Protein AF-A0A417WD55-F1 (afdb_monomer)

Foldseek 3Di:
DPPVVVVVLVVVVCVPPVDDPPPVVVVVVVVVVVVVVVCVVDDDDDDDQCCVVPVPVLVVQLVLLQVLCVVVVHDDDSVVSSVLSSVVVVLCVVLVVFPQQDPVSRDAAAEDQDPSSQVSQCVVDPNGDGRYDYPVVVVVVCCVVVVQPDPPVVVVVVVVVVPPPCVVDDPDPLLVVLLVVLVPDPDDPVLSVQLNVVLVVCVVPVCVPPHSVVSSVVSSVVSVVVVVVVVVVVVVVVVVVVVVVVVVVVVVVVVVVVVVVVVVVVVVVVVVVVVVVVVLVVVLLVVLVVVLVVQLVVLVVVLVVLVVVLVVVVVVLVCVLPPDPDDDPVSVVSVVVVVVVNVVVVVVNVVCCVVSPVVSNPSVVSSVVSSVVSVVVVVD

pLDDT: mean 78.68, std 12.38, range [41.69, 94.5]

Structure (mmCIF, N/CA/C/O backbone):
data_AF-A0A417WD55-F1
#
_entry.id   AF-A0A417WD55-F1
#
loop_
_atom_site.group_PDB
_atom_site.id
_atom_site.type_symbol
_atom_site.label_atom_id
_atom_site.label_alt_id
_atom_site.label_comp_id
_atom_site.label_asym_id
_atom_site.label_entity_id
_atom_site.label_seq_id
_atom_site.pdbx_PDB_ins_code
_atom_site.Cartn_x
_atom_site.Cartn_y
_atom_site.Cartn_z
_atom_site.occupancy
_atom_site.B_iso_or_equiv
_atom_site.auth_seq_id
_atom_site.auth_comp_id
_atom_site.auth_asym_id
_atom_site.auth_atom_id
_atom_site.pdbx_PDB_model_num
ATOM 1 N N . MET A 1 1 ? -5.468 11.785 12.604 1.00 46.09 1 MET A N 1
ATOM 2 C CA . MET A 1 1 ? -5.602 12.234 11.202 1.00 46.09 1 MET A CA 1
ATOM 3 C C . MET A 1 1 ? -4.329 12.976 10.851 1.00 46.09 1 MET A C 1
ATOM 5 O O . MET A 1 1 ? -3.972 13.876 11.599 1.00 46.09 1 MET A O 1
ATOM 9 N N . SER A 1 2 ? -3.601 12.562 9.814 1.00 43.62 2 SER A N 1
ATOM 10 C CA . SER A 1 2 ? -2.461 13.344 9.327 1.00 43.62 2 SER A CA 1
ATOM 11 C C . SER A 1 2 ? -2.979 14.679 8.782 1.00 43.62 2 SER A C 1
ATOM 13 O O . SER A 1 2 ? -4.073 14.738 8.219 1.00 43.62 2 SER A O 1
ATOM 15 N N . ASN A 1 3 ? -2.194 15.750 8.903 1.00 53.44 3 ASN A N 1
ATOM 16 C CA . ASN A 1 3 ? -2.518 17.033 8.269 1.00 53.44 3 ASN A CA 1
ATOM 17 C C . ASN A 1 3 ? -2.682 16.910 6.734 1.00 53.44 3 ASN A C 1
ATOM 19 O O . ASN A 1 3 ? -3.299 17.781 6.125 1.00 53.44 3 ASN A O 1
ATOM 23 N N . SER A 1 4 ? -2.192 15.822 6.115 1.00 65.38 4 SER A N 1
ATOM 24 C CA . SER A 1 4 ? -2.349 15.561 4.677 1.00 65.38 4 SER A CA 1
ATOM 25 C C . SER A 1 4 ? -3.800 15.285 4.280 1.00 65.38 4 SER A C 1
ATOM 27 O O . SER A 1 4 ? -4.269 15.868 3.314 1.00 65.38 4 SER A O 1
ATOM 29 N N . ALA A 1 5 ? -4.551 14.499 5.060 1.00 67.06 5 ALA A N 1
ATOM 30 C CA . ALA A 1 5 ? -5.908 14.088 4.687 1.00 67.06 5 ALA A CA 1
ATOM 31 C C . ALA A 1 5 ? -6.897 15.267 4.657 1.00 67.06 5 ALA A C 1
ATOM 33 O O . ALA A 1 5 ? -7.792 15.325 3.816 1.00 67.06 5 ALA A O 1
ATOM 34 N N . PHE A 1 6 ? -6.727 16.239 5.559 1.00 74.12 6 PHE A N 1
ATOM 35 C CA . PHE A 1 6 ? -7.515 17.474 5.538 1.00 74.12 6 PHE A CA 1
ATOM 36 C C . PHE A 1 6 ? -7.191 18.319 4.300 1.00 74.12 6 PHE A C 1
ATOM 38 O O . PHE A 1 6 ? -8.096 18.824 3.636 1.00 74.12 6 PHE A O 1
ATOM 45 N N . TYR A 1 7 ? -5.902 18.433 3.969 1.00 79.75 7 TYR A N 1
ATOM 46 C CA . TYR A 1 7 ? -5.443 19.169 2.797 1.00 79.75 7 TYR A CA 1
ATOM 47 C C . TYR A 1 7 ? -5.915 18.517 1.491 1.00 79.75 7 TYR A C 1
ATOM 49 O O . TYR A 1 7 ? -6.394 19.213 0.604 1.00 79.75 7 TYR A O 1
ATOM 57 N N . GLU A 1 8 ? -5.875 17.188 1.399 1.00 84.00 8 GLU A N 1
ATOM 58 C CA . GLU A 1 8 ? -6.396 16.419 0.263 1.00 84.00 8 GLU A CA 1
ATOM 59 C C . GLU A 1 8 ? -7.890 16.681 0.032 1.00 84.00 8 GLU A C 1
ATOM 61 O O . GLU A 1 8 ? -8.294 16.966 -1.093 1.00 84.00 8 GLU A O 1
ATOM 66 N N . GLN A 1 9 ? -8.710 16.658 1.089 1.00 85.62 9 GLN A N 1
ATOM 67 C CA . GLN A 1 9 ? -10.148 16.941 0.976 1.00 85.62 9 GLN A CA 1
ATOM 68 C C . GLN A 1 9 ? -10.431 18.385 0.556 1.00 85.62 9 GLN A C 1
ATOM 70 O O . GLN A 1 9 ? -11.361 18.636 -0.209 1.00 85.62 9 GLN A O 1
ATOM 75 N N . TYR A 1 10 ? -9.627 19.334 1.034 1.00 86.62 10 TYR A N 1
ATOM 76 C CA . TYR A 1 10 ? -9.731 20.726 0.618 1.00 86.62 10 TYR A CA 1
ATOM 77 C C . TYR A 1 10 ? -9.341 20.911 -0.854 1.00 86.62 10 TYR A C 1
ATOM 79 O O . TYR A 1 10 ? -10.084 21.534 -1.609 1.00 86.62 10 TYR A O 1
ATOM 87 N N . VAL A 1 11 ? -8.226 20.316 -1.290 1.00 86.38 11 VAL A N 1
ATOM 88 C CA . VAL A 1 11 ? -7.793 20.342 -2.696 1.00 86.38 11 VAL A CA 1
ATOM 89 C C . VAL A 1 11 ? -8.856 19.713 -3.596 1.00 86.38 11 VAL A C 1
ATOM 91 O O . VAL A 1 11 ? -9.207 20.298 -4.619 1.00 86.38 11 VAL A O 1
ATOM 94 N N . GLU A 1 12 ? -9.427 18.575 -3.201 1.00 88.50 12 GLU A N 1
ATOM 95 C CA . GLU A 1 12 ? -10.518 17.931 -3.936 1.00 88.50 12 GLU A CA 1
ATOM 96 C C . GLU A 1 12 ? -11.747 18.842 -4.043 1.00 88.50 12 GLU A C 1
ATOM 98 O O . GLU A 1 12 ? -12.304 19.009 -5.124 1.00 88.50 12 GLU A O 1
ATOM 103 N N . TRP A 1 13 ? -12.137 19.499 -2.947 1.00 90.56 13 TRP A N 1
ATOM 104 C CA . TRP A 1 13 ? -13.247 20.453 -2.943 1.00 90.56 13 TRP A CA 1
ATOM 105 C C . TRP A 1 13 ? -13.001 21.648 -3.877 1.00 90.56 13 TRP A C 1
ATOM 107 O O . TRP A 1 13 ? -13.927 22.087 -4.560 1.00 90.56 13 TRP A O 1
ATOM 117 N N . THR A 1 14 ? -11.759 22.137 -3.983 1.00 88.31 14 THR A N 1
ATOM 118 C CA . THR A 1 14 ? -11.406 23.240 -4.899 1.00 88.31 14 THR A CA 1
ATOM 119 C C . THR A 1 14 ? -11.415 22.868 -6.385 1.00 88.31 14 THR A C 1
ATOM 121 O O . THR A 1 14 ? -11.325 23.765 -7.220 1.00 88.31 14 THR A O 1
ATOM 124 N N . LYS A 1 15 ? -11.537 21.580 -6.744 1.00 89.38 15 LYS A N 1
ATOM 125 C CA . LYS A 1 15 ? -11.661 21.156 -8.151 1.00 89.38 15 LYS A CA 1
ATOM 126 C C . LYS A 1 15 ? -13.021 21.499 -8.762 1.00 89.38 15 LYS A C 1
ATOM 128 O O . LYS A 1 15 ? -13.132 21.543 -9.985 1.00 89.38 15 LYS A O 1
ATOM 133 N N . ASP A 1 16 ? -14.047 21.719 -7.940 1.00 85.75 16 ASP A N 1
ATOM 134 C CA . ASP A 1 16 ? -15.352 22.170 -8.422 1.00 85.75 16 ASP A CA 1
ATOM 135 C C . ASP A 1 16 ? -15.255 23.643 -8.877 1.00 85.75 16 ASP A C 1
ATOM 137 O O . ASP A 1 16 ? -14.875 24.495 -8.069 1.00 85.75 16 ASP A O 1
ATOM 141 N N . PRO A 1 17 ? -15.618 23.974 -10.133 1.00 82.75 17 PRO A N 1
ATOM 142 C CA . PRO A 1 17 ? -15.533 25.334 -10.673 1.00 82.75 17 PRO A CA 1
ATOM 143 C C . PRO A 1 17 ? -16.310 26.396 -9.882 1.00 82.75 17 PRO A C 1
ATOM 145 O O . PRO A 1 17 ? -16.053 27.590 -10.040 1.00 82.75 17 PRO A O 1
ATOM 148 N N . VAL A 1 18 ? -17.289 25.986 -9.068 1.00 83.88 18 VAL A N 1
ATOM 149 C CA . VAL A 1 18 ? -18.092 26.887 -8.228 1.00 83.88 18 VAL A CA 1
ATOM 150 C C . VAL A 1 18 ? -17.329 27.316 -6.966 1.00 83.88 18 VAL A C 1
ATOM 152 O O . VAL A 1 18 ? -17.618 28.371 -6.392 1.00 83.88 18 VAL A O 1
ATOM 155 N N . ASN A 1 19 ? -16.336 26.532 -6.543 1.00 87.69 19 ASN A N 1
ATOM 156 C CA . ASN A 1 19 ? -15.581 26.758 -5.317 1.00 87.69 19 ASN A CA 1
ATOM 157 C C . ASN A 1 19 ? -14.346 27.630 -5.573 1.00 87.69 19 ASN A C 1
ATOM 159 O O . ASN A 1 19 ? -13.726 27.591 -6.634 1.00 87.69 19 ASN A O 1
ATOM 163 N N . ARG A 1 20 ? -13.971 28.446 -4.582 1.00 82.69 20 ARG A N 1
ATOM 164 C CA . ARG A 1 20 ? -12.819 29.353 -4.673 1.00 82.69 20 ARG A CA 1
ATOM 165 C C . ARG A 1 20 ? -11.692 28.891 -3.765 1.00 82.69 20 ARG A C 1
ATOM 167 O O . ARG A 1 20 ? -11.904 28.584 -2.594 1.00 82.69 20 ARG A O 1
ATOM 174 N N . THR A 1 21 ? -10.473 28.928 -4.289 1.00 82.75 21 THR A N 1
ATOM 175 C CA . THR A 1 21 ? -9.264 28.766 -3.482 1.00 82.75 21 THR A CA 1
ATOM 176 C C . THR A 1 21 ? -9.187 29.863 -2.419 1.00 82.75 21 THR A C 1
ATOM 178 O O . THR A 1 21 ? -9.408 31.038 -2.710 1.00 82.75 21 THR A O 1
ATOM 181 N N . SER A 1 22 ? -8.845 29.461 -1.200 1.00 81.62 22 SER A N 1
ATOM 182 C CA . SER A 1 22 ? -8.765 30.261 0.033 1.00 81.62 22 SER A CA 1
ATOM 183 C C . SER A 1 22 ? -10.110 30.645 0.662 1.00 81.62 22 SER A C 1
ATOM 185 O O . SER A 1 22 ? -10.128 31.404 1.631 1.00 81.62 22 SER A O 1
ATOM 187 N N . ASP A 1 23 ? -11.231 30.100 0.178 1.00 85.69 23 ASP A N 1
ATOM 188 C CA . ASP A 1 23 ? -12.548 30.270 0.804 1.00 85.69 23 ASP A CA 1
ATOM 189 C C . ASP A 1 23 ? -12.836 29.165 1.838 1.00 85.69 23 ASP A C 1
ATOM 191 O O . ASP A 1 23 ? -13.628 28.241 1.626 1.00 85.69 23 ASP A O 1
ATOM 195 N N . TYR A 1 24 ? -12.165 29.264 2.987 1.00 86.00 24 TYR A N 1
ATOM 196 C CA . TYR A 1 24 ? -12.306 28.297 4.080 1.00 86.00 24 TYR A CA 1
ATOM 197 C C . TYR A 1 24 ? -13.711 28.281 4.698 1.00 86.00 24 TYR A C 1
ATOM 199 O O . TYR A 1 24 ? -14.160 27.234 5.159 1.00 86.00 24 TYR A O 1
ATOM 207 N N . SER A 1 25 ? -14.430 29.407 4.672 1.00 85.44 25 SER A N 1
ATOM 208 C CA . SER A 1 25 ? -15.797 29.510 5.199 1.00 85.44 25 SER A CA 1
ATOM 209 C C . SER A 1 25 ? -16.780 28.681 4.372 1.00 85.44 25 SER A C 1
ATOM 211 O O . SER A 1 25 ? -17.621 27.961 4.920 1.00 85.44 25 SER A O 1
ATOM 213 N N . SER A 1 26 ? -16.667 28.740 3.041 1.00 85.75 26 SER A N 1
ATOM 214 C CA . SER A 1 26 ? -17.481 27.907 2.153 1.00 85.75 26 SER A CA 1
ATOM 215 C C . SER A 1 26 ? -17.122 26.426 2.266 1.00 85.75 26 SER A C 1
ATOM 217 O O . SER A 1 26 ? -18.029 25.590 2.249 1.00 85.75 26 SER A O 1
ATOM 219 N N . PHE A 1 27 ? -15.839 26.098 2.453 1.00 89.19 27 PHE A N 1
ATOM 220 C CA . PHE A 1 27 ? -15.402 24.725 2.707 1.00 89.19 27 PHE A CA 1
ATOM 221 C C . PHE A 1 27 ? -15.952 24.178 4.033 1.00 89.19 27 PHE A C 1
ATOM 223 O O . PHE A 1 27 ? -16.495 23.076 4.070 1.00 89.19 27 PHE A O 1
ATOM 230 N N . GLU A 1 28 ? -15.913 24.962 5.116 1.00 85.44 28 GLU A N 1
ATOM 231 C CA . GLU A 1 28 ? -16.514 24.578 6.398 1.00 85.44 28 GLU A CA 1
ATOM 232 C C . GLU A 1 28 ? -18.017 24.298 6.246 1.00 85.44 28 GLU A C 1
ATOM 234 O O . GLU A 1 28 ? -18.533 23.299 6.760 1.00 85.44 28 GLU A O 1
ATOM 239 N N . ARG A 1 29 ? -18.732 25.149 5.500 1.00 84.38 29 ARG A N 1
ATOM 240 C CA . ARG A 1 29 ? -20.154 24.942 5.207 1.00 84.38 29 ARG A CA 1
ATOM 241 C C . ARG A 1 29 ? -20.390 23.640 4.442 1.00 84.38 29 ARG A C 1
ATOM 243 O O . ARG A 1 29 ? -21.329 22.919 4.778 1.00 84.38 29 ARG A O 1
ATOM 250 N N . ASP A 1 30 ? -19.557 23.323 3.454 1.00 88.00 30 ASP A N 1
ATOM 251 C CA . ASP A 1 30 ? -19.630 22.055 2.721 1.00 88.00 30 ASP A CA 1
ATOM 252 C C . ASP A 1 30 ? -19.429 20.850 3.651 1.00 88.00 30 ASP A C 1
ATOM 254 O O . ASP A 1 30 ? -20.256 19.936 3.669 1.00 88.00 30 ASP A O 1
ATOM 258 N N . LEU A 1 31 ? -18.413 20.886 4.519 1.00 87.62 31 LEU A N 1
ATOM 259 C CA . LEU A 1 31 ? -18.183 19.839 5.520 1.00 87.62 31 LEU A CA 1
ATOM 260 C C . LEU A 1 31 ? -19.382 19.667 6.465 1.00 87.62 31 LEU A C 1
ATOM 262 O O . LEU A 1 31 ? -19.794 18.536 6.747 1.00 87.62 31 LEU A O 1
ATOM 266 N N . ARG A 1 32 ? -19.999 20.767 6.916 1.00 85.00 32 ARG A N 1
ATOM 267 C CA . ARG A 1 32 ? -21.218 20.727 7.745 1.00 85.00 32 ARG A CA 1
ATOM 268 C C . ARG A 1 32 ? -22.405 20.128 6.989 1.00 85.00 32 ARG A C 1
ATOM 270 O O . ARG A 1 32 ? -23.150 19.336 7.570 1.00 85.00 32 ARG A O 1
ATOM 277 N N . MET A 1 33 ? -22.578 20.450 5.706 1.00 84.69 33 MET A N 1
ATOM 278 C CA . MET A 1 33 ? -23.633 19.864 4.868 1.00 84.69 33 MET A CA 1
ATOM 279 C C . MET A 1 33 ? -23.415 18.365 4.651 1.00 84.69 33 MET A C 1
ATOM 281 O O . MET A 1 33 ? -24.353 17.583 4.818 1.00 84.69 33 MET A O 1
ATOM 285 N N . ARG A 1 34 ? -22.183 17.940 4.348 1.00 85.94 34 ARG A N 1
ATOM 286 C CA . ARG A 1 34 ? -21.821 16.518 4.225 1.00 85.94 34 ARG A CA 1
ATOM 287 C C . ARG A 1 34 ? -22.086 15.767 5.523 1.00 85.94 34 ARG A C 1
ATOM 289 O O . ARG A 1 34 ? -22.737 14.725 5.497 1.00 85.94 34 ARG A O 1
ATOM 296 N N . THR A 1 35 ? -21.664 16.334 6.651 1.00 83.00 35 THR A N 1
ATOM 297 C CA . THR A 1 35 ? -21.931 15.778 7.984 1.00 83.00 35 THR A CA 1
ATOM 298 C C . THR A 1 35 ? -23.434 15.653 8.225 1.00 83.00 35 THR A C 1
ATOM 300 O O . THR A 1 35 ? -23.910 14.581 8.579 1.00 83.00 35 THR A O 1
ATOM 303 N N . SER A 1 36 ? -24.211 16.698 7.932 1.00 82.19 36 SER A N 1
ATOM 304 C CA . SER A 1 36 ? -25.672 16.681 8.092 1.00 82.19 36 SER A CA 1
ATOM 305 C C . SER A 1 36 ? -26.347 15.626 7.207 1.00 82.19 36 SER A C 1
ATOM 307 O O . SER A 1 36 ? -27.272 14.953 7.649 1.00 82.19 36 SER A O 1
ATOM 309 N N . LYS A 1 37 ? -25.862 15.428 5.975 1.00 87.00 37 LYS A N 1
ATOM 310 C CA . LYS A 1 37 ? -26.350 14.394 5.048 1.00 87.00 37 LYS A CA 1
ATOM 311 C C . LYS A 1 37 ? -26.018 12.974 5.514 1.00 87.00 37 LYS A C 1
ATOM 313 O O . LYS A 1 37 ? -26.772 12.047 5.232 1.00 87.00 37 LYS A O 1
ATOM 318 N N . ILE A 1 38 ? -24.887 12.787 6.192 1.00 83.62 38 ILE A N 1
ATOM 319 C CA . ILE A 1 38 ? -24.549 11.511 6.831 1.00 83.62 38 ILE A CA 1
ATOM 320 C C . ILE A 1 38 ? -25.488 11.285 8.018 1.00 83.62 38 ILE A C 1
ATOM 322 O O . ILE A 1 38 ? -26.119 10.234 8.106 1.00 83.62 38 ILE A O 1
ATOM 326 N N . LEU A 1 39 ? -25.632 12.295 8.881 1.00 80.81 39 LEU A N 1
ATOM 327 C CA . LEU A 1 39 ? -26.465 12.236 10.081 1.00 80.81 39 LEU A CA 1
ATOM 328 C C . LEU A 1 39 ? -27.955 12.036 9.769 1.00 80.81 39 LEU A C 1
ATOM 330 O O . LEU A 1 39 ? -28.630 11.344 10.521 1.00 80.81 39 LEU A O 1
ATOM 334 N N . SER A 1 40 ? -28.466 12.550 8.645 1.00 83.25 40 SER A N 1
ATOM 335 C CA . SER A 1 40 ? -29.884 12.415 8.271 1.00 83.25 40 SER A CA 1
ATOM 336 C C . SER A 1 40 ? -30.336 10.974 8.013 1.00 83.25 40 SER A C 1
ATOM 338 O O . SER A 1 40 ? -31.533 10.696 8.010 1.00 83.25 40 SER A O 1
ATOM 340 N N . ARG A 1 41 ? -29.395 10.045 7.808 1.00 84.50 41 ARG A N 1
ATOM 341 C CA . ARG A 1 41 ? -29.684 8.611 7.663 1.00 84.50 41 ARG A CA 1
ATOM 342 C C . ARG A 1 41 ? -29.931 7.920 9.001 1.00 84.50 41 ARG A C 1
ATOM 344 O O . ARG A 1 41 ? -30.516 6.838 9.025 1.00 84.50 41 ARG A O 1
ATOM 351 N N . PHE A 1 42 ? -29.477 8.514 10.101 1.00 82.81 42 PHE A N 1
ATOM 352 C CA . PHE A 1 42 ? -29.632 7.948 11.431 1.00 82.81 42 PHE A CA 1
ATOM 353 C C . PHE A 1 42 ? -30.982 8.365 12.008 1.00 82.81 42 PHE A C 1
ATOM 355 O O . PHE A 1 42 ? -31.354 9.538 12.002 1.00 82.81 42 PHE A O 1
ATOM 362 N N . LYS A 1 43 ? -31.738 7.388 12.514 1.00 82.38 43 LYS A N 1
ATOM 363 C CA . LYS A 1 43 ? -33.006 7.657 13.193 1.00 82.38 43 LYS A CA 1
ATOM 364 C C . LYS A 1 43 ? -32.711 8.202 14.584 1.00 82.38 43 LYS A C 1
ATOM 366 O O . LYS A 1 43 ? -31.997 7.562 15.354 1.00 82.38 43 LYS A O 1
ATOM 371 N N . GLN A 1 44 ? -33.292 9.352 14.915 1.00 83.56 44 GLN A N 1
ATOM 372 C CA . GLN A 1 44 ? -33.306 9.815 16.295 1.00 83.56 44 GLN A CA 1
ATOM 373 C C . GLN A 1 44 ? -34.150 8.848 17.124 1.00 83.56 44 GLN A C 1
ATOM 375 O O . GLN A 1 44 ? -35.297 8.554 16.788 1.00 83.56 44 GLN A O 1
ATOM 380 N N . VAL A 1 45 ? -33.561 8.350 18.203 1.00 84.38 45 VAL A N 1
ATOM 381 C CA . VAL A 1 45 ? -34.229 7.468 19.151 1.00 84.38 45 VAL A CA 1
ATOM 382 C C . VAL A 1 45 ? -34.620 8.293 20.367 1.00 84.38 45 VAL A C 1
ATOM 384 O O . VAL A 1 45 ? -33.774 8.937 20.982 1.00 84.38 45 VAL A O 1
ATOM 387 N N . THR A 1 46 ? -35.901 8.259 20.712 1.00 84.31 46 THR A N 1
ATOM 388 C CA . THR A 1 46 ? -36.436 8.830 21.949 1.00 84.31 46 THR A CA 1
ATOM 389 C C . THR A 1 46 ? -36.837 7.698 22.880 1.00 84.31 46 THR A C 1
ATOM 391 O O . THR A 1 46 ? -37.456 6.729 22.439 1.00 84.31 46 THR A O 1
ATOM 394 N N . PHE A 1 47 ? -36.495 7.820 24.155 1.00 84.44 47 PHE A N 1
ATOM 395 C CA . PHE A 1 47 ? -36.822 6.842 25.185 1.00 84.44 47 PHE A CA 1
ATOM 396 C C . PHE A 1 47 ? -37.184 7.560 26.489 1.00 84.44 47 PHE A C 1
ATOM 398 O O . PHE A 1 47 ? -36.869 8.740 26.662 1.00 84.44 47 PHE A O 1
ATOM 405 N N . ASP A 1 48 ? -37.885 6.853 27.373 1.00 82.25 48 ASP A N 1
ATOM 406 C CA . ASP A 1 48 ? -38.412 7.418 28.614 1.00 82.25 48 ASP A CA 1
ATOM 407 C C . ASP A 1 48 ? -37.310 7.716 29.638 1.00 82.25 48 ASP A C 1
ATOM 409 O O . ASP A 1 48 ? -36.278 7.048 29.694 1.00 82.25 48 ASP A O 1
ATOM 413 N N . ASP A 1 49 ? -37.557 8.697 30.506 1.00 85.06 49 ASP A N 1
ATOM 414 C CA . ASP A 1 49 ? -36.658 9.028 31.611 1.00 85.06 49 ASP A CA 1
ATOM 415 C C . ASP A 1 49 ? -36.671 7.914 32.676 1.00 85.06 49 ASP A C 1
ATOM 417 O O . ASP A 1 49 ? -37.663 7.691 33.385 1.00 85.06 49 ASP A O 1
ATOM 421 N N . TYR A 1 50 ? -35.539 7.229 32.829 1.00 84.75 50 TYR A N 1
ATOM 422 C CA . TYR A 1 50 ? -35.362 6.134 33.780 1.00 84.75 50 TYR A CA 1
ATOM 423 C C . TYR A 1 50 ? -35.447 6.595 35.237 1.00 84.75 50 TYR A C 1
ATOM 425 O O . TYR A 1 50 ? -35.742 5.770 36.108 1.00 84.75 50 TYR A O 1
ATOM 433 N N . SER A 1 51 ? -35.299 7.898 35.512 1.00 78.94 51 SER A N 1
ATOM 434 C CA . SER A 1 51 ? -35.532 8.448 36.853 1.00 78.94 51 SER A CA 1
ATOM 435 C C . SER A 1 51 ? -36.985 8.286 37.322 1.00 78.94 51 SER A C 1
ATOM 437 O O . SER A 1 51 ? -37.242 8.265 38.525 1.00 78.94 51 SER A O 1
ATOM 439 N N . GLY A 1 52 ? -37.943 8.112 36.402 1.00 76.56 52 GLY A N 1
ATOM 440 C CA . GLY A 1 52 ? -39.337 7.800 36.724 1.00 76.56 52 GLY A CA 1
ATOM 441 C C . GLY A 1 52 ? -39.621 6.300 36.860 1.00 76.56 52 GLY A C 1
ATOM 442 O O . GLY A 1 52 ? -40.349 5.900 37.771 1.00 76.56 52 GLY A O 1
ATOM 443 N N . ARG A 1 53 ? -39.037 5.476 35.976 1.00 75.81 53 ARG A N 1
ATOM 444 C CA . ARG A 1 53 ? -39.362 4.044 35.800 1.00 75.81 53 ARG A CA 1
ATOM 445 C C . ARG A 1 53 ? -38.592 3.114 36.740 1.00 75.81 53 ARG A C 1
ATOM 447 O O . ARG A 1 53 ? -39.163 2.144 37.226 1.00 75.81 53 ARG A O 1
ATOM 454 N N . ASN A 1 54 ? -37.319 3.405 37.012 1.00 77.31 54 ASN A N 1
ATOM 455 C CA . ASN A 1 54 ? -36.439 2.550 37.811 1.00 77.31 54 ASN A CA 1
ATOM 456 C C . ASN A 1 54 ? -35.638 3.379 38.827 1.00 77.31 54 ASN A C 1
ATOM 458 O O . ASN A 1 54 ? -34.412 3.455 38.789 1.00 77.31 54 ASN A O 1
ATOM 462 N N . LYS A 1 55 ? -36.368 4.041 39.736 1.00 82.19 55 LYS A N 1
ATOM 463 C CA . LYS A 1 55 ? -35.841 5.048 40.677 1.00 82.19 55 LYS A CA 1
ATOM 464 C C . LYS A 1 55 ? -34.624 4.589 41.476 1.00 82.19 55 LYS A C 1
ATOM 466 O O . LYS A 1 55 ? -33.711 5.380 41.677 1.00 82.19 55 LYS A O 1
ATOM 471 N N . LYS A 1 56 ? -34.629 3.338 41.948 1.00 86.50 56 LYS A N 1
ATOM 472 C CA . LYS A 1 56 ? -33.562 2.814 42.805 1.00 86.50 56 LYS A CA 1
ATOM 473 C C . LYS A 1 56 ? -32.272 2.609 42.014 1.00 86.50 56 LYS A C 1
ATOM 475 O O . LYS A 1 56 ? -31.260 3.203 42.362 1.00 86.50 56 LYS A O 1
ATOM 480 N N . GLU A 1 57 ? -32.333 1.840 40.927 1.00 86.75 57 GLU A N 1
ATOM 481 C CA . GLU A 1 57 ? -31.165 1.593 40.076 1.00 86.75 57 GLU A CA 1
ATOM 482 C C . GLU A 1 57 ? -30.647 2.899 39.464 1.00 86.75 57 GLU A C 1
ATOM 484 O O . GLU A 1 57 ? -29.450 3.163 39.495 1.00 86.75 57 GLU A O 1
ATOM 489 N N . TYR A 1 58 ? -31.544 3.771 38.994 1.00 91.19 58 TYR A N 1
ATOM 490 C CA . TYR A 1 58 ? -31.170 5.083 38.472 1.00 91.19 58 TYR A CA 1
ATOM 491 C C . TYR A 1 58 ? -30.399 5.919 39.504 1.00 91.19 58 TYR A C 1
ATOM 493 O O . TYR A 1 58 ? -29.345 6.460 39.177 1.00 91.19 58 TYR A O 1
ATOM 501 N N . ALA A 1 59 ? -30.894 6.019 40.744 1.00 91.31 59 ALA A N 1
ATOM 502 C CA . ALA A 1 59 ? -30.233 6.793 41.794 1.00 91.31 59 ALA A CA 1
ATOM 503 C C . ALA A 1 59 ? -28.856 6.212 42.155 1.00 91.31 59 ALA A C 1
ATOM 505 O O . ALA A 1 59 ? -27.895 6.963 42.307 1.00 91.31 59 ALA A O 1
ATOM 506 N N . GLU A 1 60 ? -28.739 4.883 42.226 1.00 92.94 60 GLU A N 1
ATOM 507 C CA . GLU A 1 60 ? -27.469 4.197 42.484 1.00 92.94 60 GLU A CA 1
ATOM 508 C C . GLU A 1 60 ? -26.436 4.463 41.377 1.00 92.94 60 GLU A C 1
ATOM 510 O O . GLU A 1 60 ? -25.277 4.768 41.672 1.00 92.94 60 GLU A O 1
ATOM 515 N N . GLN A 1 61 ? -26.838 4.391 40.102 1.00 92.31 61 GLN A N 1
ATOM 516 C CA . GLN A 1 61 ? -25.928 4.676 38.987 1.00 92.31 61 GLN A CA 1
ATOM 517 C C . GLN A 1 61 ? -25.566 6.163 38.904 1.00 92.31 61 GLN A C 1
ATOM 519 O O . GLN A 1 61 ? -24.409 6.494 38.646 1.00 92.31 61 GLN A O 1
ATOM 524 N N . PHE A 1 62 ? -26.523 7.055 39.170 1.00 93.62 62 PHE A N 1
ATOM 525 C CA . PHE A 1 62 ? -26.304 8.501 39.191 1.00 93.62 62 PHE A CA 1
ATOM 526 C C . PHE A 1 62 ? -25.248 8.905 40.220 1.00 93.62 62 PHE A C 1
ATOM 528 O O . PHE A 1 62 ? -24.263 9.551 39.858 1.00 93.62 62 PHE A O 1
ATOM 535 N N . GLU A 1 63 ? -25.405 8.476 41.474 1.00 94.31 63 GLU A N 1
ATOM 536 C CA . GLU A 1 63 ? -24.428 8.784 42.521 1.00 94.31 63 GLU A CA 1
ATOM 537 C C . GLU A 1 63 ? -23.079 8.116 42.245 1.00 94.31 63 GLU A C 1
ATOM 539 O O . GLU A 1 63 ? -22.031 8.730 42.436 1.00 94.31 63 GLU A O 1
ATOM 544 N N . SER A 1 64 ? -23.079 6.894 41.702 1.00 94.50 64 SER A N 1
ATOM 545 C CA . SER A 1 64 ? -21.834 6.204 41.369 1.00 94.50 64 SER A CA 1
ATOM 546 C C . SER A 1 64 ? -21.026 6.920 40.284 1.00 94.50 64 SER A C 1
ATOM 548 O O . SER A 1 64 ? -19.816 7.068 40.445 1.00 94.50 64 SER A O 1
ATOM 550 N N . LEU A 1 65 ? -21.660 7.377 39.199 1.00 93.75 65 LEU A N 1
ATOM 551 C CA . LEU A 1 65 ? -20.965 8.122 38.146 1.00 93.75 65 LEU A CA 1
ATOM 552 C C . LEU A 1 65 ? -20.532 9.508 38.641 1.00 93.75 65 LEU A C 1
ATOM 554 O O . LEU A 1 65 ? -19.436 9.967 38.315 1.00 93.75 65 LEU A O 1
ATOM 558 N N . LYS A 1 66 ? -21.366 10.173 39.450 1.00 93.88 66 LYS A N 1
ATOM 559 C CA . LYS A 1 66 ? -21.037 11.470 40.054 1.00 93.88 66 LYS A CA 1
ATOM 560 C C . LYS A 1 66 ? -19.789 11.369 40.925 1.00 93.88 66 LYS A C 1
ATOM 562 O O . LYS A 1 66 ? -18.860 12.155 40.740 1.00 93.88 66 LYS A O 1
ATOM 567 N N . GLN A 1 67 ? -19.742 10.370 41.801 1.00 94.06 67 GLN A N 1
ATOM 568 C CA . GLN A 1 67 ? -18.602 10.111 42.671 1.00 94.06 67 GLN A CA 1
ATOM 569 C C . GLN A 1 67 ? -17.340 9.774 41.864 1.00 94.06 67 GLN A C 1
ATOM 571 O O . GLN A 1 67 ? -16.285 10.358 42.103 1.00 94.06 67 GLN A O 1
ATOM 576 N N . TYR A 1 68 ? -17.466 8.942 40.827 1.00 93.62 68 TYR A N 1
ATOM 577 C CA . TYR A 1 68 ? -16.350 8.608 39.942 1.00 93.62 68 TYR A CA 1
ATOM 578 C C . TYR A 1 68 ? -15.747 9.836 39.252 1.00 93.62 68 TYR A C 1
ATOM 580 O O . TYR A 1 68 ? -14.525 10.006 39.215 1.00 93.62 68 TYR A O 1
ATOM 588 N N . LYS A 1 69 ? -16.596 10.732 38.725 1.00 92.19 69 LYS A N 1
ATOM 589 C CA . LYS A 1 69 ? -16.144 11.982 38.095 1.00 92.19 69 LYS A CA 1
ATOM 590 C C . LYS A 1 69 ? -15.430 12.891 39.108 1.00 92.19 69 LYS A C 1
ATOM 592 O O . LYS A 1 69 ? -14.415 13.488 38.749 1.00 92.19 69 LYS A O 1
ATOM 597 N N . ILE A 1 70 ? -15.899 12.957 40.359 1.00 91.69 70 ILE A N 1
ATOM 598 C CA . ILE A 1 70 ? -15.248 13.722 41.441 1.00 91.69 70 ILE A CA 1
ATOM 599 C C . ILE A 1 70 ? -13.856 13.156 41.753 1.00 91.69 70 ILE A C 1
ATOM 601 O O . ILE A 1 70 ? -12.881 13.909 41.779 1.00 91.69 70 ILE A O 1
ATOM 605 N N . GLU A 1 71 ? -13.742 11.838 41.931 1.00 91.50 71 GLU A N 1
ATOM 606 C CA . GLU A 1 71 ? -12.476 11.150 42.230 1.00 91.50 71 GLU A CA 1
ATOM 607 C C . GLU A 1 71 ? -11.430 11.353 41.125 1.00 91.50 71 GLU A C 1
ATOM 609 O O . GLU A 1 71 ? -10.252 11.583 41.400 1.00 91.50 71 GLU A O 1
ATOM 614 N N . HIS A 1 72 ? -11.879 11.395 39.871 1.00 89.00 72 HIS A N 1
ATOM 615 C CA . HIS A 1 72 ? -11.038 11.631 38.697 1.00 89.00 72 HIS A CA 1
ATOM 616 C C . HIS A 1 72 ? -10.864 13.120 38.347 1.00 89.00 72 HIS A C 1
ATOM 618 O O . HIS A 1 72 ? -10.443 13.454 37.235 1.00 89.00 72 HIS A O 1
ATOM 624 N N . ARG A 1 73 ? -11.165 14.027 39.291 1.00 84.75 73 ARG A N 1
ATOM 625 C CA . ARG A 1 73 ? -10.991 15.489 39.173 1.00 84.75 73 ARG A CA 1
ATOM 626 C C . ARG A 1 73 ? -11.687 16.092 37.945 1.00 84.75 73 ARG A C 1
ATOM 628 O O . ARG A 1 73 ? -11.150 16.989 37.292 1.00 84.75 73 ARG A O 1
ATOM 635 N N . ARG A 1 74 ? -12.878 15.596 37.605 1.00 84.50 74 ARG A N 1
ATOM 636 C CA . ARG A 1 74 ? -13.729 16.134 36.534 1.00 84.50 74 ARG A CA 1
ATOM 637 C C . ARG A 1 74 ? -14.848 16.994 37.111 1.00 84.50 74 ARG A C 1
ATOM 639 O O . ARG A 1 74 ? -15.384 16.708 38.177 1.00 84.50 74 ARG A O 1
ATOM 646 N N . ASN A 1 75 ? -15.227 18.033 36.368 1.00 81.44 75 ASN A N 1
ATOM 647 C CA . ASN A 1 75 ? -16.383 18.851 36.718 1.00 81.44 75 ASN A CA 1
ATOM 648 C C . ASN A 1 75 ? -17.660 18.011 36.638 1.00 81.44 75 ASN A C 1
ATOM 650 O O . ASN A 1 75 ? -17.896 17.313 35.650 1.00 81.44 75 ASN A O 1
ATOM 654 N N . THR A 1 76 ? -18.493 18.112 37.667 1.00 84.69 76 THR A N 1
ATOM 655 C CA . THR A 1 76 ? -19.799 17.462 37.717 1.00 84.69 76 THR A CA 1
ATOM 656 C C . THR A 1 76 ? -20.893 18.468 37.386 1.00 84.69 76 THR A C 1
ATOM 658 O O . THR A 1 76 ? -20.928 19.584 37.899 1.00 84.69 76 THR A O 1
ATOM 661 N N . TYR A 1 77 ? -21.789 18.072 36.486 1.00 89.06 77 TYR A N 1
ATOM 662 C CA . TYR A 1 77 ? -22.975 18.838 36.133 1.00 89.06 77 TYR A CA 1
ATOM 663 C C . TYR A 1 77 ? -24.161 17.880 36.098 1.00 89.06 77 TYR A C 1
ATOM 665 O O . TYR A 1 77 ? -24.240 17.015 35.223 1.00 89.06 77 TYR A O 1
ATOM 673 N N . ASP A 1 78 ? -25.060 18.014 37.071 1.00 89.00 78 ASP A N 1
ATOM 674 C CA . ASP A 1 78 ? -26.136 17.048 37.318 1.00 89.00 78 ASP A CA 1
ATOM 675 C C . AS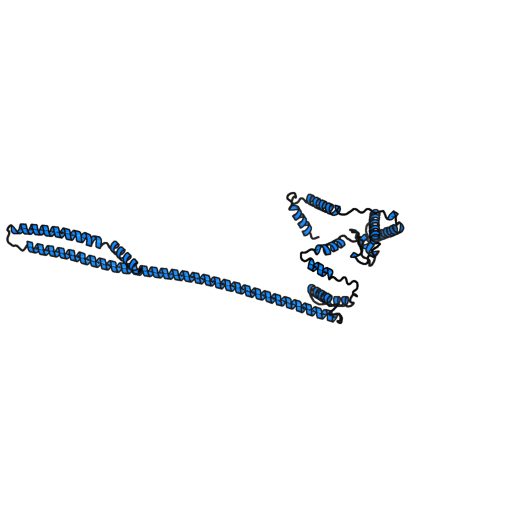P A 1 78 ? -27.011 16.766 36.076 1.00 89.00 78 ASP A C 1
ATOM 677 O O . ASP A 1 78 ? -27.287 15.594 35.817 1.00 89.00 78 ASP A O 1
ATOM 681 N N . PRO A 1 79 ? -27.383 17.754 35.232 1.00 90.56 79 PRO A N 1
ATOM 682 C CA . PRO A 1 79 ? -28.128 17.473 34.002 1.00 90.56 79 PRO A CA 1
ATOM 683 C C . PRO A 1 79 ? -27.359 16.627 32.976 1.00 90.56 79 PRO A C 1
ATOM 685 O O . PRO A 1 79 ? -27.964 15.801 32.295 1.00 90.56 79 PRO A O 1
ATOM 688 N N . SER A 1 80 ? -26.033 16.780 32.886 1.00 89.69 80 SER A N 1
ATOM 689 C CA . SER A 1 80 ? -25.194 15.929 32.027 1.00 89.69 80 SER A CA 1
ATOM 690 C C . SER A 1 80 ? -25.116 14.508 32.570 1.00 89.69 80 SER A C 1
ATOM 692 O O . SER A 1 80 ? -25.274 13.565 31.806 1.00 89.69 80 SER A O 1
ATOM 694 N N . ILE A 1 81 ? -24.933 14.342 33.883 1.00 91.31 81 ILE A N 1
ATOM 695 C CA . ILE A 1 81 ? -24.903 13.017 34.522 1.00 91.31 81 ILE A CA 1
ATOM 696 C C . ILE A 1 81 ? -26.262 12.326 34.344 1.00 91.31 81 ILE A C 1
ATOM 698 O O . ILE A 1 81 ? -26.322 11.145 34.014 1.00 91.31 81 ILE A O 1
ATOM 702 N N . LYS A 1 82 ? -27.366 13.072 34.471 1.00 91.56 82 LYS A N 1
ATOM 703 C CA . LYS A 1 82 ? -28.715 12.569 34.191 1.00 91.56 82 LYS A CA 1
ATOM 704 C C . LYS A 1 82 ? -28.859 12.070 32.751 1.00 91.56 82 LYS A C 1
ATOM 706 O O . LYS A 1 82 ? -29.470 11.024 32.542 1.00 91.56 82 LYS A O 1
ATOM 711 N N . ALA A 1 83 ? -28.328 12.794 31.766 1.00 90.19 83 ALA A N 1
ATOM 712 C CA . ALA A 1 83 ? -28.347 12.356 30.372 1.00 90.19 83 ALA A CA 1
ATOM 713 C C . ALA A 1 83 ? -27.485 11.099 30.158 1.00 90.19 83 ALA A C 1
ATOM 715 O O . ALA A 1 83 ? -27.954 10.138 29.548 1.00 90.19 83 ALA A O 1
ATOM 716 N N . ASP A 1 84 ? -26.272 11.074 30.715 1.00 92.50 84 ASP A N 1
ATOM 717 C CA . ASP A 1 84 ? -25.337 9.945 30.626 1.00 92.50 84 ASP A CA 1
ATOM 718 C C . ASP A 1 84 ? -25.957 8.658 31.195 1.00 92.50 84 ASP A C 1
ATOM 720 O O . ASP A 1 84 ? -25.967 7.626 30.526 1.00 92.50 84 ASP A O 1
ATOM 724 N N . ILE A 1 85 ? -26.553 8.721 32.391 1.00 93.56 85 ILE A N 1
ATOM 725 C CA . ILE A 1 85 ? -27.178 7.558 33.040 1.00 93.56 85 ILE A CA 1
ATOM 726 C C . ILE A 1 85 ? -28.431 7.089 32.306 1.00 93.56 85 ILE A C 1
ATOM 728 O O . ILE A 1 85 ? -28.636 5.885 32.160 1.00 93.56 85 ILE A O 1
ATOM 732 N N . ASN A 1 86 ? -29.251 8.011 31.802 1.00 92.31 86 ASN A N 1
ATOM 733 C CA . ASN A 1 86 ? -30.405 7.651 30.980 1.00 92.31 86 ASN A CA 1
ATOM 734 C C . ASN A 1 86 ? -29.974 6.908 29.704 1.00 92.31 86 ASN A C 1
ATOM 736 O O . ASN A 1 86 ? -30.531 5.858 29.390 1.00 92.31 86 ASN A O 1
ATOM 740 N N . ASN A 1 87 ? -28.937 7.397 29.016 1.00 92.19 87 ASN A N 1
ATOM 741 C CA . ASN A 1 87 ? -28.365 6.718 27.852 1.00 92.19 87 ASN A CA 1
ATOM 742 C C . ASN A 1 87 ? -27.763 5.354 28.221 1.00 92.19 87 ASN A C 1
ATOM 744 O O . ASN A 1 87 ? -27.970 4.378 27.503 1.00 92.19 87 ASN A O 1
ATOM 748 N N . TYR A 1 88 ? -27.045 5.267 29.343 1.00 92.06 88 TYR A N 1
ATOM 749 C CA . TYR A 1 88 ? -26.463 4.016 29.825 1.00 92.06 88 TYR A CA 1
ATOM 750 C C . TYR A 1 88 ? -27.539 2.957 30.079 1.00 92.06 88 TYR A C 1
ATOM 752 O O . TYR A 1 88 ? -27.469 1.872 29.508 1.00 92.06 88 TYR A O 1
ATOM 760 N N . LEU A 1 89 ? -28.561 3.279 30.878 1.00 91.56 89 LEU A N 1
ATOM 761 C CA . LEU A 1 89 ? -29.638 2.343 31.212 1.00 91.56 89 LEU A CA 1
ATOM 762 C C . LEU A 1 89 ? -30.423 1.907 29.973 1.00 91.56 89 LEU A C 1
ATOM 764 O O . LEU A 1 89 ? -30.767 0.732 29.855 1.00 91.56 89 LEU A O 1
ATOM 768 N N . TYR A 1 90 ? -30.627 2.814 29.018 1.00 91.44 90 TYR A N 1
ATOM 769 C CA . TYR A 1 90 ? -31.234 2.481 27.735 1.00 91.44 90 TYR A CA 1
ATOM 770 C C . TYR A 1 90 ? -30.427 1.438 26.952 1.00 91.44 90 TYR A C 1
ATOM 772 O O . TYR A 1 90 ? -30.982 0.452 26.465 1.00 91.44 90 TYR A O 1
ATOM 780 N N . ILE A 1 91 ? -29.107 1.617 26.858 1.00 90.06 91 ILE A N 1
ATOM 781 C CA . ILE A 1 91 ? -28.222 0.667 26.173 1.00 90.06 91 ILE A CA 1
ATOM 782 C C . ILE A 1 91 ? -28.167 -0.674 26.915 1.00 90.06 91 ILE A C 1
ATOM 784 O O . ILE A 1 91 ? -28.196 -1.726 26.277 1.00 90.06 91 ILE A O 1
ATOM 788 N N . GLN A 1 92 ? -28.164 -0.658 28.251 1.00 88.31 92 GLN A N 1
ATOM 789 C CA . GLN A 1 92 ? -28.239 -1.884 29.049 1.00 88.31 92 GLN A CA 1
ATOM 790 C C . GLN A 1 92 ? -29.560 -2.634 28.829 1.00 88.31 92 GLN A C 1
ATOM 792 O O . GLN A 1 92 ? -29.540 -3.847 28.632 1.00 88.31 92 GLN A O 1
ATOM 797 N N . GLU A 1 93 ? -30.703 -1.939 28.789 1.00 88.06 93 GLU A N 1
ATOM 798 C CA . GLU A 1 93 ? -32.006 -2.561 28.507 1.00 88.06 93 GLU A CA 1
ATOM 799 C C . GLU A 1 93 ? -32.034 -3.178 27.101 1.00 88.06 93 GLU A C 1
ATOM 801 O O . GLU A 1 93 ? -32.508 -4.301 26.932 1.00 88.06 93 GLU A O 1
ATOM 806 N N . ARG A 1 94 ? -31.454 -2.499 26.102 1.00 87.56 94 ARG A N 1
ATOM 807 C CA . ARG A 1 94 ? -31.354 -2.999 24.718 1.00 87.56 94 ARG A CA 1
ATOM 808 C C . ARG A 1 94 ? -30.455 -4.220 24.561 1.00 87.56 94 ARG A C 1
ATOM 810 O O . ARG A 1 94 ? -30.681 -5.017 23.655 1.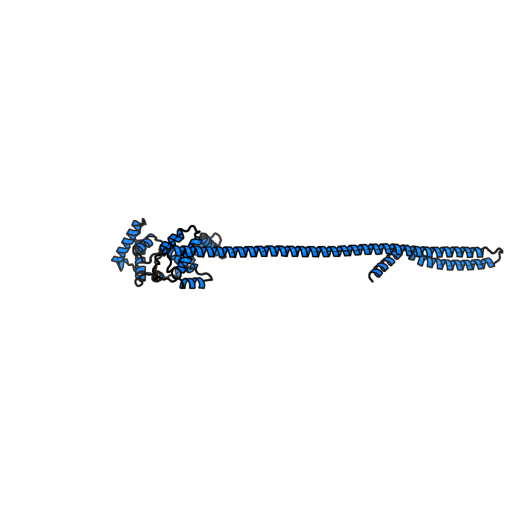00 87.56 94 ARG A O 1
ATOM 817 N N . ASN A 1 95 ? -29.465 -4.372 25.432 1.00 86.75 95 ASN A N 1
ATOM 818 C CA . ASN A 1 95 ? -28.543 -5.504 25.416 1.00 86.75 95 ASN A CA 1
ATOM 819 C C . ASN A 1 95 ? -28.906 -6.594 26.442 1.00 86.75 95 ASN A C 1
ATOM 821 O O . ASN A 1 95 ? -28.181 -7.575 26.553 1.00 86.75 95 ASN A O 1
ATOM 825 N N . ARG A 1 96 ? -30.022 -6.469 27.179 1.00 79.06 96 ARG A N 1
ATOM 826 C CA . ARG A 1 96 ? -30.365 -7.334 28.327 1.00 79.06 96 ARG A CA 1
ATOM 827 C C . ARG A 1 96 ? -30.457 -8.828 27.998 1.00 79.06 96 ARG A C 1
ATOM 829 O O . ARG A 1 96 ? -30.154 -9.658 28.850 1.00 79.06 96 ARG A O 1
ATOM 836 N N . GLU A 1 97 ? -30.881 -9.171 26.785 1.00 69.62 97 GLU A N 1
ATOM 837 C CA . GLU A 1 97 ? -31.023 -10.565 26.333 1.00 69.62 97 GLU A CA 1
ATOM 838 C C . GLU A 1 97 ? -29.695 -11.194 25.887 1.00 69.62 97 GLU A C 1
ATOM 840 O O . GLU A 1 97 ? -29.618 -12.408 25.697 1.00 69.62 97 GLU A O 1
ATOM 845 N N . LYS A 1 98 ? -28.631 -10.396 25.745 1.00 66.06 98 LYS A N 1
ATOM 846 C CA . LYS A 1 98 ? -27.331 -10.852 25.261 1.00 66.06 98 LYS A CA 1
ATOM 847 C C . LYS A 1 98 ? -26.307 -10.753 26.384 1.00 66.06 98 LYS A C 1
ATOM 849 O O . LYS A 1 98 ? -26.048 -9.680 26.917 1.00 66.06 98 LYS A O 1
ATOM 854 N N . LYS A 1 99 ? -25.699 -11.882 26.757 1.00 56.66 99 LYS A N 1
ATOM 855 C CA . LYS A 1 99 ? -24.834 -11.987 27.948 1.00 56.66 99 LYS A CA 1
ATOM 856 C C . LYS A 1 99 ? -23.498 -11.231 27.872 1.00 56.66 99 LYS A C 1
ATOM 858 O O . LYS A 1 99 ? -22.719 -11.311 28.812 1.00 56.66 99 LYS A O 1
ATOM 863 N N . GLY A 1 100 ? -23.239 -10.450 26.819 1.00 56.31 100 GLY A N 1
ATOM 864 C CA . GLY A 1 100 ? -22.051 -9.592 26.737 1.00 56.31 100 GLY A CA 1
ATOM 865 C C . GLY A 1 100 ? -20.729 -10.358 26.809 1.00 56.31 100 GLY A C 1
ATOM 866 O O . GLY A 1 100 ? -19.733 -9.788 27.245 1.00 56.31 100 GLY A O 1
ATOM 867 N N . GLU A 1 101 ? -20.748 -11.638 26.422 1.00 59.72 101 GLU A N 1
ATOM 868 C CA . GLU A 1 101 ? -19.586 -12.531 26.441 1.00 59.72 101 GLU A CA 1
ATOM 869 C C . GLU A 1 101 ? -18.593 -12.129 25.336 1.00 59.72 101 GLU A C 1
ATOM 871 O O . GLU A 1 101 ? -17.413 -11.971 25.629 1.00 59.72 101 GLU A O 1
ATOM 876 N N . ASN A 1 102 ? -19.082 -11.811 24.122 1.00 60.78 102 ASN A N 1
ATOM 877 C CA . ASN A 1 102 ? -18.258 -11.416 22.966 1.00 60.78 102 ASN A CA 1
ATOM 878 C C . ASN A 1 102 ? -18.724 -10.106 22.300 1.00 60.78 102 ASN A C 1
ATOM 880 O O . ASN A 1 102 ? -19.894 -9.724 22.382 1.00 60.78 102 ASN A O 1
ATOM 884 N N . PHE A 1 103 ? -17.802 -9.397 21.625 1.00 63.69 103 PHE A N 1
ATOM 885 C CA . PHE A 1 103 ? -18.060 -8.073 21.023 1.00 63.69 103 PHE A CA 1
ATOM 886 C C . PHE A 1 103 ? -19.165 -8.167 19.963 1.00 63.69 103 PHE A C 1
ATOM 888 O O . PHE A 1 103 ? -20.062 -7.338 19.905 1.00 63.69 103 PHE A O 1
ATOM 895 N N . PHE A 1 104 ? -19.176 -9.264 19.207 1.00 62.00 104 PHE A N 1
ATOM 896 C CA . PHE A 1 104 ? -20.205 -9.571 18.212 1.00 62.00 104 PHE A CA 1
ATOM 897 C C . PHE A 1 104 ? -21.564 -9.950 18.811 1.00 62.00 104 PHE A C 1
ATOM 899 O O . PHE A 1 104 ? -22.570 -9.943 18.107 1.00 62.00 104 PHE A O 1
ATOM 906 N N . ALA A 1 105 ? -21.605 -10.290 20.101 1.00 66.06 105 ALA A N 1
ATOM 907 C CA . ALA A 1 105 ? -22.841 -10.587 20.809 1.00 66.06 105 ALA A CA 1
ATOM 908 C C . ALA A 1 105 ? -23.486 -9.327 21.406 1.00 66.06 105 ALA A C 1
ATOM 910 O O . ALA A 1 105 ? -24.572 -9.428 21.961 1.00 66.06 105 ALA A O 1
ATOM 911 N N . THR A 1 106 ? -22.857 -8.152 21.325 1.00 74.38 106 THR A N 1
ATOM 912 C CA . THR A 1 106 ? -23.417 -6.899 21.851 1.00 74.38 106 THR A CA 1
ATOM 913 C C . THR A 1 106 ? -23.795 -5.988 20.687 1.00 74.38 106 THR A C 1
ATOM 915 O O . THR A 1 106 ? -22.942 -5.594 19.903 1.00 74.38 106 THR A O 1
ATOM 918 N N . ASP A 1 107 ? -25.078 -5.647 20.560 1.00 79.38 107 ASP A N 1
ATOM 919 C CA . ASP A 1 107 ? -25.572 -4.926 19.375 1.00 79.38 107 ASP A CA 1
ATOM 920 C C . ASP A 1 107 ? -25.513 -3.406 19.536 1.00 79.38 107 ASP A C 1
ATOM 922 O O . ASP A 1 107 ? -25.372 -2.672 18.558 1.00 79.38 107 ASP A O 1
ATOM 926 N N . HIS A 1 108 ? -25.669 -2.920 20.768 1.00 87.75 108 HIS A N 1
ATOM 927 C CA . HIS A 1 108 ? -25.848 -1.499 21.035 1.00 87.75 108 HIS A CA 1
ATOM 928 C C . HIS A 1 108 ? -24.679 -0.961 21.854 1.00 87.75 108 HIS A C 1
ATOM 930 O O . HIS A 1 108 ? -24.415 -1.431 22.960 1.00 87.75 108 HIS A O 1
ATOM 936 N N . TYR A 1 109 ? -24.022 0.066 21.321 1.00 88.88 109 TYR A N 1
ATOM 937 C CA . TYR A 1 109 ? -22.923 0.774 21.968 1.00 88.88 109 TYR A CA 1
ATOM 938 C C . TYR A 1 109 ? -23.260 2.252 22.119 1.00 88.88 109 TYR A C 1
ATOM 940 O O . TYR A 1 109 ? -23.959 2.838 21.290 1.00 88.88 109 TYR A O 1
ATOM 948 N N . LEU A 1 110 ? -22.714 2.864 23.164 1.00 90.75 110 LEU A N 1
ATOM 949 C CA . LEU A 1 110 ? -22.745 4.299 23.383 1.00 90.75 110 LEU A CA 1
ATOM 950 C C . LEU A 1 110 ? -21.374 4.885 23.065 1.00 90.75 110 LEU A C 1
ATOM 952 O O . LEU A 1 110 ? -20.384 4.546 23.708 1.00 90.75 110 LEU A O 1
ATOM 956 N N . ILE A 1 111 ? -21.325 5.793 22.095 1.00 90.44 111 ILE A N 1
ATOM 957 C CA . ILE A 1 111 ? -20.096 6.501 21.738 1.00 90.44 111 ILE A CA 1
ATOM 958 C C . ILE A 1 111 ? -20.088 7.850 22.460 1.00 90.44 111 ILE A C 1
ATOM 960 O O . ILE A 1 111 ? -20.988 8.664 22.258 1.00 90.44 111 ILE A O 1
ATOM 964 N N . THR A 1 112 ? -19.069 8.099 23.284 1.00 90.38 112 THR A N 1
ATOM 965 C CA . THR A 1 112 ? -18.933 9.342 24.059 1.00 90.38 112 THR A CA 1
ATOM 966 C C . THR A 1 112 ? -17.500 9.861 24.066 1.00 90.38 112 THR A C 1
ATOM 968 O O . THR A 1 112 ? -16.550 9.089 24.122 1.00 90.38 112 THR A O 1
ATOM 971 N N . ALA A 1 113 ? -17.326 11.184 24.040 1.00 87.62 113 ALA A N 1
ATOM 972 C CA . ALA A 1 113 ? -16.021 11.821 24.232 1.00 87.62 113 ALA A CA 1
ATOM 973 C C . ALA A 1 113 ? -15.619 11.934 25.719 1.00 87.62 113 ALA A C 1
ATOM 975 O O . ALA A 1 113 ? -14.511 12.373 26.030 1.00 87.62 113 ALA A O 1
ATOM 976 N N . ASP A 1 114 ? -16.507 11.560 26.646 1.00 88.50 114 ASP A N 1
ATOM 977 C CA . ASP A 1 114 ? -16.222 11.593 28.077 1.00 88.50 114 ASP A CA 1
ATOM 978 C C . ASP A 1 114 ? -15.431 10.349 28.514 1.00 88.50 114 ASP A C 1
ATOM 980 O O . ASP A 1 114 ? -15.9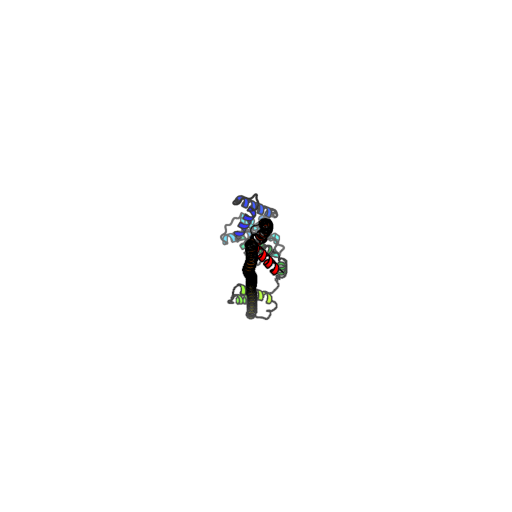72 9.264 28.739 1.00 88.50 114 ASP A O 1
ATOM 984 N N . HIS A 1 115 ? -14.121 10.536 28.674 1.00 88.38 115 HIS A N 1
ATOM 985 C CA . HIS A 1 115 ? -13.211 9.506 29.171 1.00 88.38 115 HIS A CA 1
ATOM 986 C C . HIS A 1 115 ? -13.567 9.000 30.573 1.00 88.38 115 HIS A C 1
ATOM 988 O O . HIS A 1 115 ? -13.356 7.821 30.849 1.00 88.38 115 HIS A O 1
ATOM 994 N N . ALA A 1 116 ? -14.094 9.856 31.454 1.00 90.75 116 ALA A N 1
ATOM 995 C CA . ALA A 1 116 ? -14.465 9.433 32.800 1.00 90.75 116 ALA A CA 1
ATOM 996 C C . ALA A 1 116 ? -15.712 8.547 32.768 1.00 90.75 116 ALA A C 1
ATOM 998 O O . ALA A 1 116 ? -15.797 7.584 33.518 1.00 90.75 116 ALA A O 1
ATOM 999 N N . PHE A 1 117 ? -16.650 8.817 31.861 1.00 91.88 117 PHE A N 1
ATOM 1000 C CA . PHE A 1 117 ? -17.833 7.975 31.707 1.00 91.88 117 PHE A CA 1
ATOM 1001 C C . PHE A 1 117 ? -17.494 6.581 31.153 1.00 91.88 117 PHE A C 1
ATOM 1003 O O . PHE A 1 117 ? -17.974 5.578 31.678 1.00 91.88 117 PHE A O 1
ATOM 1010 N N . SER A 1 118 ? -16.610 6.504 30.152 1.00 90.56 118 SER A N 1
ATOM 1011 C CA . SER A 1 118 ? -16.116 5.218 29.633 1.00 90.56 118 SER A CA 1
ATOM 1012 C C . SER A 1 118 ? -15.298 4.441 30.679 1.00 90.56 118 SER A C 1
ATOM 1014 O O . SER A 1 118 ? -15.463 3.231 30.817 1.00 90.56 118 SER A O 1
ATOM 1016 N N . GLY A 1 119 ? -14.461 5.130 31.466 1.00 90.19 119 GLY A N 1
ATOM 1017 C CA . GLY A 1 119 ? -13.708 4.516 32.568 1.00 90.19 119 GLY A CA 1
ATOM 1018 C C . GLY A 1 119 ? -14.611 3.949 33.666 1.00 90.19 119 GLY A C 1
ATOM 1019 O O . GLY A 1 119 ? -14.445 2.799 34.069 1.00 90.19 119 GLY A O 1
ATOM 1020 N N . TRP A 1 120 ? -15.623 4.719 34.076 1.00 94.00 120 TRP A N 1
ATOM 1021 C CA . TRP A 1 120 ? -16.601 4.307 35.082 1.00 94.00 120 TRP A CA 1
ATOM 1022 C C . TRP A 1 120 ? -17.337 3.017 34.701 1.00 94.00 120 TRP A C 1
ATOM 1024 O O . TRP A 1 120 ? -17.476 2.116 35.528 1.00 94.00 120 TRP A O 1
ATOM 1034 N N . GLU A 1 121 ? -17.790 2.896 33.449 1.00 91.06 121 GLU A N 1
ATOM 1035 C CA . GLU A 1 121 ? -18.505 1.697 32.993 1.00 91.06 121 GLU A CA 1
ATOM 1036 C C . GLU A 1 121 ? -17.604 0.456 32.994 1.00 91.06 121 GLU A C 1
ATOM 1038 O O . GLU A 1 121 ? -18.019 -0.613 33.451 1.00 91.06 121 GLU A O 1
ATOM 1043 N N . ARG A 1 122 ? -16.340 0.624 32.589 1.00 88.44 122 ARG A N 1
ATOM 1044 C CA . ARG A 1 122 ? -15.336 -0.444 32.606 1.00 88.44 122 ARG A CA 1
ATOM 1045 C C . ARG A 1 122 ? -15.058 -0.960 34.019 1.00 88.44 122 ARG A C 1
AT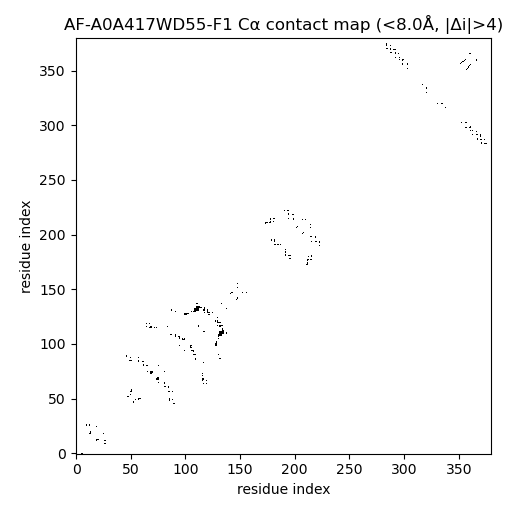OM 1047 O O . ARG A 1 122 ? -14.873 -2.162 34.201 1.00 88.44 122 ARG A O 1
ATOM 1054 N N . GLU A 1 123 ? -15.034 -0.077 35.014 1.00 90.00 123 GLU A N 1
ATOM 1055 C CA . GLU A 1 123 ? -14.870 -0.468 36.421 1.00 90.00 123 GLU A CA 1
ATOM 1056 C C . GLU A 1 123 ? -16.129 -1.112 37.004 1.00 90.00 123 GLU A C 1
ATOM 1058 O O . GLU A 1 123 ? -16.036 -2.036 37.812 1.00 90.00 123 GLU A O 1
ATOM 1063 N N . LYS A 1 124 ? -17.316 -0.678 36.565 1.00 86.50 124 LYS A N 1
ATOM 1064 C CA . LYS A 1 124 ? -18.594 -1.282 36.967 1.00 86.50 124 LYS A CA 1
ATOM 1065 C C . LYS A 1 124 ? -18.776 -2.703 36.451 1.00 86.50 124 LYS A C 1
ATOM 1067 O O . LYS A 1 124 ? -19.447 -3.498 37.109 1.00 86.50 124 LYS A O 1
ATOM 1072 N N . ARG A 1 125 ? -18.228 -3.016 35.277 1.00 81.38 125 ARG A N 1
ATOM 1073 C CA . ARG A 1 125 ? -18.387 -4.314 34.614 1.00 81.38 125 ARG A CA 1
ATOM 1074 C C . ARG A 1 125 ? -17.028 -4.947 34.283 1.00 81.38 125 ARG A C 1
ATOM 1076 O O . ARG A 1 125 ? -16.694 -5.099 33.106 1.00 81.38 125 ARG A O 1
ATOM 1083 N N . PRO A 1 126 ? -16.241 -5.353 35.297 1.00 78.12 126 PRO A N 1
ATOM 1084 C CA . PRO A 1 126 ? -14.938 -5.958 35.060 1.00 78.12 126 PRO A CA 1
ATOM 1085 C C . PRO A 1 126 ? -15.094 -7.273 34.287 1.00 78.12 126 PRO A C 1
ATOM 1087 O O . PRO A 1 126 ? -15.929 -8.110 34.624 1.00 78.12 126 PRO A O 1
ATOM 1090 N N . GLY A 1 127 ? -14.291 -7.449 33.238 1.00 72.56 127 GLY A N 1
ATOM 1091 C CA . GLY A 1 127 ? -14.310 -8.649 32.394 1.00 72.56 127 GLY A CA 1
ATOM 1092 C C . GLY A 1 127 ? -15.449 -8.712 31.372 1.00 72.56 127 GLY A C 1
ATOM 1093 O O . GLY A 1 127 ? -15.436 -9.609 30.537 1.00 72.56 127 GLY A O 1
ATOM 1094 N N . ALA A 1 128 ? -16.392 -7.765 31.384 1.00 78.00 128 ALA A N 1
ATOM 1095 C CA . ALA A 1 128 ? -17.368 -7.625 30.309 1.00 78.00 128 ALA A CA 1
ATOM 1096 C C . ALA A 1 128 ? -16.860 -6.661 29.232 1.00 78.00 128 ALA A C 1
ATOM 1098 O O . ALA A 1 128 ? -16.014 -5.798 29.482 1.00 78.00 128 ALA A O 1
ATOM 1099 N N . ILE A 1 129 ? -17.417 -6.775 28.029 1.00 79.94 129 ILE A N 1
ATOM 1100 C CA . ILE A 1 129 ? -17.115 -5.831 26.955 1.00 79.94 129 ILE A CA 1
ATOM 1101 C C . ILE A 1 129 ? -17.730 -4.468 27.270 1.00 79.94 129 ILE A C 1
ATOM 1103 O O . ILE A 1 129 ? -18.931 -4.402 27.555 1.00 79.94 129 ILE A O 1
ATOM 1107 N N . PRO A 1 130 ? -16.935 -3.386 27.192 1.00 84.00 130 PRO A N 1
ATOM 1108 C CA . PRO A 1 130 ? -17.421 -2.056 27.496 1.00 84.00 130 PRO A CA 1
ATOM 1109 C C . PRO A 1 130 ? -18.454 -1.623 26.461 1.00 84.00 130 PRO A C 1
ATOM 1111 O O . PRO A 1 130 ? -18.205 -1.636 25.253 1.00 84.00 130 PRO A O 1
ATOM 1114 N N . THR A 1 131 ? -19.622 -1.223 26.949 1.00 88.44 131 THR A N 1
ATOM 1115 C CA . THR A 1 131 ? -20.714 -0.709 26.110 1.00 88.44 131 THR A CA 1
ATOM 1116 C C . THR A 1 131 ? -20.592 0.792 25.867 1.00 88.44 131 THR A C 1
ATOM 1118 O O . THR A 1 131 ? -21.136 1.302 24.888 1.00 88.44 131 THR A O 1
ATOM 1121 N N . VAL A 1 132 ? -19.845 1.495 26.723 1.00 91.50 132 VAL A N 1
ATOM 1122 C CA . VAL A 1 132 ? -19.572 2.932 26.623 1.00 91.50 132 VAL A CA 1
ATOM 1123 C C . VAL A 1 132 ? -18.141 3.133 26.131 1.00 91.50 132 VAL A C 1
ATOM 1125 O O . VAL A 1 132 ? -17.172 2.939 26.868 1.00 91.50 132 VAL A O 1
ATOM 1128 N N . VAL A 1 133 ? -17.999 3.530 24.869 1.00 89.81 133 VAL A N 1
ATOM 1129 C CA . VAL A 1 133 ? -16.715 3.568 24.162 1.00 89.81 133 VAL A CA 1
ATOM 1130 C C . VAL A 1 133 ? -16.373 4.964 23.651 1.00 89.81 133 VAL A C 1
ATOM 1132 O O . VAL A 1 133 ? -17.237 5.780 23.330 1.00 89.81 133 VAL A O 1
ATOM 1135 N N . LEU A 1 134 ? -15.073 5.233 23.542 1.00 89.88 134 LEU A N 1
ATOM 1136 C CA . LEU A 1 134 ? -14.563 6.462 22.942 1.00 89.88 134 LEU A CA 1
ATOM 1137 C C . LEU A 1 134 ? -14.682 6.416 21.409 1.00 89.88 134 LEU A C 1
ATOM 1139 O O . LEU A 1 134 ? -14.510 5.344 20.818 1.00 89.88 134 LEU A O 1
ATOM 1143 N N . PRO A 1 135 ? -14.851 7.569 20.731 1.00 87.19 135 PRO A N 1
ATOM 1144 C CA . PRO A 1 135 ? -14.801 7.651 19.276 1.00 87.19 135 PRO A CA 1
ATOM 1145 C C . PRO A 1 135 ? -13.543 7.026 18.675 1.00 87.19 135 PRO A C 1
ATOM 1147 O O . PRO A 1 135 ? -13.622 6.433 17.608 1.00 87.19 135 PRO A O 1
ATOM 1150 N N . SER A 1 136 ? -12.393 7.117 19.356 1.00 80.88 136 SER A N 1
ATOM 1151 C CA . SER A 1 136 ? -11.137 6.510 18.898 1.00 80.88 136 SER A CA 1
ATOM 1152 C C . SER A 1 136 ? -11.210 4.986 18.822 1.00 80.88 136 SER A C 1
ATOM 1154 O O . SER A 1 136 ? -10.703 4.412 17.867 1.00 80.88 136 SER A O 1
ATOM 1156 N N . VAL A 1 137 ? -11.874 4.335 19.781 1.00 81.25 137 VAL A N 1
ATOM 1157 C CA . VAL A 1 137 ? -12.064 2.876 19.787 1.00 81.25 137 VAL A CA 1
ATOM 1158 C C . VAL A 1 137 ? -12.936 2.469 18.606 1.00 81.25 137 VAL A C 1
ATOM 1160 O O . VAL A 1 137 ? -12.560 1.593 17.831 1.00 81.25 137 VAL A O 1
ATOM 1163 N N . TRP A 1 138 ? -14.061 3.161 18.414 1.00 77.62 138 TRP A N 1
ATOM 1164 C CA . T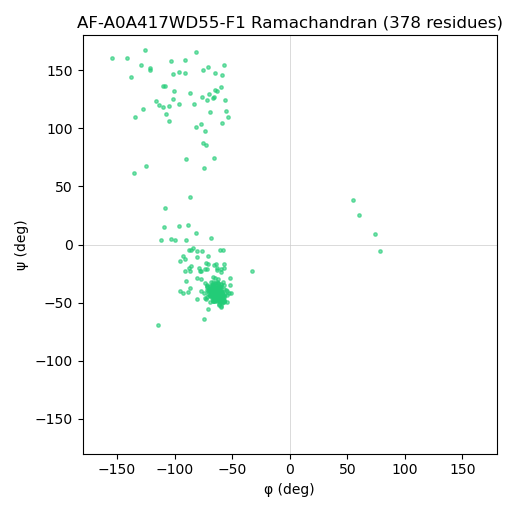RP A 1 138 ? -14.956 2.898 17.289 1.00 77.62 138 TRP A CA 1
ATOM 1165 C C . TRP A 1 138 ? -14.298 3.195 15.939 1.00 77.62 138 TRP A C 1
ATOM 1167 O O . TRP A 1 138 ? -14.471 2.450 14.980 1.00 77.62 138 TRP A O 1
ATOM 1177 N N . TYR A 1 139 ? -13.489 4.249 15.867 1.00 76.62 139 TYR A N 1
ATOM 1178 C CA . TYR A 1 139 ? -12.720 4.588 14.677 1.00 76.62 139 TYR A CA 1
ATOM 1179 C C . TYR A 1 139 ? -11.678 3.517 14.346 1.00 76.62 139 TYR A C 1
ATOM 1181 O O . TYR A 1 139 ? -11.569 3.137 13.187 1.00 76.62 139 TYR A O 1
ATOM 1189 N N . SER A 1 140 ? -10.966 2.975 15.338 1.00 73.31 140 SER A N 1
ATOM 1190 C CA . SER A 1 140 ? -10.045 1.849 15.133 1.00 73.31 140 SER A CA 1
ATOM 1191 C C . SER A 1 140 ? -10.767 0.603 14.627 1.00 73.31 140 SER A C 1
ATOM 1193 O O . SER A 1 140 ? -10.270 -0.053 13.718 1.00 73.31 140 SER A O 1
ATOM 1195 N N . ILE A 1 141 ? -11.960 0.313 15.157 1.00 72.06 141 ILE A N 1
ATOM 1196 C CA . ILE A 1 141 ? -12.811 -0.782 14.674 1.00 72.06 141 ILE A CA 1
ATOM 1197 C C . ILE A 1 141 ? -13.194 -0.528 13.212 1.00 72.06 141 ILE A C 1
ATOM 1199 O O . ILE A 1 141 ? -12.943 -1.372 12.357 1.00 72.06 141 ILE A O 1
ATOM 1203 N N . ILE A 1 142 ? -13.720 0.657 12.888 1.00 71.00 142 ILE A N 1
ATOM 1204 C CA . ILE A 1 142 ? -14.051 1.023 11.506 1.00 71.00 142 ILE A CA 1
ATOM 1205 C C . ILE A 1 142 ? -12.823 0.905 10.608 1.00 71.00 142 ILE A C 1
ATOM 1207 O O . ILE A 1 142 ? -12.951 0.348 9.533 1.00 71.00 142 ILE A O 1
ATOM 1211 N N . LEU A 1 143 ? -11.642 1.373 11.012 1.00 65.50 143 LEU A N 1
ATOM 1212 C CA . LEU A 1 143 ? -10.421 1.250 10.211 1.00 65.50 143 LEU A CA 1
ATOM 1213 C C . LEU A 1 143 ? -9.983 -0.202 10.024 1.00 65.50 143 LEU A C 1
ATOM 1215 O O . LEU A 1 143 ? -9.540 -0.564 8.941 1.00 65.50 143 LEU A O 1
ATOM 1219 N N . GLN A 1 144 ? -10.130 -1.044 11.041 1.00 63.12 144 GLN A N 1
ATOM 1220 C CA . GLN A 1 144 ? -9.834 -2.466 10.925 1.00 63.12 144 GLN A CA 1
ATOM 1221 C C . GLN A 1 144 ? -10.736 -3.154 9.889 1.00 63.12 144 GLN A C 1
ATOM 1223 O O . GLN A 1 144 ? -10.281 -4.076 9.216 1.00 63.12 144 GLN A O 1
ATOM 1228 N N . TYR A 1 145 ? -11.985 -2.704 9.731 1.00 60.09 145 TYR A N 1
ATOM 1229 C CA . TYR A 1 145 ? -12.936 -3.277 8.770 1.00 60.09 145 TYR A CA 1
ATOM 1230 C C . TYR A 1 145 ? -12.941 -2.571 7.402 1.00 60.09 145 TYR A C 1
ATOM 1232 O O . TYR A 1 145 ? -12.962 -3.233 6.373 1.00 60.09 145 TYR A O 1
ATOM 1240 N N . ALA A 1 146 ? -12.884 -1.242 7.370 1.00 55.81 146 ALA A N 1
ATOM 1241 C CA . ALA A 1 146 ? -12.917 -0.407 6.167 1.00 55.81 146 ALA A CA 1
ATOM 1242 C C . ALA A 1 146 ? -11.528 -0.187 5.546 1.00 55.81 146 ALA A C 1
ATOM 1244 O O . ALA A 1 146 ? -11.419 0.083 4.357 1.00 55.81 146 ALA A O 1
ATOM 1245 N N . GLY A 1 147 ? -10.448 -0.320 6.319 1.00 51.81 147 GLY A N 1
ATOM 1246 C CA . GLY A 1 147 ? -9.074 -0.300 5.806 1.00 51.81 147 GLY A CA 1
ATOM 1247 C C . GLY A 1 147 ? -8.664 -1.597 5.102 1.00 51.81 147 GLY A C 1
ATOM 1248 O O . GLY A 1 147 ? -7.571 -1.663 4.550 1.00 51.81 147 GLY A O 1
ATOM 1249 N N . ARG A 1 148 ? -9.528 -2.624 5.120 1.00 49.25 148 ARG A N 1
ATOM 1250 C CA . ARG A 1 148 ? -9.311 -3.917 4.454 1.00 49.25 148 ARG A CA 1
ATOM 1251 C C . ARG A 1 148 ? -9.889 -4.006 3.044 1.00 49.25 148 ARG A C 1
ATOM 1253 O O . ARG A 1 148 ? -9.546 -4.958 2.363 1.00 49.25 148 ARG A O 1
ATOM 1260 N N . THR A 1 149 ? -10.698 -3.042 2.599 1.00 47.44 149 THR A N 1
ATOM 1261 C CA . THR A 1 149 ? -11.188 -3.000 1.212 1.00 47.44 149 THR A CA 1
ATOM 1262 C C . THR A 1 149 ? -10.086 -2.533 0.263 1.00 47.44 149 THR A C 1
ATOM 1264 O O . THR A 1 149 ? -9.949 -1.341 -0.019 1.00 47.44 149 THR A O 1
ATOM 1267 N N . THR A 1 150 ? -9.287 -3.478 -0.221 1.00 52.34 150 THR A N 1
ATOM 1268 C CA . THR A 1 150 ? -8.411 -3.332 -1.392 1.00 52.34 150 THR A CA 1
ATOM 1269 C C . THR A 1 150 ? -8.721 -4.456 -2.381 1.00 52.34 150 THR A C 1
ATOM 1271 O O . THR A 1 150 ? -9.432 -5.400 -2.064 1.00 52.34 150 THR A O 1
ATOM 1274 N N . ALA A 1 151 ? -8.218 -4.365 -3.615 1.00 53.56 151 ALA A N 1
ATOM 1275 C CA . ALA A 1 151 ? -8.569 -5.269 -4.720 1.00 53.56 151 ALA A CA 1
ATOM 1276 C C . ALA A 1 151 ? -8.295 -6.778 -4.482 1.00 53.56 151 ALA A C 1
ATOM 1278 O O . ALA A 1 151 ? -8.661 -7.591 -5.325 1.00 53.56 151 ALA A O 1
ATOM 1279 N N . ASP A 1 152 ? -7.686 -7.152 -3.352 1.00 53.91 152 ASP A N 1
ATOM 1280 C CA . ASP A 1 152 ? -7.359 -8.527 -2.956 1.00 53.91 152 ASP A CA 1
ATOM 1281 C C . ASP A 1 152 ? -8.262 -9.042 -1.804 1.00 53.91 152 ASP A C 1
ATOM 1283 O O . ASP A 1 152 ? -7.862 -9.846 -0.957 1.00 53.91 152 ASP A O 1
ATOM 1287 N N . ASP A 1 153 ? -9.510 -8.555 -1.761 1.00 56.56 153 ASP A N 1
ATOM 1288 C CA . ASP A 1 153 ? -10.530 -8.844 -0.738 1.00 56.56 153 ASP A CA 1
ATOM 1289 C C . ASP A 1 153 ? -10.758 -10.346 -0.499 1.00 56.56 153 ASP A C 1
ATOM 1291 O O . ASP A 1 153 ? -11.076 -10.756 0.615 1.00 56.56 153 ASP A O 1
ATOM 1295 N N . TYR A 1 154 ? -10.552 -11.197 -1.507 1.00 56.31 154 TYR A N 1
ATOM 1296 C CA . TYR A 1 154 ? -10.689 -12.647 -1.354 1.00 56.31 154 TYR A CA 1
ATOM 1297 C C . TYR A 1 154 ? -9.595 -13.240 -0.455 1.00 56.31 154 TYR A C 1
ATOM 1299 O O . TYR A 1 154 ? -9.884 -14.101 0.374 1.00 56.31 154 TYR A O 1
ATOM 1307 N N . SER A 1 155 ? -8.355 -12.754 -0.558 1.00 51.03 155 SER A N 1
ATOM 1308 C CA . SER A 1 155 ? -7.221 -13.191 0.268 1.00 51.03 155 SER A CA 1
ATOM 1309 C C . SER A 1 155 ? -7.395 -12.749 1.724 1.00 51.03 155 SER A C 1
ATOM 1311 O O . SER A 1 155 ? -7.235 -13.540 2.653 1.00 51.03 155 SER A O 1
ATOM 1313 N N . ALA A 1 156 ? -7.825 -11.504 1.945 1.00 53.47 156 ALA A N 1
ATOM 1314 C CA . ALA A 1 156 ? -8.105 -10.997 3.287 1.00 53.47 156 ALA A CA 1
ATOM 1315 C C . ALA A 1 156 ? -9.338 -11.666 3.925 1.00 53.47 156 ALA A C 1
ATOM 1317 O O . ALA A 1 156 ? -9.315 -11.981 5.114 1.00 53.47 156 ALA A O 1
ATOM 1318 N N . PHE A 1 157 ? -10.392 -11.929 3.145 1.00 56.00 157 PHE A N 1
ATOM 1319 C CA . PHE A 1 157 ? -11.603 -12.622 3.592 1.00 56.00 157 PHE A CA 1
ATOM 1320 C C . PHE A 1 157 ? -11.358 -14.103 3.892 1.00 56.00 157 PHE A C 1
ATOM 1322 O O . PHE A 1 157 ? -11.799 -14.587 4.929 1.00 56.00 157 PHE A O 1
ATOM 1329 N N . THR A 1 158 ? -10.614 -14.819 3.045 1.00 54.72 158 THR A N 1
ATOM 1330 C CA . THR A 1 158 ? -10.229 -16.216 3.312 1.00 54.72 158 THR A CA 1
ATOM 1331 C C . THR A 1 158 ? -9.314 -16.315 4.527 1.00 54.72 158 THR A C 1
ATOM 1333 O O . THR A 1 158 ? -9.544 -17.162 5.383 1.00 54.72 158 THR A O 1
ATOM 1336 N N . ARG A 1 159 ? -8.351 -15.397 4.689 1.00 51.72 159 ARG A N 1
ATOM 1337 C CA . ARG A 1 159 ? -7.531 -15.301 5.910 1.00 51.72 159 ARG A CA 1
ATOM 1338 C C . ARG A 1 159 ? -8.346 -14.929 7.150 1.00 51.72 159 ARG A C 1
ATOM 1340 O O . ARG A 1 159 ? -8.014 -15.391 8.231 1.00 51.72 159 ARG A O 1
ATOM 1347 N N . PHE A 1 160 ? -9.404 -14.128 7.014 1.00 54.62 160 PHE A N 1
ATOM 1348 C CA . PHE A 1 160 ? -10.313 -13.789 8.114 1.00 54.62 160 PHE A CA 1
ATOM 1349 C C . PHE A 1 160 ? -11.249 -14.946 8.491 1.00 54.62 160 PHE A C 1
ATOM 1351 O O . PHE A 1 160 ? -11.433 -15.205 9.673 1.00 54.62 160 PHE A O 1
ATOM 1358 N N . LEU A 1 161 ? -11.799 -15.677 7.516 1.00 56.97 161 LEU A N 1
ATOM 1359 C CA . LEU A 1 161 ? -12.535 -16.922 7.770 1.00 56.97 161 LEU A CA 1
ATOM 1360 C C . LEU A 1 161 ? -11.634 -17.989 8.406 1.00 56.97 161 LEU A C 1
ATOM 1362 O O . LEU A 1 161 ? -12.098 -18.765 9.235 1.00 56.97 161 LEU A O 1
ATOM 1366 N N . ASN A 1 162 ? -10.349 -17.989 8.043 1.00 51.34 162 ASN A N 1
ATOM 1367 C CA . ASN A 1 162 ? -9.320 -18.843 8.632 1.00 51.34 162 ASN A CA 1
ATOM 1368 C C . ASN A 1 162 ? -8.713 -18.269 9.922 1.00 51.34 162 ASN A C 1
ATOM 1370 O O . ASN A 1 162 ? -7.892 -18.938 10.544 1.00 51.34 162 ASN A O 1
ATOM 1374 N N . PHE A 1 163 ? -9.109 -17.066 10.357 1.00 46.34 163 PHE A N 1
ATOM 1375 C CA . PHE A 1 163 ? -8.836 -16.605 11.713 1.00 46.34 163 PHE A CA 1
ATOM 1376 C C . PHE A 1 163 ? -9.769 -17.408 12.614 1.00 46.34 163 PHE A C 1
ATOM 1378 O O . PHE A 1 163 ? -10.894 -17.004 12.909 1.00 46.34 163 PHE A O 1
ATOM 1385 N N . SER A 1 164 ? -9.329 -18.602 13.003 1.00 41.97 164 SER A N 1
ATOM 1386 C CA . SER A 1 164 ? -10.006 -19.364 14.032 1.00 41.97 164 SER A CA 1
ATOM 1387 C C . SER A 1 164 ? -10.015 -18.500 15.289 1.00 41.97 164 SER A C 1
ATOM 1389 O O . SER A 1 164 ? -9.003 -18.365 15.976 1.00 41.97 164 SER A O 1
ATOM 1391 N N . PHE A 1 165 ? -11.165 -17.914 15.612 1.00 46.03 165 PHE A N 1
ATOM 1392 C CA . PHE A 1 165 ? -11.493 -17.593 16.992 1.00 46.03 165 PHE A CA 1
ATOM 1393 C C . PHE A 1 165 ? -11.631 -18.932 17.719 1.00 46.03 165 PHE A C 1
ATOM 1395 O O . PHE A 1 165 ? -12.731 -19.417 17.974 1.00 46.03 165 PHE A O 1
ATOM 1402 N N . SER A 1 166 ? -10.501 -19.584 17.992 1.00 41.69 166 SER A N 1
ATOM 1403 C CA . SER A 1 166 ? -10.427 -20.730 18.879 1.00 41.69 166 SER A CA 1
ATOM 1404 C C . SER A 1 166 ? -10.552 -20.214 20.313 1.00 41.69 166 SER A C 1
ATOM 1406 O O . SER A 1 166 ? -9.649 -20.327 21.131 1.00 41.69 166 SER A O 1
ATOM 1408 N N . GLU A 1 167 ? -11.724 -19.670 20.655 1.00 44.59 167 GLU A N 1
ATOM 1409 C CA . GLU A 1 167 ? -12.106 -19.364 22.043 1.00 44.59 167 GLU A CA 1
ATOM 1410 C C . GLU A 1 167 ? -12.138 -20.627 22.931 1.00 44.59 167 GLU A C 1
ATOM 1412 O O . GLU A 1 167 ? -12.295 -20.532 24.143 1.00 44.59 167 GLU A O 1
ATOM 1417 N N . ASN A 1 168 ? -11.918 -21.808 22.341 1.00 45.91 168 ASN A N 1
ATOM 1418 C CA . ASN A 1 168 ? -11.807 -23.094 23.022 1.00 45.91 168 ASN A CA 1
ATOM 1419 C C . ASN A 1 168 ? -10.398 -23.712 22.994 1.00 45.91 168 ASN A C 1
ATOM 1421 O O . ASN A 1 168 ? -10.240 -24.839 23.464 1.00 45.91 168 ASN A O 1
ATOM 1425 N N . GLU A 1 169 ? -9.376 -23.041 22.452 1.00 50.97 169 GLU A N 1
ATOM 1426 C CA . GLU A 1 169 ? -8.014 -23.570 22.560 1.00 50.97 169 GLU A CA 1
ATOM 1427 C C . GLU A 1 169 ? -7.407 -23.178 23.908 1.00 50.97 169 GLU A C 1
ATOM 1429 O O . GLU A 1 169 ? -7.301 -21.983 24.205 1.00 50.97 169 GLU A O 1
ATOM 1434 N N . PRO A 1 170 ? -6.993 -24.149 24.745 1.00 56.53 170 PRO A N 1
ATOM 1435 C CA . PRO A 1 170 ? -6.294 -23.827 25.976 1.00 56.53 170 PRO A CA 1
ATOM 1436 C C . PRO A 1 170 ? -5.071 -22.987 25.615 1.00 56.53 170 PRO A C 1
ATOM 1438 O O . PRO A 1 170 ? -4.259 -23.380 24.777 1.00 56.53 170 PRO A O 1
ATOM 1441 N N . ALA A 1 171 ? -4.970 -21.799 26.215 1.00 60.97 171 ALA A N 1
ATOM 1442 C CA . ALA A 1 171 ? -3.819 -20.935 26.038 1.00 60.97 171 ALA A CA 1
ATOM 1443 C C . ALA A 1 171 ? -2.562 -21.743 26.375 1.00 60.97 171 ALA A C 1
ATOM 1445 O O . ALA A 1 171 ? -2.356 -22.113 27.530 1.00 60.97 171 ALA A O 1
ATOM 1446 N N . ASP A 1 172 ? -1.765 -22.062 25.354 1.00 69.62 172 ASP A N 1
ATOM 1447 C CA . ASP A 1 172 ? -0.537 -22.820 25.539 1.00 69.62 172 ASP A CA 1
ATOM 1448 C C . ASP A 1 172 ? 0.344 -22.095 26.564 1.00 69.62 172 ASP A C 1
ATOM 1450 O O . ASP A 1 172 ? 0.775 -20.957 26.348 1.00 69.62 172 ASP A O 1
ATOM 1454 N N . ALA A 1 173 ? 0.564 -22.748 27.708 1.00 78.12 173 ALA A N 1
ATOM 1455 C CA . ALA A 1 173 ? 1.267 -22.179 28.851 1.00 78.12 173 ALA A CA 1
ATOM 1456 C C . ALA A 1 173 ? 2.704 -21.752 28.500 1.00 78.12 173 ALA A C 1
ATOM 1458 O O . ALA A 1 173 ? 3.266 -20.880 29.166 1.00 78.12 173 ALA A O 1
ATOM 1459 N N . ARG A 1 174 ? 3.272 -22.305 27.417 1.00 80.25 174 ARG A N 1
ATOM 1460 C CA . ARG A 1 174 ? 4.612 -21.995 26.905 1.00 80.25 174 ARG A CA 1
ATOM 1461 C C . ARG A 1 174 ? 4.687 -20.630 26.217 1.00 80.25 174 ARG A C 1
ATOM 1463 O O . ARG A 1 174 ? 5.766 -20.051 26.148 1.00 80.25 174 ARG A O 1
ATOM 1470 N N . LYS A 1 175 ? 3.564 -20.048 25.762 1.00 81.31 175 LYS A N 1
ATOM 1471 C CA . LYS A 1 175 ? 3.535 -18.779 24.993 1.00 81.31 175 LYS A CA 1
ATOM 1472 C C . LYS A 1 175 ? 4.280 -17.633 25.679 1.00 81.31 175 LYS A C 1
ATOM 1474 O O . LYS A 1 175 ? 4.998 -16.884 25.025 1.00 81.31 175 LYS A O 1
ATOM 1479 N N . MET A 1 176 ? 4.115 -17.495 26.995 1.00 78.31 176 MET A N 1
ATOM 1480 C CA . MET A 1 176 ? 4.762 -16.428 27.765 1.00 78.31 176 MET A CA 1
ATOM 1481 C C . MET A 1 176 ? 6.279 -16.628 27.870 1.00 78.31 176 MET A C 1
ATOM 1483 O O . MET A 1 176 ? 7.032 -15.658 27.870 1.00 78.31 176 MET A O 1
ATOM 1487 N N . GLU A 1 177 ? 6.731 -17.876 27.977 1.00 83.62 177 GLU A N 1
ATOM 1488 C CA . GLU A 1 177 ? 8.149 -18.224 28.057 1.00 83.62 177 GLU A CA 1
ATOM 1489 C C . GLU A 1 177 ? 8.831 -18.062 26.695 1.00 83.62 177 GLU A C 1
ATOM 1491 O O . GLU A 1 177 ? 9.845 -17.378 26.602 1.00 83.62 177 GLU A O 1
ATOM 1496 N N . ILE A 1 178 ? 8.203 -18.565 25.630 1.00 87.12 178 ILE A N 1
ATOM 1497 C CA . ILE A 1 178 ? 8.636 -18.374 24.240 1.00 87.12 178 ILE A CA 1
ATOM 1498 C C . ILE A 1 178 ? 8.777 -16.881 23.927 1.00 87.12 178 ILE A C 1
ATOM 1500 O O . ILE A 1 178 ? 9.817 -16.452 23.434 1.00 87.12 178 ILE A O 1
ATOM 1504 N N . LEU A 1 179 ? 7.770 -16.062 24.254 1.00 84.88 179 LEU A N 1
ATOM 1505 C CA . LEU A 1 179 ? 7.815 -14.624 23.985 1.00 84.88 179 LEU A CA 1
ATOM 1506 C C . LEU A 1 179 ? 8.985 -13.942 24.709 1.00 84.88 179 LEU A C 1
ATOM 1508 O O . LEU A 1 179 ? 9.672 -13.112 24.116 1.00 84.88 179 LEU A O 1
ATOM 1512 N N . LYS A 1 180 ? 9.246 -14.304 25.972 1.00 85.12 180 LYS A N 1
ATOM 1513 C CA . LYS A 1 180 ? 10.409 -13.792 26.714 1.00 85.12 180 LYS A CA 1
ATOM 1514 C C . LYS A 1 180 ? 11.720 -14.181 26.033 1.00 85.12 180 LYS A C 1
ATOM 1516 O O . LYS A 1 180 ? 12.583 -13.319 25.881 1.00 85.12 180 LYS A O 1
ATOM 1521 N N . SER A 1 181 ? 11.843 -15.432 25.597 1.00 86.19 181 SER A N 1
ATOM 1522 C CA . SER A 1 181 ? 13.032 -15.936 24.907 1.00 86.19 181 SER A CA 1
ATOM 1523 C C . SER A 1 181 ? 13.261 -15.236 23.565 1.00 86.19 181 SER A C 1
ATOM 1525 O O . SER A 1 181 ? 14.377 -14.798 23.304 1.00 86.19 181 SER A O 1
ATOM 1527 N N . VAL A 1 182 ? 12.217 -15.014 22.757 1.00 87.12 182 VAL A N 1
ATOM 1528 C CA . VAL A 1 182 ? 12.340 -14.291 21.475 1.00 87.12 182 VAL A CA 1
ATOM 1529 C C . VAL A 1 182 ? 12.697 -12.815 21.682 1.00 87.12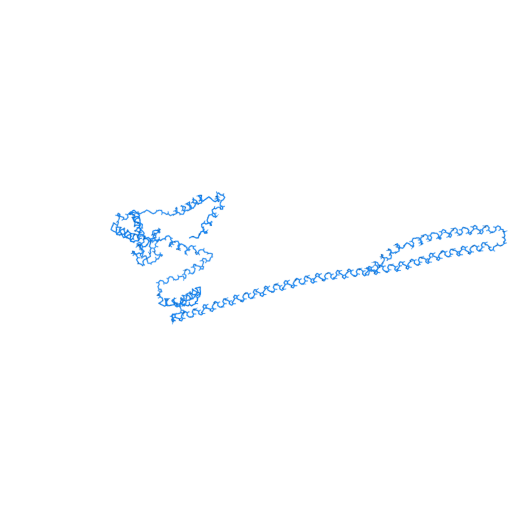 182 VAL A C 1
ATOM 1531 O O . VAL A 1 182 ? 13.543 -12.272 20.971 1.00 87.12 182 VAL A O 1
ATOM 1534 N N . ILE A 1 183 ? 12.109 -12.153 22.685 1.00 85.25 183 ILE A N 1
ATOM 1535 C CA . ILE A 1 183 ? 12.448 -10.758 23.012 1.00 85.25 183 ILE A CA 1
ATOM 1536 C C . ILE A 1 183 ? 13.920 -10.636 23.437 1.00 85.25 183 ILE A C 1
ATOM 1538 O O . ILE A 1 183 ? 14.570 -9.651 23.073 1.00 85.25 183 ILE A O 1
ATOM 1542 N N . ALA A 1 184 ? 14.438 -11.632 24.164 1.00 88.56 1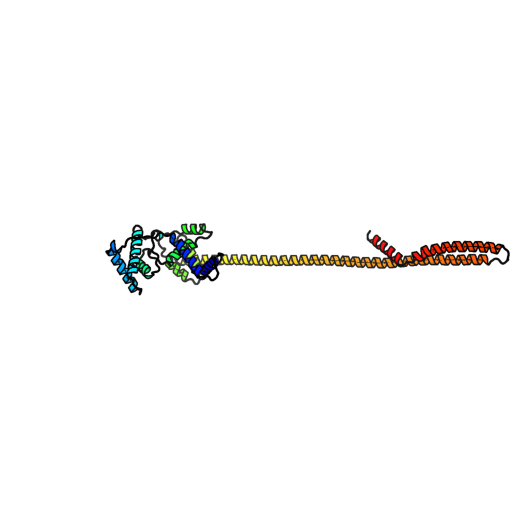84 ALA A N 1
ATOM 1543 C CA . ALA A 1 184 ? 15.811 -11.673 24.660 1.00 88.56 184 ALA A CA 1
ATOM 1544 C C . ALA A 1 184 ? 16.874 -11.934 23.575 1.00 88.56 184 ALA A C 1
ATOM 1546 O O . ALA A 1 184 ? 18.049 -11.654 23.818 1.00 88.56 184 ALA A O 1
ATOM 1547 N N . LEU A 1 185 ? 16.494 -12.420 22.386 1.00 89.31 185 LEU A N 1
ATOM 1548 C CA . LEU A 1 185 ? 17.423 -12.591 21.262 1.00 89.31 185 LEU A CA 1
ATOM 1549 C C . LEU A 1 185 ? 18.063 -11.250 20.868 1.00 89.31 185 LEU A C 1
ATOM 1551 O O . LEU A 1 185 ? 17.414 -10.202 20.904 1.00 89.31 185 LEU A O 1
ATOM 1555 N N . GLN A 1 186 ? 19.321 -11.262 20.428 1.00 89.06 186 GLN A N 1
ATOM 1556 C CA . GLN A 1 186 ? 20.002 -10.061 19.917 1.00 89.06 186 GLN A CA 1
ATOM 1557 C C . GLN A 1 186 ? 19.742 -9.822 18.423 1.00 89.06 186 GLN A C 1
ATOM 1559 O O . GLN A 1 186 ? 20.640 -9.437 17.685 1.00 89.06 186 GLN A O 1
ATOM 1564 N N . GLU A 1 187 ? 18.501 -10.040 17.989 1.00 88.56 187 GLU A N 1
ATOM 1565 C CA . GLU A 1 187 ? 18.083 -9.864 16.596 1.00 88.56 187 GLU A CA 1
ATOM 1566 C C . GLU A 1 187 ? 17.297 -8.557 16.379 1.00 88.56 187 GLU A C 1
ATOM 1568 O O . GLU A 1 187 ? 16.708 -8.019 17.332 1.00 88.56 187 GLU A O 1
ATOM 1573 N N . PRO A 1 188 ? 17.245 -8.040 15.137 1.00 86.00 188 PRO A N 1
ATOM 1574 C CA . PRO A 1 188 ? 16.385 -6.918 14.765 1.00 86.00 188 PRO A CA 1
ATOM 1575 C C . PRO A 1 188 ? 14.899 -7.190 15.047 1.00 86.00 188 PRO A C 1
ATOM 1577 O O . PRO A 1 188 ? 14.452 -8.338 15.057 1.00 86.00 188 PRO A O 1
ATOM 1580 N N . VAL A 1 189 ? 14.115 -6.123 15.242 1.00 78.81 189 VAL A N 1
ATOM 1581 C CA . VAL A 1 189 ? 12.675 -6.214 15.562 1.00 78.81 189 VAL A CA 1
ATOM 1582 C C . VAL A 1 189 ? 11.910 -7.003 14.495 1.00 78.81 189 VAL A C 1
ATOM 1584 O O . VAL A 1 189 ? 11.204 -7.944 14.839 1.00 78.81 189 VAL A O 1
ATOM 1587 N N . ASP A 1 190 ? 12.128 -6.699 13.218 1.00 79.12 190 ASP A N 1
ATOM 1588 C CA . ASP A 1 190 ? 11.433 -7.343 12.092 1.00 79.12 190 ASP A CA 1
ATOM 1589 C C . ASP A 1 190 ? 11.687 -8.864 12.041 1.00 79.12 190 ASP A C 1
ATOM 1591 O O . ASP A 1 190 ? 10.799 -9.673 11.759 1.00 79.12 190 ASP A O 1
ATOM 1595 N N . MET A 1 191 ? 12.907 -9.282 12.392 1.00 83.44 191 MET A N 1
ATOM 1596 C CA . MET A 1 191 ? 13.276 -10.694 12.461 1.00 83.44 191 MET A CA 1
ATOM 1597 C C . MET A 1 191 ? 12.599 -11.388 13.646 1.00 83.44 191 MET A C 1
ATOM 1599 O O . MET A 1 191 ? 12.091 -12.498 13.502 1.00 83.44 191 MET A O 1
ATOM 1603 N N . LYS A 1 192 ? 12.513 -10.718 14.802 1.00 83.12 192 LYS A N 1
ATOM 1604 C CA . LYS A 1 192 ? 11.769 -11.220 15.968 1.00 83.12 192 LYS A CA 1
ATOM 1605 C C . LYS A 1 192 ? 10.281 -11.384 15.674 1.00 83.12 192 LYS A C 1
ATOM 1607 O O . LYS A 1 192 ? 9.699 -12.376 16.101 1.00 83.12 192 LYS A O 1
ATOM 1612 N N . GLU A 1 193 ? 9.671 -10.457 14.940 1.00 81.25 193 GLU A N 1
ATOM 1613 C CA . GLU A 1 193 ? 8.272 -10.578 14.508 1.00 81.25 193 GLU A CA 1
ATOM 1614 C C . GLU A 1 193 ? 8.064 -11.794 13.601 1.00 81.25 193 GLU A C 1
ATOM 1616 O O . GLU A 1 193 ? 7.114 -12.552 13.793 1.00 81.25 193 GLU A O 1
ATOM 1621 N N . THR A 1 194 ? 8.998 -12.034 12.678 1.00 81.69 194 THR A N 1
ATOM 1622 C CA . THR A 1 194 ? 8.965 -13.197 11.778 1.00 81.69 194 THR A CA 1
ATOM 1623 C C . THR A 1 194 ? 9.102 -14.513 12.551 1.00 81.69 194 THR A C 1
ATOM 1625 O O . THR A 1 194 ? 8.350 -15.452 12.304 1.00 81.69 194 THR A O 1
ATOM 1628 N N . ILE A 1 195 ? 9.996 -14.561 13.545 1.00 84.75 195 ILE A N 1
ATOM 1629 C CA . ILE A 1 195 ? 10.151 -15.709 14.455 1.00 84.75 195 ILE A CA 1
ATOM 1630 C C . ILE A 1 195 ? 8.859 -15.946 15.251 1.00 84.75 195 ILE A C 1
ATOM 1632 O O . ILE A 1 195 ? 8.383 -17.072 15.342 1.00 84.75 195 ILE A O 1
ATOM 1636 N N . ILE A 1 196 ? 8.242 -14.896 15.807 1.00 85.31 196 ILE A N 1
ATOM 1637 C CA . ILE A 1 196 ? 6.971 -15.021 16.542 1.00 85.31 196 ILE A CA 1
ATOM 1638 C C . ILE A 1 196 ? 5.867 -15.574 15.637 1.00 85.31 196 ILE A C 1
ATOM 1640 O O . ILE A 1 196 ? 5.072 -16.401 16.086 1.00 85.31 196 ILE A O 1
ATOM 1644 N N . PHE A 1 197 ? 5.815 -15.129 14.382 1.00 82.69 197 PHE A N 1
ATOM 1645 C CA . PHE A 1 197 ? 4.822 -15.584 13.417 1.00 82.69 197 PHE A CA 1
ATOM 1646 C C . PHE A 1 197 ? 5.008 -17.066 13.059 1.00 82.69 197 PHE A C 1
ATOM 1648 O O . PHE A 1 197 ? 4.052 -17.834 13.157 1.00 82.69 197 PHE A O 1
ATOM 1655 N N . ASP A 1 198 ? 6.237 -17.478 12.738 1.00 84.69 198 ASP A N 1
ATOM 1656 C CA . ASP A 1 198 ? 6.582 -18.879 12.459 1.00 84.69 198 ASP A CA 1
ATOM 1657 C C . ASP A 1 198 ? 6.256 -19.792 13.649 1.00 84.69 198 ASP A C 1
ATOM 1659 O O . ASP A 1 198 ? 5.647 -20.853 13.491 1.00 84.69 198 ASP A O 1
ATOM 1663 N N . ILE A 1 199 ? 6.589 -19.346 14.866 1.00 86.06 199 ILE A N 1
ATOM 1664 C CA . ILE A 1 199 ? 6.246 -20.079 16.082 1.00 86.06 199 ILE A CA 1
ATOM 1665 C C . ILE A 1 199 ? 4.733 -20.182 16.238 1.00 86.06 199 ILE A C 1
ATOM 1667 O O . ILE A 1 199 ? 4.243 -21.273 16.505 1.00 86.06 199 ILE A O 1
ATOM 1671 N N . ALA A 1 200 ? 3.981 -19.093 16.066 1.00 81.94 200 ALA A N 1
ATOM 1672 C CA . ALA A 1 200 ? 2.529 -19.099 16.231 1.00 81.94 200 ALA A CA 1
ATOM 1673 C C . ALA A 1 200 ? 1.822 -20.064 15.264 1.00 81.94 200 ALA A C 1
ATOM 1675 O O . ALA A 1 200 ? 0.857 -20.713 15.666 1.00 81.94 200 ALA A O 1
ATOM 1676 N N . GLU A 1 201 ? 2.317 -20.185 14.030 1.00 80.62 201 GLU A N 1
ATOM 1677 C CA . GLU A 1 201 ? 1.784 -21.097 13.013 1.00 80.62 201 GLU A CA 1
ATOM 1678 C C . GLU A 1 201 ? 2.058 -22.573 13.354 1.00 80.62 201 GLU A C 1
ATOM 1680 O O . GLU A 1 201 ? 1.190 -23.432 13.193 1.00 80.62 201 GLU A O 1
ATOM 1685 N N . LYS A 1 202 ? 3.245 -22.867 13.895 1.00 82.88 202 LYS A N 1
ATOM 1686 C CA . LYS A 1 202 ? 3.723 -24.237 14.149 1.00 82.88 202 LYS A CA 1
ATOM 1687 C C . LYS A 1 202 ? 3.471 -24.746 15.572 1.00 82.88 202 LYS A C 1
ATOM 1689 O O . LYS A 1 202 ? 3.543 -25.953 15.814 1.00 82.88 202 LYS A O 1
ATOM 1694 N N . LEU A 1 203 ? 3.133 -23.861 16.518 1.00 81.31 203 LEU A N 1
ATOM 1695 C CA . LEU A 1 203 ? 3.028 -24.162 17.956 1.00 81.31 203 LEU A CA 1
ATOM 1696 C C . LEU A 1 203 ? 2.065 -25.320 18.274 1.00 81.31 203 LEU A C 1
ATOM 1698 O O . LEU A 1 203 ? 2.337 -26.138 19.152 1.00 81.31 203 LEU A O 1
ATOM 1702 N N . GLN A 1 204 ? 0.944 -25.371 17.553 1.00 72.19 204 GLN A N 1
ATOM 1703 C CA . GLN A 1 204 ? -0.158 -26.325 17.736 1.00 72.19 204 GLN A CA 1
ATOM 1704 C C . GLN A 1 204 ? 0.140 -27.724 17.168 1.00 72.19 204 GLN A C 1
ATOM 1706 O O . GLN A 1 204 ? -0.383 -28.724 17.667 1.00 72.19 204 GLN A O 1
ATOM 1711 N N . HIS A 1 205 ? 0.962 -27.802 16.119 1.00 77.00 205 HIS A N 1
ATOM 1712 C CA . HIS A 1 205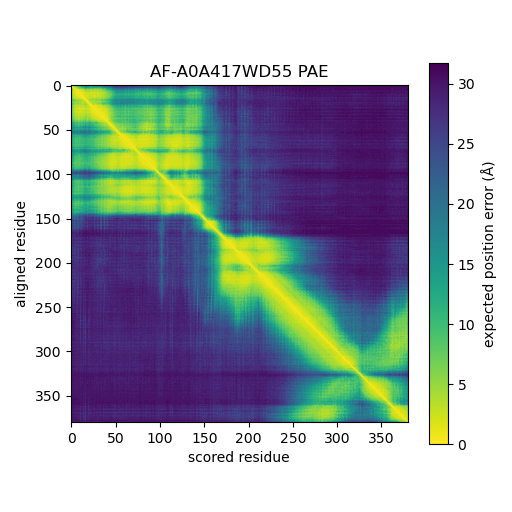 ? 1.152 -29.015 15.323 1.00 77.00 205 HIS A CA 1
ATOM 1713 C C . HIS A 1 205 ? 2.578 -29.548 15.455 1.00 77.00 205 HIS A C 1
ATOM 1715 O O . HIS A 1 205 ? 2.795 -30.572 16.104 1.00 77.00 205 HIS A O 1
ATOM 1721 N N . ASP A 1 206 ? 3.546 -28.820 14.906 1.00 77.44 206 ASP A N 1
ATOM 1722 C CA . ASP A 1 206 ? 4.930 -29.277 14.754 1.00 77.44 206 ASP A CA 1
ATOM 1723 C C . ASP A 1 206 ? 5.715 -29.201 16.072 1.00 77.44 206 ASP A C 1
ATOM 1725 O O . ASP A 1 206 ? 6.695 -29.917 16.272 1.00 77.44 206 ASP A O 1
ATOM 1729 N N . TYR A 1 207 ? 5.264 -28.351 16.998 1.00 81.31 207 TYR A N 1
ATOM 1730 C CA . TYR A 1 207 ? 5.946 -28.056 18.259 1.00 81.31 207 TYR A CA 1
ATOM 1731 C C . TYR A 1 207 ? 5.249 -28.626 19.499 1.00 81.31 207 TYR A C 1
ATOM 1733 O O . TYR A 1 207 ? 5.562 -28.250 20.632 1.00 81.31 207 TYR A O 1
ATOM 1741 N N . LYS A 1 208 ? 4.305 -29.555 19.317 1.00 77.94 208 LYS A N 1
ATOM 1742 C CA . LYS A 1 208 ? 3.498 -30.109 20.413 1.00 77.94 208 LYS A CA 1
ATOM 1743 C C . LYS A 1 208 ? 4.339 -30.739 21.532 1.00 77.94 208 LYS A C 1
ATOM 1745 O O . LYS A 1 208 ? 4.032 -30.523 22.700 1.00 77.94 208 LYS A O 1
ATOM 1750 N N . ASP A 1 209 ? 5.424 -31.422 21.173 1.00 83.31 209 ASP A N 1
ATOM 1751 C CA . ASP A 1 209 ? 6.284 -32.163 22.109 1.00 83.31 209 ASP A CA 1
ATOM 1752 C C . ASP A 1 209 ? 7.608 -31.442 22.440 1.00 83.31 209 ASP A C 1
ATOM 1754 O O . ASP A 1 209 ? 8.464 -31.992 23.133 1.00 83.31 209 ASP A O 1
ATOM 1758 N N . LEU A 1 210 ? 7.794 -30.213 21.947 1.00 84.56 210 LEU A N 1
ATOM 1759 C CA . LEU A 1 210 ? 9.024 -29.438 22.125 1.00 84.56 210 LEU A CA 1
ATOM 1760 C C . LEU A 1 210 ? 8.916 -28.466 23.305 1.00 84.56 210 LEU A C 1
ATOM 1762 O O . LEU A 1 210 ? 7.844 -27.947 23.625 1.00 84.56 210 LEU A O 1
ATOM 1766 N N . ASN A 1 211 ? 10.037 -28.207 23.975 1.00 87.81 211 ASN A N 1
ATOM 1767 C CA . ASN A 1 211 ? 10.084 -27.201 25.034 1.00 87.81 211 ASN A CA 1
ATOM 1768 C C . ASN A 1 211 ? 10.241 -25.778 24.454 1.00 87.81 211 ASN A C 1
ATOM 1770 O O . ASN A 1 211 ? 10.574 -25.599 23.283 1.00 87.81 211 ASN A O 1
ATOM 1774 N N . SER A 1 212 ? 9.999 -24.757 25.279 1.00 85.38 212 SER A N 1
ATOM 1775 C CA . SER A 1 212 ? 10.014 -23.348 24.862 1.00 85.38 212 SER A CA 1
ATOM 1776 C C . SER A 1 212 ? 11.343 -22.904 24.229 1.00 85.38 212 SER A C 1
ATOM 1778 O O . SER A 1 212 ? 11.332 -22.097 23.305 1.00 85.38 212 SER A O 1
ATOM 1780 N N . GLU A 1 213 ? 12.481 -23.432 24.690 1.00 85.56 213 GLU A N 1
ATOM 1781 C CA . GLU A 1 213 ? 13.812 -23.095 24.163 1.00 85.56 213 GLU A CA 1
ATOM 1782 C C . GLU A 1 213 ? 14.048 -23.715 22.781 1.00 85.56 213 GLU A C 1
ATOM 1784 O O . GLU A 1 213 ? 14.433 -23.015 21.847 1.00 85.56 213 GLU A O 1
ATOM 1789 N N . GLN A 1 214 ? 13.728 -25.001 22.623 1.00 86.81 214 GLN A N 1
ATOM 1790 C CA . GLN A 1 214 ? 13.855 -25.726 21.357 1.00 86.81 214 GLN A CA 1
ATOM 1791 C C . GLN A 1 214 ? 12.983 -25.111 20.261 1.00 86.81 214 GLN A C 1
ATOM 1793 O O . GLN A 1 214 ? 13.408 -25.015 19.114 1.00 86.81 214 GLN A O 1
ATOM 1798 N N . ILE A 1 215 ? 11.773 -24.670 20.614 1.00 88.81 215 ILE A N 1
ATOM 1799 C CA . ILE A 1 215 ? 10.850 -24.003 19.688 1.00 88.81 215 ILE A CA 1
ATOM 1800 C C . ILE A 1 215 ? 11.467 -22.714 19.141 1.00 88.81 215 ILE A C 1
ATOM 1802 O O . ILE A 1 215 ? 11.443 -22.475 17.932 1.00 88.81 215 ILE A O 1
ATOM 1806 N N . VAL A 1 216 ? 12.034 -21.894 20.028 1.00 88.56 216 VAL A N 1
ATOM 1807 C CA . VAL A 1 216 ? 12.661 -20.627 19.642 1.00 88.56 216 VAL A CA 1
ATOM 1808 C C . VAL A 1 216 ? 13.903 -20.872 18.798 1.00 88.56 216 VAL A C 1
ATOM 1810 O O . VAL A 1 216 ? 14.070 -20.200 17.788 1.00 88.56 216 VAL A O 1
ATOM 1813 N N . GLU A 1 217 ? 14.735 -21.850 19.150 1.00 89.56 217 GLU A N 1
ATOM 1814 C CA . GLU A 1 217 ? 15.959 -22.152 18.406 1.00 89.56 217 GLU A CA 1
ATOM 1815 C C . GLU A 1 217 ? 15.678 -22.705 16.999 1.00 89.56 217 GLU A C 1
ATOM 1817 O O . GLU A 1 217 ? 16.279 -22.245 16.027 1.00 89.56 217 GLU A O 1
ATOM 1822 N N . ILE A 1 218 ? 14.718 -23.628 16.859 1.00 89.12 218 ILE A N 1
ATOM 1823 C CA . ILE A 1 218 ? 14.316 -24.177 15.553 1.00 89.12 218 ILE A CA 1
ATOM 1824 C C . ILE A 1 218 ? 13.757 -23.068 14.654 1.00 89.12 218 ILE A C 1
ATOM 1826 O O . ILE A 1 218 ? 14.148 -22.956 13.490 1.00 89.12 218 ILE A O 1
ATOM 1830 N N . SER A 1 219 ? 12.872 -22.228 15.195 1.00 89.31 219 SER A N 1
ATOM 1831 C CA . SER A 1 219 ? 12.282 -21.120 14.444 1.00 89.31 219 SER A CA 1
ATOM 1832 C C . SER A 1 219 ? 13.320 -20.054 14.078 1.00 89.31 219 SER A C 1
ATOM 1834 O O . SER A 1 219 ? 13.364 -19.583 12.942 1.00 89.31 219 SER A O 1
ATOM 1836 N N . HIS A 1 220 ? 14.230 -19.727 14.998 1.00 90.00 220 HIS A N 1
ATOM 1837 C CA . HIS A 1 220 ? 15.323 -18.784 14.760 1.00 90.00 220 HIS A CA 1
ATOM 1838 C C . HIS A 1 220 ? 16.239 -19.254 13.625 1.00 90.00 220 HIS A C 1
ATOM 1840 O O . HIS A 1 220 ? 16.501 -18.485 12.699 1.00 90.00 220 HIS A O 1
ATOM 1846 N N . GLN A 1 221 ? 16.649 -20.527 13.627 1.00 89.75 221 GLN A N 1
ATOM 1847 C CA . GLN A 1 221 ? 17.445 -21.100 12.537 1.00 89.75 221 GLN A CA 1
ATOM 1848 C C . GLN A 1 221 ? 16.688 -21.124 11.205 1.00 89.75 221 GLN A C 1
ATOM 1850 O O . GLN A 1 221 ? 17.273 -20.840 10.158 1.00 89.75 221 GLN A O 1
ATOM 1855 N N . TYR A 1 222 ? 15.393 -21.445 11.226 1.00 90.12 222 TYR A N 1
ATOM 1856 C CA . TYR A 1 222 ? 14.558 -21.438 10.028 1.00 90.12 222 TYR A CA 1
ATOM 1857 C C . TYR A 1 222 ? 14.492 -20.041 9.393 1.00 90.12 222 TYR A C 1
ATOM 1859 O O . TYR A 1 222 ? 14.775 -19.898 8.202 1.00 90.12 222 TYR A O 1
ATOM 1867 N N . VAL A 1 223 ? 14.209 -19.009 10.193 1.00 88.38 223 VAL A N 1
ATOM 1868 C CA . VAL A 1 223 ? 14.127 -17.618 9.722 1.00 88.38 223 VAL A CA 1
ATOM 1869 C C . VAL A 1 223 ? 15.480 -17.124 9.200 1.00 88.38 223 VAL A C 1
ATOM 1871 O O . VAL A 1 223 ? 15.526 -16.510 8.135 1.00 88.38 223 VAL A O 1
ATOM 1874 N N . ILE A 1 224 ? 16.594 -17.447 9.872 1.00 88.38 224 ILE A N 1
ATOM 1875 C CA . ILE A 1 224 ? 17.945 -17.131 9.369 1.00 88.38 224 ILE A CA 1
ATOM 1876 C C . ILE A 1 224 ? 18.168 -17.746 7.986 1.00 88.38 224 ILE A C 1
ATOM 1878 O O . ILE A 1 224 ? 18.600 -17.059 7.060 1.00 88.38 224 ILE A O 1
ATOM 1882 N N . ASN A 1 225 ? 17.870 -19.037 7.829 1.00 89.81 225 ASN A N 1
ATOM 1883 C CA . ASN A 1 225 ? 18.082 -19.737 6.565 1.00 89.81 225 ASN A CA 1
ATOM 1884 C C . ASN A 1 225 ? 17.212 -19.168 5.441 1.00 89.81 225 ASN A C 1
ATOM 1886 O O . ASN A 1 225 ? 17.669 -19.086 4.300 1.00 89.81 225 ASN A O 1
ATOM 1890 N N . GLN A 1 226 ? 15.988 -18.740 5.757 1.00 89.00 226 GLN A N 1
ATOM 1891 C CA . GLN A 1 226 ? 15.110 -18.084 4.796 1.00 89.00 226 GLN A CA 1
ATOM 1892 C C . GLN A 1 226 ? 15.682 -16.734 4.339 1.00 89.00 226 GLN A C 1
ATOM 1894 O O . GLN A 1 226 ? 15.795 -16.505 3.136 1.00 89.00 226 GLN A O 1
ATOM 1899 N N . ILE A 1 227 ? 16.117 -15.882 5.273 1.00 85.94 227 ILE A N 1
ATOM 1900 C CA . ILE A 1 227 ? 16.728 -14.581 4.952 1.00 85.94 227 ILE A CA 1
ATOM 1901 C C . ILE A 1 227 ? 17.987 -14.776 4.095 1.00 85.94 227 ILE A C 1
ATOM 1903 O O . ILE A 1 227 ? 18.165 -14.101 3.083 1.00 85.94 227 ILE A O 1
ATOM 1907 N N . LEU A 1 228 ? 18.840 -15.744 4.447 1.00 86.81 228 LEU A N 1
ATOM 1908 C CA . LEU A 1 228 ? 20.034 -16.073 3.665 1.00 86.81 228 LEU A CA 1
ATOM 1909 C C . LEU A 1 228 ? 19.694 -16.570 2.254 1.00 86.81 228 LEU A C 1
ATOM 1911 O O . LEU A 1 228 ? 20.417 -16.268 1.304 1.00 86.81 228 LEU A O 1
ATOM 1915 N N . ALA A 1 229 ? 18.620 -17.344 2.093 1.00 87.38 229 ALA A N 1
ATOM 1916 C CA . ALA A 1 229 ? 18.170 -17.798 0.782 1.00 87.38 229 ALA A CA 1
ATOM 1917 C C . ALA A 1 229 ? 17.657 -16.630 -0.076 1.00 87.38 229 ALA A C 1
ATOM 1919 O O . ALA A 1 229 ? 18.008 -16.540 -1.254 1.00 87.38 229 ALA A O 1
ATOM 1920 N N . GLU A 1 230 ? 16.883 -15.715 0.511 1.00 85.44 230 GLU A N 1
ATOM 1921 C CA . GLU A 1 230 ? 16.359 -14.525 -0.168 1.00 85.44 230 GLU A CA 1
ATOM 1922 C C . GLU A 1 230 ? 17.477 -13.563 -0.598 1.00 85.44 230 GLU A C 1
ATOM 1924 O O . GLU A 1 230 ? 17.511 -13.135 -1.755 1.00 85.44 230 GLU A O 1
ATOM 1929 N N . GLU A 1 231 ? 18.438 -13.286 0.286 1.00 85.00 231 GLU A N 1
ATOM 1930 C CA . GLU A 1 231 ? 19.630 -12.480 -0.014 1.00 85.00 231 GLU A CA 1
ATOM 1931 C C . GLU A 1 231 ? 20.471 -13.110 -1.137 1.00 85.00 231 GLU A C 1
ATOM 1933 O O . GLU A 1 231 ? 20.881 -12.422 -2.075 1.00 85.00 231 GLU A O 1
ATOM 1938 N N . ASN A 1 232 ? 20.671 -14.432 -1.109 1.00 86.94 232 ASN A N 1
ATOM 1939 C CA . ASN A 1 232 ? 21.395 -15.140 -2.168 1.00 86.94 232 ASN A CA 1
ATOM 1940 C C . ASN A 1 232 ? 20.675 -15.068 -3.522 1.00 86.94 232 ASN A C 1
ATOM 1942 O O . ASN A 1 232 ? 21.317 -14.861 -4.553 1.00 86.94 232 ASN A O 1
ATOM 1946 N N . GLU A 1 233 ? 19.352 -15.234 -3.553 1.00 87.12 233 GLU A N 1
ATOM 1947 C CA . GLU A 1 233 ? 18.575 -15.108 -4.790 1.00 87.12 233 GLU A CA 1
ATOM 1948 C C . GLU A 1 233 ? 18.578 -13.671 -5.321 1.00 87.12 233 GLU A C 1
ATOM 1950 O O . GLU A 1 233 ? 18.694 -13.454 -6.531 1.00 87.12 233 GLU A O 1
ATOM 1955 N N . LYS A 1 234 ? 18.529 -12.673 -4.435 1.00 87.94 234 LYS A N 1
ATOM 1956 C CA . LYS A 1 234 ? 18.671 -11.266 -4.814 1.00 87.94 234 LYS A CA 1
ATOM 1957 C C . LYS A 1 234 ? 20.051 -10.986 -5.412 1.00 87.94 234 LYS A C 1
ATOM 1959 O O . LYS A 1 234 ? 20.125 -10.426 -6.504 1.00 87.94 234 LYS A O 1
ATOM 1964 N N . ALA A 1 235 ? 21.123 -11.462 -4.780 1.00 85.88 235 ALA A N 1
ATOM 1965 C CA . ALA A 1 235 ? 22.483 -11.333 -5.300 1.00 85.88 235 ALA A CA 1
ATOM 1966 C C . ALA A 1 235 ? 22.650 -12.010 -6.675 1.00 85.88 235 ALA A C 1
ATOM 1968 O O . ALA A 1 235 ? 23.275 -11.449 -7.580 1.00 85.88 235 ALA A O 1
ATOM 1969 N N . LYS A 1 236 ? 22.040 -13.186 -6.889 1.00 87.62 236 LYS A N 1
ATOM 1970 C CA . LYS A 1 236 ? 22.009 -13.844 -8.210 1.00 87.62 236 LYS A CA 1
ATOM 1971 C C . LYS A 1 236 ? 21.271 -13.015 -9.263 1.00 87.62 236 LYS A C 1
ATOM 1973 O O . LYS A 1 236 ? 21.712 -12.950 -10.407 1.00 87.62 236 LYS A O 1
ATOM 1978 N N . ARG A 1 237 ? 20.158 -12.369 -8.904 1.00 86.00 237 ARG A N 1
ATOM 1979 C CA . ARG A 1 237 ? 19.413 -11.498 -9.831 1.00 86.00 237 ARG A CA 1
ATOM 1980 C C . ARG A 1 237 ? 20.192 -10.235 -10.175 1.00 86.00 237 ARG A C 1
ATOM 1982 O O . ARG A 1 237 ? 20.231 -9.855 -11.339 1.00 86.00 237 ARG A O 1
ATOM 1989 N N . GLU A 1 238 ? 20.828 -9.609 -9.190 1.00 85.88 238 GLU A N 1
ATOM 1990 C CA . GLU A 1 238 ? 21.652 -8.414 -9.396 1.00 85.88 238 GLU A CA 1
ATOM 1991 C C . GLU A 1 238 ? 22.874 -8.719 -10.267 1.00 85.88 238 GLU A C 1
ATOM 1993 O O . GLU A 1 238 ? 23.164 -7.979 -11.204 1.00 85.88 238 GLU A O 1
ATOM 1998 N N . THR A 1 239 ? 23.548 -9.846 -10.024 1.00 84.88 239 THR A N 1
ATOM 1999 C CA . THR A 1 239 ? 24.665 -10.292 -10.871 1.00 84.88 239 THR A CA 1
ATOM 2000 C C . THR A 1 239 ? 24.212 -10.634 -12.289 1.00 84.88 239 THR A C 1
ATOM 2002 O O . THR A 1 239 ? 24.859 -10.202 -13.239 1.00 84.88 239 THR A O 1
ATOM 2005 N N . ALA A 1 240 ? 23.083 -11.326 -12.465 1.00 87.06 240 ALA A N 1
ATOM 2006 C CA . ALA A 1 240 ? 22.521 -11.589 -13.792 1.00 87.06 240 ALA A CA 1
ATOM 2007 C C . ALA A 1 240 ? 22.163 -10.291 -14.539 1.00 87.06 240 ALA A C 1
ATOM 2009 O O . ALA A 1 240 ? 22.486 -10.150 -15.716 1.00 87.06 240 ALA A O 1
ATOM 2010 N N . ALA A 1 241 ? 21.558 -9.318 -13.852 1.00 87.38 241 ALA A N 1
ATOM 2011 C CA . ALA A 1 241 ? 21.233 -8.016 -14.430 1.00 87.38 241 ALA A CA 1
ATOM 2012 C C . ALA A 1 241 ? 22.491 -7.212 -14.802 1.00 87.38 241 ALA A C 1
ATOM 2014 O O . ALA A 1 241 ? 22.527 -6.582 -15.857 1.00 87.38 241 ALA A O 1
ATOM 2015 N N . ALA A 1 242 ? 23.539 -7.256 -13.973 1.00 87.31 242 ALA A N 1
ATOM 2016 C CA . ALA A 1 242 ? 24.817 -6.614 -14.272 1.00 87.31 242 ALA A CA 1
ATOM 2017 C C . ALA A 1 242 ? 25.509 -7.244 -15.492 1.00 87.31 242 ALA A C 1
ATOM 2019 O O . ALA A 1 242 ? 26.069 -6.523 -16.317 1.00 87.31 242 ALA A O 1
ATOM 2020 N N . VAL A 1 243 ? 25.437 -8.573 -15.633 1.00 89.50 243 VAL A N 1
ATOM 2021 C CA . VAL A 1 243 ? 25.970 -9.294 -16.798 1.00 89.50 243 VAL A CA 1
ATOM 2022 C C . VAL A 1 243 ? 25.215 -8.921 -18.073 1.00 89.50 243 VAL A C 1
ATOM 2024 O O . VAL A 1 243 ? 25.860 -8.632 -19.079 1.00 89.50 243 VAL A O 1
ATOM 2027 N N . GLU A 1 244 ? 23.880 -8.874 -18.045 1.00 88.25 244 GLU A N 1
ATOM 2028 C CA . GLU A 1 244 ? 23.104 -8.489 -19.234 1.00 88.25 244 GLU A CA 1
ATOM 2029 C C . GLU A 1 244 ? 23.365 -7.024 -19.617 1.00 88.25 244 GLU A C 1
ATOM 2031 O O . GLU A 1 244 ? 23.575 -6.725 -20.787 1.00 88.25 244 GLU A O 1
ATOM 2036 N N . ALA A 1 245 ? 23.486 -6.119 -18.640 1.00 88.38 245 ALA A N 1
ATOM 2037 C CA . ALA A 1 245 ? 23.823 -4.720 -18.904 1.00 88.38 245 ALA A CA 1
ATOM 2038 C C . ALA A 1 245 ? 25.227 -4.540 -19.517 1.00 88.38 245 ALA A C 1
ATOM 2040 O O . ALA A 1 245 ? 25.424 -3.672 -20.369 1.00 88.38 245 ALA A O 1
ATOM 2041 N N . GLU A 1 246 ? 26.221 -5.329 -19.096 1.00 86.81 246 GLU A N 1
ATOM 2042 C CA . GLU A 1 246 ? 27.549 -5.328 -19.727 1.00 86.81 246 GLU A CA 1
ATOM 2043 C C . GLU A 1 246 ? 27.512 -5.916 -21.141 1.00 86.81 246 GLU A C 1
ATOM 2045 O O . GLU A 1 246 ? 28.170 -5.395 -22.042 1.00 86.81 246 GLU A O 1
ATOM 2050 N N . LYS A 1 247 ? 26.699 -6.949 -21.366 1.00 88.00 247 LYS A N 1
ATOM 2051 C CA . LYS A 1 247 ? 26.491 -7.529 -22.694 1.00 88.00 247 LYS A CA 1
ATOM 2052 C C . LYS A 1 247 ? 25.820 -6.539 -23.650 1.00 88.00 247 LYS A C 1
ATOM 2054 O O . LYS A 1 247 ? 26.322 -6.353 -24.753 1.00 88.00 247 LYS A O 1
ATOM 2059 N N . ASP A 1 248 ? 24.792 -5.817 -23.206 1.00 90.06 248 ASP A N 1
ATOM 2060 C CA . ASP A 1 248 ? 24.140 -4.766 -23.997 1.00 90.06 248 ASP A CA 1
ATOM 2061 C C . ASP A 1 248 ? 25.119 -3.641 -24.377 1.00 90.06 248 ASP A C 1
ATOM 2063 O O . ASP A 1 248 ? 25.111 -3.145 -25.508 1.00 90.06 248 ASP A O 1
ATOM 2067 N N . LYS A 1 249 ? 26.011 -3.244 -23.456 1.00 91.25 249 LYS A N 1
ATOM 2068 C CA . LYS A 1 249 ? 27.079 -2.275 -23.758 1.00 91.25 249 LYS A CA 1
ATOM 2069 C C . LYS A 1 249 ? 28.078 -2.825 -24.772 1.00 91.25 249 LYS A C 1
ATOM 2071 O O . LYS A 1 249 ? 28.495 -2.081 -25.661 1.00 91.25 249 LYS A O 1
ATOM 2076 N N . ALA A 1 250 ? 28.476 -4.089 -24.637 1.00 89.25 250 ALA A N 1
ATOM 2077 C CA . ALA A 1 250 ? 29.384 -4.738 -25.575 1.00 89.25 250 ALA A CA 1
ATOM 2078 C C . ALA A 1 250 ? 28.758 -4.823 -26.975 1.00 89.25 250 ALA A C 1
ATOM 2080 O O . ALA A 1 250 ? 29.394 -4.429 -27.950 1.00 89.25 250 ALA A O 1
ATOM 2081 N N . ASP A 1 251 ? 27.490 -5.223 -27.075 1.00 90.62 251 ASP A N 1
ATOM 2082 C CA . ASP A 1 251 ? 26.751 -5.283 -28.338 1.00 90.62 251 ASP A CA 1
ATOM 2083 C C . ASP A 1 251 ? 26.589 -3.886 -28.962 1.00 90.62 251 ASP A C 1
ATOM 2085 O O . ASP A 1 251 ? 26.765 -3.710 -30.171 1.00 90.62 251 ASP A O 1
ATOM 2089 N N . ALA A 1 252 ? 26.341 -2.850 -28.153 1.00 89.75 252 ALA A N 1
ATOM 2090 C CA . ALA A 1 252 ? 26.317 -1.466 -28.623 1.00 89.75 252 ALA A CA 1
ATOM 2091 C C . ALA A 1 252 ? 27.685 -1.003 -29.162 1.00 89.75 252 ALA A C 1
ATOM 2093 O O . ALA A 1 252 ? 27.738 -0.348 -30.207 1.00 89.75 252 ALA A O 1
ATOM 2094 N N . GLN A 1 253 ? 28.790 -1.364 -28.498 1.00 91.19 253 GLN A N 1
ATOM 2095 C CA . GLN A 1 253 ? 30.145 -1.068 -28.980 1.00 91.19 253 GLN A CA 1
ATOM 2096 C C . GLN A 1 253 ? 30.468 -1.808 -30.281 1.00 91.19 253 GLN A C 1
ATOM 2098 O O . GLN A 1 253 ? 31.007 -1.202 -31.206 1.00 91.19 253 GLN A O 1
ATOM 2103 N N . VAL A 1 254 ? 30.106 -3.089 -30.387 1.00 90.69 254 VAL A N 1
ATOM 2104 C CA . VAL A 1 254 ? 30.294 -3.879 -31.612 1.00 90.69 254 VAL A CA 1
ATOM 2105 C C . VAL A 1 254 ? 29.518 -3.258 -32.771 1.00 90.69 254 VAL A C 1
ATOM 2107 O O . VAL A 1 254 ? 30.087 -3.047 -33.840 1.00 90.69 254 VAL A O 1
ATOM 2110 N N . ASN A 1 255 ? 28.257 -2.879 -32.557 1.00 90.69 255 ASN A N 1
ATOM 2111 C CA . ASN A 1 255 ? 27.448 -2.220 -33.581 1.00 90.69 255 ASN A CA 1
ATOM 2112 C C . ASN A 1 255 ? 28.025 -0.857 -33.998 1.00 90.69 255 ASN A C 1
ATOM 2114 O O . ASN A 1 255 ? 28.034 -0.529 -35.186 1.00 90.69 255 ASN A O 1
ATOM 2118 N N . ALA A 1 256 ? 28.548 -0.071 -33.050 1.00 90.56 256 ALA A N 1
ATOM 2119 C CA . ALA A 1 256 ? 29.223 1.190 -33.355 1.00 90.56 256 ALA A CA 1
ATOM 2120 C C . ALA A 1 256 ? 30.471 0.969 -34.230 1.00 90.56 256 ALA A C 1
ATOM 2122 O O . ALA A 1 256 ? 30.624 1.641 -35.250 1.00 90.56 256 ALA A O 1
ATOM 2123 N N . LEU A 1 257 ? 31.303 -0.022 -33.890 1.00 90.50 257 LEU A N 1
ATOM 2124 C CA . LEU A 1 257 ? 32.488 -0.393 -34.670 1.00 90.50 257 LEU A CA 1
ATOM 2125 C C . LEU A 1 257 ? 32.130 -0.936 -36.060 1.00 90.50 257 LEU A C 1
ATOM 2127 O O . LEU A 1 257 ? 32.820 -0.635 -37.032 1.00 90.50 257 LEU A O 1
ATOM 2131 N N . MET A 1 258 ? 31.053 -1.717 -36.190 1.00 90.69 258 MET A N 1
ATOM 2132 C CA . MET A 1 258 ? 30.583 -2.196 -37.496 1.00 90.69 258 MET A CA 1
ATOM 2133 C C . MET A 1 258 ? 30.152 -1.036 -38.398 1.00 90.69 258 MET A C 1
ATOM 2135 O O . MET A 1 258 ? 30.505 -1.019 -39.577 1.00 90.69 258 MET A O 1
ATOM 2139 N N . ASN A 1 259 ? 29.446 -0.046 -37.847 1.00 91.19 259 ASN A N 1
ATOM 2140 C CA . ASN A 1 259 ? 29.040 1.145 -38.593 1.00 91.19 259 ASN A CA 1
ATOM 2141 C C . ASN A 1 259 ? 30.243 2.005 -39.006 1.00 91.19 259 ASN A C 1
ATOM 2143 O O . ASN A 1 259 ? 30.294 2.481 -40.140 1.00 91.19 259 ASN A O 1
ATOM 2147 N N . GLU A 1 260 ? 31.225 2.178 -38.117 1.00 91.44 260 GLU A N 1
ATOM 2148 C CA . GLU A 1 260 ? 32.465 2.898 -38.427 1.00 91.44 260 GLU A CA 1
ATOM 2149 C C . GLU A 1 260 ? 33.266 2.192 -39.529 1.00 91.44 260 GLU A C 1
ATOM 2151 O O . GLU A 1 260 ? 33.671 2.829 -40.502 1.00 91.44 260 GLU A O 1
ATOM 2156 N N . ASN A 1 261 ? 33.420 0.868 -39.443 1.00 89.38 261 ASN A N 1
ATOM 2157 C CA . ASN A 1 261 ? 34.086 0.084 -40.483 1.00 89.38 261 ASN A CA 1
ATOM 2158 C C . ASN A 1 261 ? 33.362 0.180 -41.831 1.00 89.38 261 ASN A C 1
ATOM 2160 O O . ASN A 1 261 ? 34.015 0.375 -42.854 1.00 89.38 261 ASN A O 1
ATOM 2164 N N . ALA A 1 262 ? 32.027 0.110 -41.852 1.00 90.81 262 ALA A N 1
ATOM 2165 C CA . ALA A 1 262 ? 31.253 0.273 -43.083 1.00 90.81 262 ALA A CA 1
ATOM 2166 C C . ALA A 1 262 ? 31.461 1.662 -43.716 1.00 90.81 262 ALA A C 1
ATOM 2168 O O . ALA A 1 262 ? 31.612 1.780 -44.935 1.00 90.81 262 ALA A O 1
ATOM 2169 N N . TYR A 1 263 ? 31.524 2.711 -42.892 1.00 90.56 263 TYR A N 1
ATOM 2170 C CA . TYR A 1 263 ? 31.813 4.069 -43.347 1.00 90.56 263 TYR A CA 1
ATOM 2171 C C . TYR A 1 263 ? 33.234 4.200 -43.912 1.00 90.56 263 TYR A C 1
ATOM 2173 O O . TYR A 1 263 ? 33.421 4.752 -44.999 1.00 90.56 263 TYR A O 1
ATOM 2181 N N . LEU A 1 264 ? 34.235 3.648 -43.221 1.00 91.12 264 LEU A N 1
ATOM 2182 C CA . LEU A 1 264 ? 35.624 3.643 -43.683 1.00 91.12 264 LEU A CA 1
ATOM 2183 C C . LEU A 1 264 ? 35.793 2.850 -44.985 1.00 91.12 264 LEU A C 1
ATOM 2185 O O . LEU A 1 264 ? 36.493 3.305 -45.889 1.00 91.12 264 LEU A O 1
ATOM 2189 N N . GLU A 1 265 ? 35.122 1.706 -45.131 1.00 89.56 265 GLU A N 1
ATOM 2190 C CA . GLU A 1 265 ? 35.116 0.942 -46.382 1.00 89.56 265 GLU A CA 1
ATOM 2191 C C . GLU A 1 265 ? 34.516 1.741 -47.543 1.00 89.56 265 GLU A C 1
ATOM 2193 O O . GLU A 1 265 ? 35.040 1.695 -48.661 1.00 89.56 265 GLU A O 1
ATOM 2198 N N . GLN A 1 266 ? 33.434 2.487 -47.300 1.00 90.94 266 GLN A N 1
ATOM 2199 C CA . GLN A 1 266 ? 32.841 3.354 -48.315 1.00 90.94 266 GLN A CA 1
ATOM 2200 C C . GLN A 1 266 ? 33.802 4.481 -48.710 1.00 90.94 266 GLN A C 1
ATOM 2202 O O . GLN A 1 266 ? 34.047 4.680 -49.901 1.00 90.94 266 GLN A O 1
ATOM 2207 N N . GLN A 1 267 ? 34.405 5.167 -47.736 1.00 89.44 267 GLN A N 1
ATOM 2208 C CA . GLN A 1 267 ? 35.406 6.201 -48.011 1.00 89.44 267 GLN A CA 1
ATOM 2209 C C . GLN A 1 267 ? 36.603 5.647 -48.788 1.00 89.44 267 GLN A C 1
ATOM 2211 O O . GLN A 1 267 ? 37.098 6.287 -49.721 1.00 89.44 267 GLN A O 1
ATOM 2216 N N . LEU A 1 268 ? 37.062 4.441 -48.443 1.00 90.50 268 LEU A N 1
ATOM 2217 C CA . LEU A 1 268 ? 38.151 3.787 -49.151 1.00 90.50 268 LEU A CA 1
ATOM 2218 C C . LEU A 1 268 ? 37.760 3.508 -50.606 1.00 90.50 268 LEU A C 1
ATOM 2220 O O . LEU A 1 268 ? 38.526 3.858 -51.504 1.00 90.50 268 LEU A O 1
ATOM 2224 N N . LYS A 1 269 ? 36.561 2.965 -50.861 1.00 90.06 269 LYS A N 1
ATOM 2225 C CA . LYS A 1 269 ? 36.043 2.750 -52.224 1.00 90.06 269 LYS A CA 1
ATOM 2226 C C . LYS A 1 269 ? 35.990 4.052 -53.023 1.00 90.06 269 LYS A C 1
ATOM 2228 O O . LYS A 1 269 ? 36.534 4.097 -54.125 1.00 90.06 269 LYS A O 1
ATOM 2233 N N . GLU A 1 270 ? 35.433 5.118 -52.453 1.00 88.12 270 GLU A N 1
ATOM 2234 C CA . GLU A 1 270 ? 35.367 6.434 -53.101 1.00 88.12 270 GLU A CA 1
ATOM 2235 C C . GLU A 1 270 ? 36.769 6.993 -53.407 1.00 88.12 270 GLU A C 1
ATOM 2237 O O . GLU A 1 270 ? 37.022 7.504 -54.502 1.00 88.12 270 GLU A O 1
ATOM 2242 N N . SER A 1 271 ? 37.723 6.846 -52.481 1.00 86.00 271 SER A N 1
ATOM 2243 C CA . SER A 1 271 ? 39.107 7.300 -52.678 1.00 86.00 271 SER A CA 1
ATOM 2244 C C . SER A 1 271 ? 39.836 6.518 -53.779 1.00 86.00 271 SER A C 1
ATOM 2246 O O . SER A 1 271 ? 40.558 7.108 -54.594 1.00 86.00 271 SER A O 1
ATOM 2248 N N . VAL A 1 272 ? 39.611 5.202 -53.859 1.00 88.50 272 VAL A N 1
ATOM 2249 C CA . VAL A 1 272 ? 40.175 4.326 -54.893 1.00 88.50 272 VAL A CA 1
ATOM 2250 C C . VAL A 1 272 ? 39.577 4.670 -56.254 1.00 88.50 272 VAL A C 1
ATOM 2252 O O . VAL A 1 272 ? 40.321 4.797 -57.230 1.00 88.50 272 VAL A O 1
ATOM 2255 N N . GLU A 1 273 ? 38.263 4.885 -56.336 1.00 86.50 273 GLU A N 1
ATOM 2256 C CA . GLU A 1 273 ? 37.598 5.306 -57.572 1.00 86.50 273 GLU A CA 1
ATOM 2257 C C . GLU A 1 273 ? 38.096 6.666 -58.056 1.00 86.50 273 GLU A C 1
ATOM 2259 O O . GLU A 1 273 ? 38.423 6.815 -59.237 1.00 86.50 273 GLU A O 1
ATOM 2264 N N . LYS A 1 274 ? 38.241 7.636 -57.148 1.00 85.94 274 LYS A N 1
ATOM 2265 C CA . LYS A 1 274 ? 38.798 8.952 -57.469 1.00 85.94 274 LYS A CA 1
ATOM 2266 C C . LYS A 1 274 ? 40.234 8.843 -57.975 1.00 85.94 274 LYS A C 1
ATOM 2268 O O . LYS A 1 274 ? 40.557 9.403 -59.019 1.00 85.94 274 LYS A O 1
ATOM 2273 N N . THR A 1 275 ? 41.076 8.057 -57.306 1.00 85.12 275 THR A N 1
ATOM 2274 C CA . THR A 1 275 ? 42.469 7.837 -57.727 1.00 85.12 275 THR A CA 1
ATOM 2275 C C . THR A 1 275 ? 42.535 7.171 -59.103 1.00 85.12 275 THR A C 1
ATOM 2277 O O . THR A 1 275 ? 43.315 7.581 -59.965 1.00 85.12 275 THR A O 1
ATOM 2280 N N . LYS A 1 276 ? 41.676 6.177 -59.358 1.00 84.62 276 LYS A N 1
ATOM 2281 C CA . LYS A 1 276 ? 41.566 5.508 -60.660 1.00 84.62 276 LYS A CA 1
ATOM 2282 C C . LYS A 1 276 ? 41.087 6.470 -61.752 1.00 84.62 276 LYS A C 1
ATOM 2284 O O . LYS A 1 276 ? 41.602 6.427 -62.870 1.00 84.62 276 LYS A O 1
ATOM 2289 N N . ALA A 1 277 ? 40.145 7.360 -61.441 1.00 82.38 277 ALA A N 1
ATOM 2290 C CA . ALA A 1 277 ? 39.680 8.403 -62.351 1.00 82.38 277 ALA A CA 1
ATOM 2291 C C . ALA A 1 277 ? 40.778 9.437 -62.655 1.00 82.38 277 ALA A C 1
ATOM 2293 O O . ALA A 1 277 ? 40.963 9.806 -63.814 1.00 82.38 277 ALA A O 1
ATOM 2294 N N . GLU A 1 278 ? 41.561 9.852 -61.658 1.00 84.00 278 GLU A N 1
ATOM 2295 C CA . GLU A 1 278 ? 42.698 10.762 -61.840 1.00 84.00 278 GLU A CA 1
ATOM 2296 C C . GLU A 1 278 ? 43.813 10.131 -62.687 1.00 84.00 278 GLU A C 1
ATOM 2298 O O . GLU A 1 278 ? 44.339 10.773 -63.599 1.00 84.00 278 GLU A O 1
ATOM 2303 N N . GLN A 1 279 ? 44.153 8.862 -62.438 1.00 82.50 279 GLN A N 1
ATOM 2304 C CA . GLN A 1 279 ? 45.106 8.114 -63.266 1.00 82.50 279 GLN A CA 1
ATOM 2305 C C . GLN A 1 279 ? 44.610 7.975 -64.708 1.00 82.50 279 GLN A C 1
ATOM 2307 O O . GLN A 1 279 ? 45.379 8.199 -65.645 1.00 82.50 279 GLN A O 1
ATOM 2312 N N . ARG A 1 280 ? 43.318 7.675 -64.895 1.00 80.06 280 ARG A N 1
ATOM 2313 C CA . ARG A 1 280 ? 42.677 7.635 -66.216 1.00 80.06 280 ARG A CA 1
ATOM 2314 C C . ARG A 1 280 ? 42.802 8.978 -66.927 1.00 80.06 280 ARG A C 1
ATOM 2316 O O . ARG A 1 280 ? 43.167 9.008 -68.099 1.00 80.06 280 ARG A O 1
ATOM 2323 N N . GLN A 1 281 ? 42.514 10.073 -66.232 1.00 81.56 281 GLN A N 1
ATOM 2324 C CA . GLN A 1 281 ? 42.570 11.408 -66.814 1.00 81.56 281 GLN A CA 1
ATOM 2325 C C . GLN A 1 281 ? 44.001 11.764 -67.237 1.00 81.56 281 GLN A C 1
ATOM 2327 O O . GLN A 1 281 ? 44.216 12.162 -68.380 1.00 81.56 281 GLN A O 1
ATOM 2332 N N . LYS A 1 282 ? 44.994 11.503 -66.375 1.00 83.75 282 LYS A N 1
ATOM 2333 C CA . LYS A 1 282 ? 46.419 11.688 -66.702 1.00 83.75 282 LYS A CA 1
ATOM 2334 C C . LYS A 1 282 ? 46.850 10.861 -67.919 1.00 83.75 282 LYS A C 1
ATOM 2336 O O . LYS A 1 282 ? 47.550 11.375 -68.794 1.00 83.75 282 LYS A O 1
ATOM 2341 N N . TYR A 1 283 ? 46.424 9.599 -68.003 1.00 82.56 283 TYR A N 1
ATOM 2342 C CA . TYR A 1 283 ? 46.693 8.752 -69.166 1.00 82.56 283 TYR A CA 1
ATOM 2343 C C . TYR A 1 283 ? 46.077 9.327 -70.449 1.00 82.56 283 TYR A C 1
ATOM 2345 O O . TYR A 1 283 ? 46.788 9.514 -71.433 1.00 82.56 283 TYR A O 1
ATOM 2353 N N . ILE A 1 284 ? 44.784 9.672 -70.436 1.00 81.31 284 ILE A N 1
ATOM 2354 C CA . ILE A 1 284 ? 44.101 10.243 -71.606 1.00 81.31 284 ILE A CA 1
ATOM 2355 C C . ILE A 1 284 ? 44.780 11.541 -72.049 1.00 81.31 284 ILE A C 1
ATOM 2357 O O . ILE A 1 284 ? 45.011 11.717 -73.244 1.00 81.31 284 ILE A O 1
ATOM 2361 N N . ASP A 1 285 ? 45.132 12.430 -71.121 1.00 81.31 285 ASP A N 1
ATOM 2362 C CA . ASP A 1 285 ? 45.743 13.719 -71.447 1.00 81.31 285 ASP A CA 1
ATOM 2363 C C . ASP A 1 285 ? 47.149 13.545 -72.051 1.00 81.31 285 ASP A C 1
ATOM 2365 O O . ASP A 1 285 ? 47.451 14.143 -73.088 1.00 81.31 285 ASP A O 1
ATOM 2369 N N . SER A 1 286 ? 47.982 12.666 -71.476 1.00 81.19 286 SER A N 1
ATOM 2370 C CA . SER A 1 286 ? 49.314 12.346 -72.020 1.00 81.19 286 SER A CA 1
ATOM 2371 C C . SER A 1 286 ? 49.256 11.696 -73.407 1.00 81.19 286 SER A C 1
ATOM 2373 O O . SER A 1 286 ? 49.946 12.135 -74.330 1.00 81.19 286 SER A O 1
ATOM 2375 N N . GLU A 1 287 ? 48.390 10.702 -73.600 1.00 82.12 287 GLU A N 1
ATOM 2376 C CA . GLU A 1 287 ? 48.235 10.015 -74.884 1.00 82.12 287 GLU A CA 1
ATOM 2377 C C . GLU A 1 287 ? 47.626 10.949 -75.946 1.00 82.12 287 GLU A C 1
ATOM 2379 O O . GLU A 1 287 ? 48.006 10.911 -77.121 1.00 82.12 287 GLU A O 1
ATOM 2384 N N . THR A 1 288 ? 46.725 11.850 -75.536 1.00 77.88 288 THR A N 1
ATOM 2385 C CA . THR A 1 288 ? 46.171 12.896 -76.404 1.00 77.88 288 THR A CA 1
ATOM 2386 C C . THR A 1 288 ? 47.269 13.835 -76.891 1.00 77.88 288 THR A C 1
ATOM 2388 O O . THR A 1 288 ? 47.326 14.119 -78.090 1.00 77.88 288 THR A O 1
ATOM 2391 N N . ASP A 1 289 ? 48.158 14.294 -76.008 1.00 79.62 289 ASP A N 1
ATOM 2392 C CA . ASP A 1 289 ? 49.275 15.171 -76.372 1.00 79.62 289 ASP A CA 1
ATOM 2393 C C . ASP A 1 289 ? 50.239 14.481 -77.354 1.00 79.62 289 ASP A C 1
ATOM 2395 O O . ASP A 1 289 ? 50.548 15.026 -78.420 1.00 79.62 289 ASP A O 1
ATOM 2399 N N . ILE A 1 290 ? 50.624 13.230 -77.075 1.00 81.81 290 ILE A N 1
ATOM 2400 C CA . ILE A 1 290 ? 51.501 12.431 -77.948 1.00 81.81 290 ILE A CA 1
ATOM 2401 C C . ILE A 1 290 ? 50.878 12.255 -79.341 1.00 81.81 290 ILE A C 1
ATOM 2403 O O . ILE A 1 290 ? 51.530 12.513 -80.364 1.00 81.81 290 ILE A O 1
ATOM 2407 N N . ARG A 1 291 ? 49.607 11.835 -79.412 1.00 79.62 291 ARG A N 1
ATOM 2408 C CA . ARG A 1 291 ? 48.899 11.611 -80.685 1.00 79.62 291 ARG A CA 1
ATOM 2409 C C . ARG A 1 291 ? 48.662 12.916 -81.448 1.00 79.62 291 ARG A C 1
ATOM 2411 O O . ARG A 1 291 ? 48.765 12.915 -82.677 1.00 79.62 291 ARG A O 1
ATOM 2418 N N . THR A 1 292 ? 48.400 14.021 -80.752 1.00 77.06 292 THR A N 1
ATOM 2419 C CA . THR A 1 292 ? 48.221 15.352 -81.359 1.00 77.06 292 THR A CA 1
ATOM 2420 C C . THR A 1 292 ? 49.527 15.844 -81.975 1.00 77.06 292 THR A C 1
ATOM 2422 O O . THR A 1 292 ? 49.552 16.171 -83.162 1.00 77.06 292 THR A O 1
ATOM 2425 N N . LYS A 1 293 ? 50.643 15.773 -81.235 1.00 79.00 293 LYS A N 1
ATOM 2426 C CA . LYS A 1 293 ? 51.982 16.111 -81.746 1.00 79.00 293 LYS A CA 1
ATOM 2427 C C . LYS A 1 293 ? 52.374 15.254 -82.947 1.00 79.00 293 LYS A C 1
ATOM 2429 O O . LYS A 1 293 ? 52.920 15.773 -83.921 1.00 79.00 293 LYS A O 1
ATOM 2434 N N . ARG A 1 294 ? 52.075 13.948 -82.922 1.00 78.25 294 ARG A N 1
ATOM 2435 C CA . ARG A 1 294 ? 52.339 13.049 -84.059 1.00 78.25 294 ARG A CA 1
ATOM 2436 C C . ARG A 1 294 ? 51.527 13.449 -85.295 1.00 78.25 294 ARG A C 1
ATOM 2438 O O . ARG A 1 294 ? 52.095 13.525 -86.380 1.00 78.25 294 ARG A O 1
ATOM 2445 N N . ARG A 1 295 ? 50.232 13.747 -85.140 1.00 76.12 295 ARG A N 1
ATOM 2446 C CA . ARG A 1 295 ? 49.376 14.210 -86.248 1.00 76.12 295 ARG A CA 1
ATOM 2447 C C . ARG A 1 295 ? 49.832 15.557 -86.805 1.00 76.12 295 ARG A C 1
ATOM 2449 O O . ARG A 1 295 ? 49.929 15.684 -88.019 1.00 76.12 295 ARG A O 1
ATOM 2456 N N . LEU A 1 296 ? 50.186 16.516 -85.950 1.00 75.38 296 LEU A N 1
ATOM 2457 C CA . LEU A 1 296 ? 50.725 17.815 -86.369 1.00 75.38 296 LEU A CA 1
ATOM 2458 C C . LEU A 1 296 ? 52.024 17.674 -87.169 1.00 75.38 296 LEU A C 1
ATOM 2460 O O . LEU A 1 296 ? 52.161 18.306 -88.212 1.00 75.38 296 LEU A O 1
ATOM 2464 N N . LYS A 1 297 ? 52.947 16.799 -86.741 1.00 77.12 297 LYS A N 1
ATOM 2465 C CA . LYS A 1 297 ? 54.169 16.501 -87.508 1.00 77.12 297 LYS A CA 1
ATOM 2466 C C . LYS A 1 297 ? 53.852 15.929 -88.889 1.00 77.12 297 LYS A C 1
ATOM 2468 O O . LYS A 1 297 ? 54.448 16.365 -89.865 1.00 77.12 297 LYS A O 1
ATOM 2473 N N . ILE A 1 298 ? 52.906 14.991 -88.982 1.00 76.50 298 ILE A N 1
ATOM 2474 C CA . ILE A 1 298 ? 52.481 14.417 -90.268 1.00 76.50 298 ILE A CA 1
ATOM 2475 C C . ILE A 1 298 ? 51.895 15.509 -91.168 1.00 76.50 298 ILE A C 1
ATOM 2477 O O . ILE A 1 298 ? 52.323 15.636 -92.312 1.00 76.50 298 ILE A O 1
ATOM 2481 N N . TYR A 1 299 ? 50.977 16.333 -90.652 1.00 74.88 299 TYR A N 1
ATOM 2482 C CA . TYR A 1 299 ? 50.409 17.440 -91.422 1.00 74.88 299 TYR A CA 1
ATOM 2483 C C . TYR A 1 299 ? 51.483 18.427 -91.885 1.00 74.88 299 TYR A C 1
ATOM 2485 O O . TYR A 1 299 ? 51.461 18.806 -93.049 1.00 74.88 299 TYR A O 1
ATOM 2493 N N . GLY A 1 300 ? 52.447 18.776 -91.025 1.00 72.44 300 GLY A N 1
ATOM 2494 C CA . GLY A 1 300 ? 53.565 19.658 -91.368 1.00 72.44 300 GLY A CA 1
ATOM 2495 C C . GLY A 1 300 ? 54.499 19.092 -92.443 1.00 72.44 300 GLY A C 1
ATOM 2496 O O . GLY A 1 300 ? 54.921 19.822 -93.335 1.00 72.44 300 GLY A O 1
ATOM 2497 N N . VAL A 1 301 ? 54.798 17.788 -92.406 1.00 77.62 301 VAL A N 1
ATOM 2498 C CA . VAL A 1 301 ? 55.613 17.128 -93.443 1.00 77.62 301 VAL A CA 1
ATOM 2499 C C . VAL A 1 301 ? 54.863 17.077 -94.774 1.00 77.62 301 VAL A C 1
ATOM 2501 O O . VAL A 1 301 ? 55.451 17.357 -95.816 1.00 77.62 301 VAL A O 1
ATOM 2504 N N . VAL A 1 302 ? 53.565 16.761 -94.754 1.00 76.50 302 VAL A N 1
ATOM 2505 C CA . VAL A 1 302 ? 52.740 16.694 -95.969 1.00 76.50 302 VAL A CA 1
ATOM 2506 C C . VAL A 1 302 ? 52.591 18.076 -96.608 1.00 76.50 302 VAL A C 1
ATOM 2508 O O . VAL A 1 302 ? 52.793 18.211 -97.814 1.00 76.50 302 VAL A O 1
ATOM 2511 N N . THR A 1 303 ? 52.294 19.118 -95.826 1.00 70.75 303 THR A N 1
ATOM 2512 C CA . THR A 1 303 ? 52.195 20.487 -96.356 1.00 70.75 303 THR A CA 1
ATOM 2513 C C . THR A 1 303 ? 53.546 21.009 -96.834 1.00 70.75 303 THR A C 1
ATOM 2515 O O . THR A 1 303 ? 53.617 21.562 -97.930 1.00 70.75 303 THR A O 1
ATOM 2518 N N . GLY A 1 304 ? 54.627 20.780 -96.082 1.00 73.06 304 GLY A N 1
ATOM 2519 C CA . GLY A 1 304 ? 55.982 21.147 -96.498 1.00 73.06 304 GLY A CA 1
ATOM 2520 C C . GLY A 1 304 ? 56.407 20.460 -97.800 1.00 73.06 304 GLY A C 1
ATOM 2521 O O . GLY A 1 304 ? 56.923 21.115 -98.703 1.00 73.06 304 GLY A O 1
ATOM 2522 N N . GLY A 1 305 ? 56.119 19.162 -97.940 1.00 75.38 305 GLY A N 1
ATOM 2523 C CA . GLY A 1 305 ? 56.390 18.400 -99.159 1.00 75.38 305 GLY A CA 1
ATOM 2524 C C . GLY A 1 305 ? 55.625 18.923 -100.376 1.00 75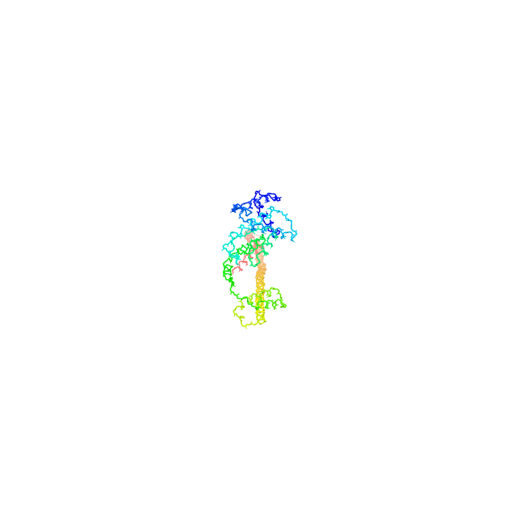.38 305 GLY A C 1
ATOM 2525 O O . GLY A 1 305 ? 56.209 19.062 -101.450 1.00 75.38 305 GLY A O 1
ATOM 2526 N N . LEU A 1 306 ? 54.349 19.287 -100.207 1.00 76.12 306 LEU A N 1
ATOM 2527 C CA . LEU A 1 306 ? 53.545 19.895 -101.273 1.00 76.12 306 LEU A CA 1
ATOM 2528 C C . LEU A 1 306 ? 54.114 21.248 -101.729 1.00 76.12 306 LEU A C 1
ATOM 2530 O O . LEU A 1 306 ? 54.184 21.505 -102.930 1.00 76.12 306 LEU A O 1
ATOM 2534 N N . VAL A 1 307 ? 54.569 22.088 -100.793 1.00 75.00 307 VAL A N 1
ATOM 2535 C CA . VAL A 1 307 ? 55.177 23.393 -101.112 1.00 75.00 307 VAL A CA 1
ATOM 2536 C C . VAL A 1 307 ? 56.509 23.223 -101.847 1.00 75.00 307 VAL A C 1
ATOM 2538 O O . VAL A 1 307 ? 56.742 23.889 -102.855 1.00 75.00 307 VAL A O 1
ATOM 2541 N N . ILE A 1 308 ? 57.373 22.308 -101.397 1.00 78.50 308 ILE A N 1
ATOM 2542 C CA . ILE A 1 308 ? 58.654 22.030 -102.066 1.00 78.50 308 ILE A CA 1
ATOM 2543 C C . ILE A 1 308 ? 58.414 21.470 -103.471 1.00 78.50 308 ILE A C 1
ATOM 2545 O O . ILE A 1 308 ? 59.040 21.928 -104.425 1.00 78.50 308 ILE A O 1
ATOM 2549 N N . GLY A 1 309 ? 57.478 20.526 -103.616 1.00 75.94 309 GLY A N 1
ATOM 2550 C CA . GLY A 1 309 ? 57.094 19.983 -104.919 1.00 75.94 309 GLY A CA 1
ATOM 2551 C C . GLY A 1 309 ? 56.635 21.078 -105.883 1.00 75.94 309 GLY A C 1
ATOM 2552 O O . GLY A 1 309 ? 57.067 21.101 -107.034 1.00 75.94 309 GLY A O 1
ATOM 2553 N N . PHE A 1 310 ? 55.841 22.035 -105.398 1.00 74.62 310 PHE A N 1
ATOM 2554 C CA . PHE A 1 310 ? 55.401 23.190 -106.180 1.00 74.62 310 PHE A CA 1
ATOM 2555 C C . PHE A 1 310 ? 56.569 24.093 -106.617 1.00 74.62 310 PHE A C 1
ATOM 2557 O O . PHE A 1 310 ? 56.655 24.460 -107.788 1.00 74.62 310 PHE A O 1
ATOM 2564 N N . LEU A 1 311 ? 57.516 24.393 -105.720 1.00 77.06 311 LEU A N 1
ATOM 2565 C CA . LEU A 1 311 ? 58.705 25.196 -106.043 1.00 77.06 311 LEU A CA 1
ATOM 2566 C C . LEU A 1 311 ? 59.608 24.523 -107.085 1.00 77.06 311 LEU A C 1
ATOM 2568 O O . LEU A 1 311 ? 60.108 25.188 -107.993 1.00 77.06 311 LEU A O 1
ATOM 2572 N N . VAL A 1 312 ? 59.795 23.204 -106.992 1.00 79.69 312 VAL A N 1
ATOM 2573 C CA . VAL A 1 312 ? 60.563 22.436 -107.985 1.00 79.69 312 VAL A CA 1
ATOM 2574 C C . VAL A 1 312 ? 59.881 22.487 -109.353 1.00 79.69 312 VAL A C 1
ATOM 2576 O O . VAL A 1 312 ? 60.553 22.662 -110.368 1.00 79.69 312 VAL A O 1
ATOM 2579 N N . LEU A 1 313 ? 58.551 22.400 -109.392 1.00 76.81 313 LEU A N 1
ATOM 2580 C CA . LEU A 1 313 ? 57.771 22.476 -110.627 1.00 76.81 313 LEU A CA 1
ATOM 2581 C C . LEU A 1 313 ? 57.896 23.861 -111.290 1.00 76.81 313 LEU A C 1
ATOM 2583 O O . LEU A 1 313 ? 58.112 23.946 -112.501 1.00 76.81 313 LEU A O 1
ATOM 2587 N N . ILE A 1 314 ? 57.876 24.941 -110.501 1.00 75.19 314 ILE A N 1
ATOM 2588 C CA . ILE A 1 314 ? 58.185 26.303 -110.976 1.00 75.19 314 ILE A CA 1
ATOM 2589 C C . ILE A 1 314 ? 59.610 26.382 -111.538 1.00 75.19 314 ILE A C 1
ATOM 2591 O O . ILE A 1 314 ? 59.835 26.966 -112.595 1.00 75.19 314 ILE A O 1
ATOM 2595 N N . PHE A 1 315 ? 60.589 25.774 -110.868 1.00 75.12 315 PHE A N 1
ATOM 2596 C CA . PHE A 1 315 ? 61.976 25.819 -111.327 1.00 75.12 315 PHE A CA 1
ATOM 2597 C C . PHE A 1 315 ? 62.192 25.051 -112.642 1.00 75.12 315 PHE A C 1
ATOM 2599 O O . PHE A 1 315 ? 62.888 25.532 -113.538 1.00 75.12 315 PHE A O 1
ATOM 2606 N N . ILE A 1 316 ? 61.570 23.875 -112.789 1.00 76.62 316 ILE A N 1
ATOM 2607 C CA . ILE A 1 316 ? 61.630 23.067 -114.018 1.00 76.62 316 ILE A CA 1
ATOM 2608 C C . ILE A 1 316 ? 60.973 23.814 -115.181 1.00 76.62 316 ILE A C 1
ATOM 2610 O O . ILE A 1 316 ? 61.562 23.920 -116.258 1.00 76.62 316 ILE A O 1
ATOM 2614 N N . THR A 1 317 ? 59.776 24.363 -114.962 1.00 69.31 317 THR A N 1
ATOM 2615 C CA . THR A 1 317 ? 59.062 25.141 -115.985 1.00 69.31 317 THR A CA 1
ATOM 2616 C C . THR A 1 317 ? 59.831 26.409 -116.359 1.00 69.31 317 THR A C 1
ATOM 2618 O O . THR A 1 317 ? 59.982 26.693 -117.545 1.00 69.31 317 THR A O 1
ATOM 2621 N N . GLY A 1 318 ? 60.430 27.105 -115.387 1.00 67.19 318 GLY A N 1
ATOM 2622 C CA . GLY A 1 318 ? 61.310 28.250 -115.628 1.00 67.19 318 GLY A CA 1
ATOM 2623 C C . GLY A 1 318 ? 62.533 27.899 -116.482 1.00 67.19 318 GLY A C 1
ATOM 2624 O O . GLY A 1 318 ? 62.826 28.596 -117.452 1.00 67.19 318 GLY A O 1
ATOM 2625 N N . LYS A 1 319 ? 63.213 26.779 -116.200 1.00 68.12 319 LYS A N 1
ATOM 2626 C CA . LYS A 1 319 ? 64.329 26.309 -117.041 1.00 68.12 319 LYS A CA 1
ATOM 2627 C C . LYS A 1 319 ? 63.901 25.967 -118.466 1.00 68.12 319 LYS A C 1
ATOM 2629 O O . LYS A 1 319 ? 64.647 26.260 -119.395 1.00 68.12 319 LYS A O 1
ATOM 2634 N N . TRP A 1 320 ? 62.726 25.366 -118.646 1.00 65.81 320 TRP A N 1
ATOM 2635 C CA . TRP A 1 320 ? 62.214 25.014 -119.973 1.00 65.81 320 TRP A CA 1
ATOM 2636 C C . TRP A 1 320 ? 61.887 26.249 -120.826 1.00 65.81 320 TRP A C 1
ATOM 2638 O O . TRP A 1 320 ? 62.114 26.239 -122.034 1.00 65.81 320 TRP A O 1
ATOM 2648 N N . VAL A 1 321 ? 61.418 27.335 -120.203 1.00 65.56 321 VAL A N 1
ATOM 2649 C CA . VAL A 1 321 ? 61.178 28.619 -120.885 1.00 65.56 321 VAL A CA 1
ATOM 2650 C C . VAL A 1 321 ? 62.484 29.272 -121.335 1.00 65.56 321 VAL A C 1
ATOM 2652 O O . VAL A 1 321 ? 62.567 29.752 -122.462 1.00 65.56 321 VAL A O 1
ATOM 2655 N N . PHE A 1 322 ? 63.516 29.264 -120.486 1.00 58.56 322 PHE A N 1
ATOM 2656 C CA . PHE A 1 322 ? 64.781 29.959 -120.752 1.00 58.56 322 PHE A CA 1
ATOM 2657 C C . PHE A 1 322 ? 65.810 29.159 -121.572 1.00 58.56 322 PHE A C 1
ATOM 2659 O O . PHE A 1 322 ? 66.842 29.715 -121.936 1.00 58.56 322 PHE A O 1
ATOM 2666 N N . SER A 1 323 ? 65.570 27.883 -121.905 1.00 58.66 323 SER A N 1
ATOM 2667 C CA . SER A 1 323 ? 66.523 27.080 -122.698 1.00 58.66 323 SER A CA 1
ATOM 2668 C C . SER A 1 323 ? 66.442 27.310 -124.217 1.00 58.66 323 SER A C 1
ATOM 2670 O O . SER A 1 323 ? 67.030 26.541 -124.981 1.00 58.66 323 SER A O 1
ATOM 2672 N N . VAL A 1 324 ? 65.695 28.314 -124.680 1.00 55.72 324 VAL A N 1
ATOM 2673 C CA . VAL A 1 324 ? 65.522 28.617 -126.107 1.00 55.72 324 VAL A CA 1
ATOM 2674 C C . VAL A 1 324 ? 66.291 29.892 -126.442 1.00 55.72 324 VAL A C 1
ATOM 2676 O O . VAL A 1 324 ? 65.932 30.972 -125.989 1.00 55.72 324 VAL A O 1
ATOM 2679 N N . ASN A 1 325 ? 67.346 29.751 -127.247 1.00 50.84 325 ASN A N 1
ATOM 2680 C CA . ASN A 1 325 ? 68.254 30.835 -127.640 1.00 50.84 325 ASN A CA 1
ATOM 2681 C C . ASN A 1 325 ? 67.910 31.472 -129.005 1.00 50.84 325 ASN A C 1
ATOM 2683 O O . ASN A 1 325 ? 68.733 32.186 -129.569 1.00 50.84 325 ASN A O 1
ATOM 2687 N N . GLU A 1 326 ? 66.704 31.249 -129.537 1.00 52.16 326 GLU A N 1
ATOM 2688 C CA . GLU A 1 326 ? 66.240 31.871 -130.785 1.00 52.16 326 GLU A CA 1
ATOM 2689 C C . GLU A 1 326 ? 64.885 32.560 -130.587 1.00 52.16 326 GLU A C 1
ATOM 2691 O O . GLU A 1 326 ? 63.871 31.933 -130.271 1.00 52.16 326 GLU A O 1
ATOM 2696 N N . VAL A 1 327 ? 64.883 33.882 -130.768 1.00 53.16 327 VAL A N 1
ATOM 2697 C CA . VAL A 1 327 ? 63.701 34.743 -130.675 1.00 53.16 327 VAL A CA 1
ATOM 2698 C C . VAL A 1 327 ? 62.868 34.588 -131.944 1.00 53.16 327 VAL A C 1
ATOM 2700 O O . VAL A 1 327 ? 63.214 35.149 -132.976 1.00 53.16 327 VAL A O 1
ATOM 2703 N N . THR A 1 328 ? 61.755 33.857 -131.864 1.00 54.75 328 THR A N 1
ATOM 2704 C CA . THR A 1 328 ? 60.612 33.947 -132.796 1.00 54.75 328 THR A CA 1
ATOM 2705 C C . THR A 1 328 ? 59.314 33.491 -132.099 1.00 54.75 328 THR A C 1
ATOM 2707 O O . THR A 1 328 ? 59.368 32.807 -131.077 1.00 54.75 328 THR A O 1
ATOM 2710 N N . GLU A 1 329 ? 58.148 33.881 -132.640 1.00 56.78 329 GLU A N 1
ATOM 2711 C CA . GLU A 1 329 ? 56.746 33.721 -132.158 1.00 56.78 329 GLU A CA 1
ATOM 2712 C C . GLU A 1 329 ? 56.374 32.461 -131.340 1.00 56.78 329 GLU A C 1
ATOM 2714 O O . GLU A 1 329 ? 55.433 32.491 -130.547 1.00 56.78 329 GLU A O 1
ATOM 2719 N N . LYS A 1 330 ? 57.113 31.354 -131.459 1.00 55.88 330 LYS A N 1
ATOM 2720 C CA . LYS A 1 330 ? 56.911 30.125 -130.669 1.00 55.88 330 LYS A CA 1
ATOM 2721 C C . LYS A 1 330 ? 57.130 30.307 -129.160 1.00 55.88 330 LYS A C 1
ATOM 2723 O O . LYS A 1 330 ? 56.637 29.489 -128.384 1.00 55.88 330 LYS A O 1
ATOM 2728 N N . VAL A 1 331 ? 57.839 31.351 -128.729 1.00 60.62 331 VAL A N 1
ATOM 2729 C CA . VAL A 1 331 ? 58.048 31.665 -127.301 1.00 60.62 331 VAL A CA 1
ATOM 2730 C C . VAL A 1 331 ? 56.766 32.196 -126.642 1.00 60.62 331 VAL A C 1
ATOM 2732 O O . VAL A 1 331 ? 56.477 31.827 -125.505 1.00 60.62 331 VAL A O 1
ATOM 2735 N N . GLN A 1 332 ? 55.947 32.969 -127.363 1.00 62.16 332 GLN A N 1
ATOM 2736 C CA . GLN A 1 332 ? 54.732 33.585 -126.812 1.00 62.16 332 GLN A CA 1
ATOM 2737 C C . GLN A 1 332 ? 53.646 32.539 -126.500 1.00 62.16 332 GLN A C 1
ATOM 2739 O O . GLN A 1 332 ? 53.093 32.519 -125.405 1.00 62.16 332 GLN A O 1
ATOM 2744 N N . ILE A 1 333 ? 53.416 31.587 -127.414 1.00 63.78 333 ILE A N 1
ATOM 2745 C CA . ILE A 1 333 ? 52.440 30.493 -127.225 1.00 63.78 333 ILE A CA 1
ATOM 2746 C C . ILE A 1 333 ? 52.847 29.582 -126.055 1.00 63.78 333 ILE A C 1
ATOM 2748 O O . ILE A 1 333 ? 52.004 29.116 -125.287 1.00 63.78 333 ILE A O 1
ATOM 2752 N N . ARG A 1 334 ? 54.154 29.338 -125.886 1.00 64.81 334 ARG A N 1
ATOM 2753 C CA . ARG A 1 334 ? 54.683 28.571 -124.747 1.00 64.81 334 ARG A CA 1
ATOM 2754 C C . ARG A 1 334 ? 54.495 29.313 -123.426 1.00 64.81 334 ARG A C 1
ATOM 2756 O O . ARG A 1 334 ? 54.177 28.675 -122.427 1.00 64.81 334 ARG A O 1
ATOM 2763 N N . TYR A 1 335 ? 54.661 30.633 -123.426 1.00 68.19 335 TYR A N 1
ATOM 2764 C CA . TYR A 1 335 ? 54.437 31.467 -122.251 1.00 68.19 335 TYR A CA 1
ATOM 2765 C C . TYR A 1 335 ? 52.970 31.442 -121.803 1.00 68.19 335 TYR A C 1
ATOM 2767 O O . TYR A 1 335 ? 52.705 31.194 -120.629 1.00 68.19 335 TYR A O 1
ATOM 2775 N N . ASP A 1 336 ? 52.020 31.599 -122.727 1.00 68.69 336 ASP A N 1
ATOM 2776 C CA . ASP A 1 336 ? 50.589 31.598 -122.393 1.00 68.69 336 ASP A CA 1
ATOM 2777 C C . ASP A 1 336 ? 50.106 30.234 -121.882 1.00 68.69 336 ASP A C 1
ATOM 2779 O O . ASP A 1 336 ? 49.350 30.166 -120.910 1.00 68.69 336 ASP A O 1
ATOM 2783 N N . TYR A 1 337 ? 50.603 29.133 -122.458 1.00 70.94 337 TYR A N 1
ATOM 2784 C CA . TYR A 1 337 ? 50.292 27.789 -121.966 1.00 70.94 337 TYR A CA 1
ATOM 2785 C C . TYR A 1 337 ? 50.843 27.551 -120.553 1.00 70.94 337 TYR A C 1
ATOM 2787 O O . TYR A 1 337 ? 50.163 26.976 -119.704 1.00 70.94 337 TYR A O 1
ATOM 2795 N N . ILE A 1 338 ? 52.060 28.024 -120.271 1.00 67.69 338 ILE A N 1
ATOM 2796 C CA . ILE A 1 338 ? 52.670 27.914 -118.939 1.00 67.69 338 ILE A CA 1
ATOM 2797 C C . ILE A 1 338 ? 51.954 28.798 -117.932 1.00 67.69 338 ILE A C 1
ATOM 2799 O O . ILE A 1 338 ? 51.724 28.352 -116.813 1.00 67.69 338 ILE A O 1
ATOM 2803 N N . LYS A 1 339 ? 51.561 30.012 -118.319 1.00 70.38 339 LYS A N 1
ATOM 2804 C CA . LYS A 1 339 ? 50.775 30.898 -117.463 1.00 70.38 339 LYS A CA 1
ATOM 2805 C C . LYS A 1 339 ? 49.453 30.238 -117.076 1.00 70.38 339 LYS A C 1
ATOM 2807 O O . LYS A 1 339 ? 49.149 30.161 -115.893 1.00 70.38 339 LYS A O 1
ATOM 2812 N N . TYR A 1 340 ? 48.733 29.664 -118.041 1.00 76.56 340 TYR A N 1
ATOM 2813 C CA . TYR A 1 340 ? 47.483 28.955 -117.765 1.00 76.56 340 TYR A CA 1
ATOM 2814 C C . TYR A 1 340 ? 47.694 27.718 -116.878 1.00 76.56 340 TYR A C 1
ATOM 2816 O O . TYR A 1 340 ? 46.933 27.477 -115.943 1.00 76.56 340 TYR A O 1
ATOM 2824 N N . LEU A 1 341 ? 48.755 26.944 -117.126 1.00 72.50 341 LEU A N 1
ATOM 2825 C CA . LEU A 1 341 ? 49.080 25.761 -116.328 1.00 72.50 341 LEU A CA 1
ATOM 2826 C C . LEU A 1 341 ? 49.492 26.136 -114.896 1.00 72.50 341 LEU A C 1
ATOM 2828 O O . LEU A 1 341 ? 49.074 25.468 -113.953 1.00 72.50 341 LEU A O 1
ATOM 2832 N N . LEU A 1 342 ? 50.250 27.222 -114.720 1.00 72.19 342 LEU A N 1
ATOM 2833 C CA . LEU A 1 342 ? 50.610 27.767 -113.411 1.00 72.19 342 LEU A CA 1
ATOM 2834 C C . LEU A 1 342 ? 49.397 28.338 -112.674 1.00 72.19 342 LEU A C 1
ATOM 2836 O O . LEU A 1 342 ? 49.285 28.094 -111.478 1.00 72.19 342 LEU A O 1
ATOM 2840 N N . ASP A 1 343 ? 48.475 29.019 -113.356 1.00 71.56 343 ASP A N 1
ATOM 2841 C CA . ASP A 1 343 ? 47.251 29.551 -112.743 1.00 71.56 343 ASP A CA 1
ATOM 2842 C C . ASP A 1 343 ? 46.324 28.416 -112.273 1.00 71.56 343 ASP A C 1
ATOM 2844 O O . ASP A 1 343 ? 45.849 28.425 -111.134 1.00 71.56 343 ASP A O 1
ATOM 2848 N N . VAL A 1 344 ? 46.124 27.376 -113.094 1.00 76.00 344 VAL A N 1
ATOM 2849 C CA . VAL A 1 344 ? 45.342 26.187 -112.702 1.00 76.00 344 VAL A CA 1
ATOM 2850 C C . VAL A 1 344 ? 46.010 25.454 -111.537 1.00 76.00 344 VAL A C 1
ATOM 2852 O O . VAL A 1 344 ? 45.344 25.097 -110.562 1.00 76.00 344 VAL A O 1
ATOM 2855 N N . LEU A 1 345 ? 47.330 25.259 -111.596 1.00 73.12 345 LEU A N 1
ATOM 2856 C CA . LEU A 1 345 ? 48.084 24.611 -110.525 1.00 73.12 345 LEU A CA 1
ATOM 2857 C C . LEU A 1 345 ? 48.040 25.442 -109.236 1.00 73.12 345 LEU A C 1
ATOM 2859 O O . LEU A 1 345 ? 47.854 24.880 -108.160 1.00 73.12 345 LEU A O 1
ATOM 2863 N N . TYR A 1 346 ? 48.147 26.768 -109.334 1.00 72.94 346 TYR A N 1
ATOM 2864 C CA . TYR A 1 346 ? 48.038 27.683 -108.203 1.00 72.94 346 TYR A CA 1
ATOM 2865 C C . TYR A 1 346 ? 46.674 27.566 -107.532 1.00 72.94 346 TYR A C 1
ATOM 2867 O O . TYR A 1 346 ? 46.622 27.431 -106.313 1.00 72.94 346 TYR A O 1
ATOM 2875 N N . VAL A 1 347 ? 45.571 27.536 -108.285 1.00 75.19 347 VAL A N 1
ATOM 2876 C CA . VAL A 1 347 ? 44.225 27.374 -107.711 1.00 75.19 347 VAL A CA 1
ATOM 2877 C C . VAL A 1 347 ? 44.082 26.024 -107.004 1.00 75.19 347 VAL A C 1
ATOM 2879 O O . VAL A 1 347 ? 43.619 25.982 -105.862 1.00 75.19 347 VAL A O 1
ATOM 2882 N N . VAL A 1 348 ? 44.528 24.924 -107.621 1.00 72.50 348 VAL A N 1
ATOM 2883 C CA . VAL A 1 348 ? 44.464 23.583 -107.011 1.00 72.50 348 VAL A CA 1
ATOM 2884 C C . VAL A 1 348 ? 45.299 23.523 -105.732 1.00 72.50 348 VAL A C 1
ATOM 2886 O O . VAL A 1 348 ? 44.814 23.078 -104.692 1.00 72.50 348 VAL A O 1
ATOM 2889 N N . VAL A 1 349 ? 46.532 24.029 -105.774 1.00 69.56 349 VAL A N 1
ATOM 2890 C CA . VAL A 1 349 ? 47.430 24.072 -104.616 1.00 69.56 349 VAL A CA 1
ATOM 2891 C C . VAL A 1 349 ? 46.875 24.993 -103.529 1.00 69.56 349 VAL A C 1
ATOM 2893 O O . VAL A 1 349 ? 46.908 24.622 -102.362 1.00 69.56 349 VAL A O 1
ATOM 2896 N N . SER A 1 350 ? 46.274 26.130 -103.877 1.00 66.19 350 SER A N 1
ATOM 2897 C CA . SER A 1 350 ? 45.645 27.050 -102.919 1.00 66.19 350 SER A CA 1
ATOM 2898 C C . SER A 1 350 ? 44.463 26.400 -102.205 1.00 66.19 350 SER A C 1
ATOM 2900 O O . SER A 1 350 ? 44.375 26.451 -100.979 1.00 66.19 350 SER A O 1
ATOM 2902 N N . VAL A 1 351 ? 43.575 25.728 -102.943 1.00 71.81 351 VAL A N 1
ATOM 2903 C CA . VAL A 1 351 ? 42.418 25.027 -102.365 1.00 71.81 351 VAL A CA 1
ATOM 2904 C C . VAL A 1 351 ? 42.871 23.868 -101.479 1.00 71.81 351 VAL A C 1
ATOM 2906 O O . VAL A 1 351 ? 42.338 23.702 -100.380 1.00 71.81 351 VAL A O 1
ATOM 2909 N N . VAL A 1 352 ? 43.876 23.093 -101.895 1.00 68.19 352 VAL A N 1
ATOM 2910 C CA . VAL A 1 352 ? 44.428 21.994 -101.089 1.00 68.19 352 VAL A CA 1
ATOM 2911 C C . VAL A 1 352 ? 45.162 22.530 -99.857 1.00 68.19 352 VAL A C 1
ATOM 2913 O O . VAL A 1 352 ? 44.924 22.046 -98.760 1.00 68.19 352 VAL A O 1
ATOM 2916 N N . ILE A 1 353 ? 45.976 23.578 -99.960 1.00 65.06 353 ILE A N 1
ATOM 2917 C CA . ILE A 1 353 ? 46.685 24.161 -98.808 1.00 65.06 353 ILE A CA 1
ATOM 2918 C C . ILE A 1 353 ? 45.714 24.821 -97.821 1.00 65.06 353 ILE A C 1
ATOM 2920 O O . ILE A 1 353 ? 45.886 24.694 -96.611 1.00 65.06 353 ILE A O 1
ATOM 2924 N N . VAL A 1 354 ? 44.660 25.489 -98.285 1.00 61.97 354 VAL A N 1
ATOM 2925 C CA . VAL A 1 354 ? 43.658 26.077 -97.384 1.00 61.97 354 VAL A CA 1
ATOM 2926 C C . VAL A 1 354 ? 42.800 24.989 -96.728 1.00 61.97 354 VAL A C 1
ATOM 2928 O O . VAL A 1 354 ? 42.506 25.070 -95.532 1.00 61.97 354 VAL A O 1
ATOM 2931 N N . SER A 1 355 ? 42.425 23.941 -97.469 1.00 60.38 355 SER A N 1
ATOM 2932 C CA . SER A 1 355 ? 41.583 22.861 -96.938 1.00 60.38 355 SER A CA 1
ATOM 2933 C C . SER A 1 355 ? 42.346 21.881 -96.041 1.00 60.38 355 SER A C 1
ATOM 2935 O O . SER A 1 355 ? 41.818 21.493 -95.001 1.00 60.38 355 SER A O 1
ATOM 2937 N N . PHE A 1 356 ? 43.583 21.520 -96.386 1.00 60.44 356 PHE A N 1
ATOM 2938 C CA . PHE A 1 356 ? 44.423 20.594 -95.618 1.00 60.44 356 PHE A CA 1
ATOM 2939 C C . PHE A 1 356 ? 45.378 21.295 -94.654 1.00 60.44 356 PHE A C 1
ATOM 2941 O O . PHE A 1 356 ? 45.549 20.834 -93.530 1.00 60.44 356 PHE A O 1
ATOM 2948 N N . GLY A 1 357 ? 45.988 22.406 -95.062 1.00 55.97 357 GLY A N 1
ATOM 2949 C CA . GLY A 1 357 ? 46.935 23.155 -94.239 1.00 55.97 357 GLY A CA 1
ATOM 2950 C C . GLY A 1 357 ? 46.225 23.945 -93.148 1.00 55.97 357 GLY A C 1
ATOM 2951 O O . GLY A 1 357 ? 46.364 23.624 -91.976 1.00 55.97 357 GLY A O 1
ATOM 2952 N N . PHE A 1 358 ? 45.395 24.930 -93.493 1.00 55.25 358 PHE A N 1
ATOM 2953 C CA . PHE A 1 358 ? 44.820 25.823 -92.474 1.00 55.25 358 PHE A CA 1
ATOM 2954 C C . PHE A 1 358 ? 43.751 25.171 -91.585 1.00 55.25 358 PHE A C 1
ATOM 2956 O O . PHE A 1 358 ? 43.702 25.443 -90.386 1.00 55.25 358 PHE A O 1
ATOM 2963 N N . LYS A 1 359 ? 42.907 24.279 -92.125 1.00 55.47 359 LYS A N 1
ATOM 2964 C CA . LYS A 1 359 ? 41.937 23.535 -91.295 1.00 55.47 359 LYS A CA 1
ATOM 2965 C C . LYS A 1 359 ? 42.558 22.333 -90.572 1.00 55.47 359 LYS A C 1
ATOM 2967 O O . LYS A 1 359 ? 42.070 21.987 -89.497 1.00 55.47 359 LYS A O 1
ATOM 2972 N N . GLY A 1 360 ? 43.606 21.720 -91.130 1.00 57.50 360 GLY A N 1
ATOM 2973 C CA . GLY A 1 360 ? 44.289 20.555 -90.555 1.00 57.50 360 GLY A CA 1
ATOM 2974 C C . GLY A 1 360 ? 45.385 20.887 -89.538 1.00 57.50 360 GLY A C 1
ATOM 2975 O O . GLY A 1 360 ? 45.711 20.029 -88.732 1.00 57.50 360 GLY A O 1
ATOM 2976 N N . LEU A 1 361 ? 45.913 22.117 -89.511 1.00 60.91 361 LEU A N 1
ATOM 2977 C CA . LEU A 1 361 ? 46.887 22.585 -88.506 1.00 60.91 361 LEU A CA 1
ATOM 2978 C C . LEU A 1 361 ? 46.248 23.216 -87.257 1.00 60.91 361 LEU A C 1
ATOM 2980 O O . LEU A 1 361 ? 46.965 23.692 -86.382 1.00 60.91 361 LEU A O 1
ATOM 2984 N N . ASN A 1 362 ? 44.916 23.220 -87.138 1.00 70.38 362 ASN A N 1
ATOM 2985 C CA . ASN A 1 362 ? 44.254 23.713 -85.932 1.00 70.38 362 ASN A CA 1
ATOM 2986 C C . ASN A 1 362 ? 44.418 22.693 -84.789 1.00 70.38 362 ASN A C 1
ATOM 2988 O O . ASN A 1 362 ? 43.685 21.701 -84.706 1.00 70.38 362 ASN A O 1
ATOM 2992 N N . GLU A 1 363 ? 45.406 22.947 -83.931 1.00 72.62 363 GLU A N 1
ATOM 2993 C CA . GLU A 1 363 ? 45.791 22.088 -82.811 1.00 72.62 363 GLU A CA 1
ATOM 2994 C C . GLU A 1 363 ? 44.612 21.770 -81.883 1.00 72.62 363 GLU A C 1
ATOM 2996 O O . GLU A 1 363 ? 44.411 20.603 -81.538 1.00 72.62 363 GLU A O 1
ATOM 3001 N N . ASP A 1 364 ? 43.778 22.759 -81.558 1.00 74.06 364 ASP A N 1
ATOM 3002 C CA . ASP A 1 364 ? 42.645 22.589 -80.644 1.00 74.06 364 ASP A CA 1
ATOM 3003 C C . ASP A 1 364 ? 41.598 21.621 -81.204 1.00 74.06 364 ASP A C 1
ATOM 3005 O O . ASP A 1 364 ? 41.089 20.749 -80.491 1.00 74.06 364 ASP A O 1
ATOM 3009 N N . LYS A 1 365 ? 41.314 21.705 -82.511 1.00 76.56 365 LYS A N 1
ATOM 3010 C CA . LYS A 1 365 ? 40.384 20.780 -83.180 1.00 76.56 365 LYS A CA 1
ATOM 3011 C C . LYS A 1 365 ? 40.926 19.353 -83.236 1.00 76.56 365 LYS A C 1
ATOM 3013 O O . LYS A 1 365 ? 40.160 18.405 -83.037 1.00 76.56 365 LYS A O 1
ATOM 3018 N N . ILE A 1 366 ? 42.226 19.180 -83.484 1.00 72.56 366 ILE A N 1
ATOM 3019 C CA . ILE A 1 366 ? 42.860 17.852 -83.490 1.00 72.56 366 ILE A CA 1
ATOM 3020 C C . ILE A 1 366 ? 42.849 17.260 -82.081 1.00 72.56 366 ILE A C 1
ATOM 3022 O O . ILE A 1 366 ? 42.443 16.108 -81.912 1.00 72.56 366 ILE A O 1
ATOM 3026 N N . ARG A 1 367 ? 43.233 18.052 -81.077 1.00 78.44 367 ARG A N 1
ATOM 3027 C CA . ARG A 1 367 ? 43.268 17.649 -79.670 1.00 78.44 367 ARG A CA 1
ATOM 3028 C C . ARG A 1 367 ? 41.887 17.207 -79.188 1.00 78.44 367 ARG A C 1
ATOM 3030 O O . ARG A 1 367 ? 41.759 16.121 -78.627 1.00 78.44 367 ARG A O 1
ATOM 3037 N N . ALA A 1 368 ? 40.840 17.978 -79.489 1.00 79.19 368 ALA A N 1
ATOM 3038 C CA . ALA A 1 368 ? 39.460 17.636 -79.141 1.00 79.19 368 ALA A CA 1
ATOM 3039 C C . ALA A 1 368 ? 38.979 16.335 -79.813 1.00 79.19 368 ALA A C 1
ATOM 3041 O O . ALA A 1 368 ? 38.337 15.500 -79.174 1.00 79.19 368 ALA A O 1
ATOM 3042 N N . SER A 1 369 ? 39.316 16.124 -81.091 1.00 78.69 369 SER A N 1
ATOM 3043 C CA . SER A 1 369 ? 38.961 14.900 -81.822 1.00 78.69 369 SER A CA 1
ATOM 3044 C C . SER A 1 369 ? 39.677 13.659 -81.274 1.00 78.69 369 SER A C 1
ATOM 3046 O O . SER A 1 369 ? 39.047 12.617 -81.085 1.00 78.69 369 SER A O 1
ATOM 3048 N N . VAL A 1 370 ? 40.981 13.766 -80.997 1.00 79.81 370 VAL A N 1
ATOM 3049 C CA . VAL A 1 370 ? 41.792 12.678 -80.430 1.00 79.81 370 VAL A CA 1
ATOM 3050 C C . VAL A 1 370 ? 41.302 12.315 -79.031 1.00 79.81 370 VAL A C 1
ATOM 3052 O O . VAL A 1 370 ? 41.077 11.135 -78.765 1.00 79.81 370 VAL A O 1
ATOM 3055 N N . ARG A 1 371 ? 41.059 13.318 -78.181 1.00 82.62 371 ARG A N 1
ATOM 3056 C CA . ARG A 1 371 ? 40.535 13.129 -76.827 1.00 82.62 371 ARG A CA 1
ATOM 3057 C C . ARG A 1 371 ? 39.188 12.410 -76.837 1.00 82.62 371 ARG A C 1
ATOM 3059 O O . ARG A 1 371 ? 39.042 11.383 -76.186 1.00 82.62 371 ARG A O 1
ATOM 3066 N N . LYS A 1 372 ? 38.237 12.873 -77.655 1.00 82.75 372 LYS A N 1
ATOM 3067 C CA . LYS A 1 372 ? 36.909 12.248 -77.782 1.00 82.75 372 LYS A CA 1
ATOM 3068 C C . LYS A 1 372 ? 36.988 10.792 -78.255 1.00 82.75 372 LYS A C 1
ATOM 3070 O O . LYS A 1 372 ? 36.174 9.966 -77.850 1.00 82.75 372 LYS A O 1
ATOM 3075 N N . LYS A 1 373 ? 37.957 10.468 -79.118 1.00 80.38 373 LYS A N 1
ATOM 3076 C CA . LYS A 1 373 ? 38.169 9.094 -79.588 1.00 80.38 373 LYS A CA 1
ATOM 3077 C C . LYS A 1 373 ? 38.747 8.200 -78.489 1.00 80.38 373 LYS A C 1
ATOM 3079 O O . LYS A 1 373 ? 38.230 7.110 -78.290 1.00 80.38 373 LYS A O 1
ATOM 3084 N N . LEU A 1 374 ? 39.751 8.679 -77.755 1.00 79.94 374 LEU A N 1
ATOM 3085 C CA . LEU A 1 374 ? 40.345 7.966 -76.616 1.00 79.94 374 LEU A CA 1
ATOM 3086 C C . LEU A 1 374 ? 39.336 7.739 -75.481 1.00 79.94 374 LEU A C 1
ATOM 3088 O O . LEU A 1 374 ? 39.272 6.655 -74.913 1.00 79.94 374 LEU A O 1
ATOM 3092 N N . GLU A 1 375 ? 38.496 8.733 -75.189 1.00 79.56 375 GLU A N 1
ATOM 3093 C CA . GLU A 1 375 ? 37.410 8.609 -74.209 1.00 79.56 375 GLU A CA 1
ATOM 3094 C C . GLU A 1 375 ? 36.373 7.545 -74.606 1.00 79.56 375 GLU A C 1
ATOM 3096 O O . GLU A 1 375 ? 35.766 6.935 -73.723 1.00 79.56 375 GLU A O 1
ATOM 3101 N N . LYS A 1 376 ? 36.175 7.313 -75.913 1.00 79.81 376 LYS A N 1
ATOM 3102 C CA . LYS A 1 376 ? 35.288 6.271 -76.447 1.00 79.81 376 LYS A CA 1
ATOM 3103 C C . LYS A 1 376 ? 35.953 4.890 -76.448 1.00 79.81 376 LYS A C 1
ATOM 3105 O O . LYS A 1 376 ? 35.339 3.951 -75.965 1.00 79.81 376 LYS A O 1
ATOM 3110 N N . GLU A 1 377 ? 37.198 4.792 -76.918 1.00 75.06 377 GLU A N 1
ATOM 3111 C CA . GLU A 1 377 ? 37.989 3.545 -76.960 1.00 75.06 377 GLU A CA 1
ATOM 3112 C C . GLU A 1 377 ? 38.211 2.929 -75.567 1.00 75.06 377 GLU A C 1
ATOM 3114 O O . GLU A 1 377 ? 38.449 1.738 -75.469 1.00 75.06 377 GLU A O 1
ATOM 3119 N N . TRP A 1 378 ? 38.134 3.721 -74.492 1.00 66.69 378 TRP A N 1
ATOM 3120 C CA . TRP A 1 378 ? 38.259 3.229 -73.111 1.00 66.69 378 TRP A CA 1
ATOM 3121 C C . TRP A 1 378 ? 36.914 2.833 -72.466 1.00 66.69 378 TRP A C 1
ATOM 3123 O O . TRP A 1 378 ? 36.892 2.315 -71.352 1.00 66.69 378 TRP A O 1
ATOM 3133 N N . LYS A 1 379 ? 35.774 3.195 -73.073 1.00 62.59 379 LYS A N 1
ATOM 3134 C CA . LYS A 1 379 ? 34.431 2.846 -72.564 1.00 62.59 379 LYS A CA 1
ATOM 3135 C C . LYS A 1 379 ? 33.905 1.525 -73.137 1.00 62.59 379 LYS A C 1
ATOM 3137 O O . LYS A 1 379 ? 32.998 0.959 -72.534 1.00 62.59 379 LYS A O 1
ATOM 3142 N N . GLU A 1 380 ? 34.427 1.115 -74.291 1.00 48.03 380 GLU A N 1
ATOM 3143 C CA . GLU A 1 380 ? 34.305 -0.232 -74.870 1.00 48.03 380 GLU A CA 1
ATOM 3144 C C . GLU A 1 380 ? 35.347 -1.153 -74.225 1.00 48.03 380 GLU A C 1
ATOM 3146 O O . GLU A 1 380 ? 35.007 -2.336 -73.999 1.00 48.03 380 GLU A O 1
#

Sequence (380 aa):
MSNSAFYEQYVEWTKDPVNRTSDYSSFERDLRMRTSKILSRFKQVTFDDYSGRNKKEYAEQFESLKQYKIEHRRNTYDPSIKADINNYLYIQERNREKKGENFFATDHYLITADHAFSGWEREKRPGAIPTVVLPSVWYSIILQYAGRTTADDYSAFTRFLNFSFSENEPADARKMEILKSVIALQEPVDMKETIIFDIAEKLQHDYKDLNSEQIVEISHQYVINQILAEENEKAKRETAAAVEAEKDKADAQVNALMNENAYLEQQLKESVEKTKAEQRQKYIDSETDIRTKRRLKIYGVVTGGLVIGFLVLIFITGKWVFSVNEVTEKVQIRYDYIKYLLDVLYVVVSVVIVSFGFKGLNEDKIRASVRKKLEKEWKE

Radius of gyration: 63.14 Å; Cα contacts (8 Å, |Δi|>4): 173; chains: 1; bounding box: 108×67×176 Å

Secondary structure (DSSP, 8-state):
--HHHHHHHHHHHHTSTTS-TT-HHHHHHHHHHHHHHHHTTSPPP----HHHH-HHHHHHHHHHHHHHHHHTTPPP-HHHHHHHHHHHHHHHHHTTTS---SGGG----EE-S-HHHHHHHHHHSTTSPPSEE-HHHHHHHHHHHHTT-STTHHHHHHHHHTS---TTS---TTHHHHHHHHHHSSS-HHHHHHHHHHHHHHTTTTTTT--HHHHHHHHHHHHHHHHHHHHHHHHHHHHHHHHHHHHHHHHHHHHHHHHHHHHHHHHHHHHHHHHHHHHHHHHHHHHHHHHHHHHHHHHHHHHHHHHHHHHHHHHHHHHHHHT--S-STHHHHHHHHHHHHHHHHHHHHHHHIIIIIIHHS-HHHHHHHHHHHHHHHTT-

Mean predicted aligned error: 21.06 Å

Solvent-accessible surface area (backbone atoms only — not comparable to full-atom values): 21708 Å² total; per-residue (Å²): 131,63,76,60,62,60,51,51,54,51,56,58,54,47,68,42,89,90,46,57,86,90,46,62,70,62,50,51,50,49,53,52,49,53,50,49,62,58,51,69,74,56,80,86,85,85,79,81,67,39,70,76,77,40,47,67,64,41,50,55,51,44,52,51,52,52,50,50,30,51,77,69,75,42,91,83,51,69,73,58,48,54,50,53,45,42,55,48,53,51,40,50,62,75,34,64,92,39,88,36,83,45,75,91,54,49,86,60,72,44,77,40,88,52,64,62,62,28,50,50,51,41,68,75,38,72,93,45,68,67,48,47,36,43,58,66,59,55,47,51,51,48,45,67,61,62,70,54,78,51,101,57,43,66,62,56,48,52,52,52,72,64,52,71,83,55,88,80,58,77,77,63,81,51,56,67,54,32,52,53,54,54,67,68,47,97,63,58,69,73,57,43,53,50,34,53,49,53,41,66,72,33,46,81,65,84,37,64,89,54,53,49,66,58,50,51,51,55,34,47,53,50,52,52,52,50,54,55,50,53,52,51,53,50,52,52,49,53,51,52,51,52,51,51,53,50,48,54,51,50,51,51,50,52,52,51,51,53,53,50,49,54,50,51,51,49,51,48,52,53,51,51,52,50,51,51,50,51,52,50,50,53,50,52,54,54,54,28,51,54,52,36,55,52,49,50,50,51,52,51,51,53,50,49,49,53,53,52,52,49,53,51,52,51,50,54,54,52,50,64,67,68,73,62,96,70,97,56,78,71,57,57,61,52,47,54,53,48,51,52,52,49,52,53,48,48,52,54,50,48,54,48,42,50,61,51,42,64,64,59,64,39,60,67,63,48,38,53,53,46,41,57,48,53,62,48,69,73,73,110